Protein AF-A0A4U6UDE3-F1 (afdb_monomer)

Sequence (478 aa):
MHVNLLIDSCTIHLRRLSFWLLPPSLLLLLSSALVEVGSGTRWMVYPPLSGITSHSGGAVHLAIFSLHLSGVSSILGSINFITTIFNMRGPRMTMHRLPLFVWSILVTAFLLLLSLLVLAGAITMLLTDRNFNTTFFYPTGGGDPILYQYLFWFFGHPEVYILIVFGFGIISHIVSTFSRKPVFGYLGMVYAMISIGVLGFLVWAHHMFTMGLDVDMRAYFTAATMIIAVLTGIKIFSWIATMWGGSIQYKTPMLFAVGFIFLFTIGELTGIVLANSRLDIALHDTYYVVAHFHYVLSFGAVFALLAGFYYWVDKIFGQTYPETLGQIHFWITFFGVNLTFFPMHFLGLSGMPRRIPDYPDAYAGWNALSSFGSYISVVGIRCFFVVVAITSSSGKNKRCAESPWAIEHNPTTLEWSVQSPPAFHTFGPLPTIKEMENKGIKLNEHPTVLRKICLHFLLLLLLGAGNHPKRMPSFDDP

Nearest PDB structures (foldseek):
  7jrp-assembly1_a  TM=9.733E-01  e=5.061E-42  Vigna radiata
  3omi-assembly2_C  TM=9.726E-01  e=2.307E-34  Cereibacter sphaeroides 2.4.1
  3oma-assembly1_A  TM=9.728E-01  e=4.844E-34  Cereibacter sphaeroides 2.4.1
  3fye-assembly1_A  TM=9.707E-01  e=1.017E-33  Cereibacter sphaeroides
  3hb3-assembly1_A  TM=9.715E-01  e=2.849E-33  Paracoccus denitrificans

Foldseek 3Di:
DAAALQFDWPCPPLLVLLVVLLVQLVVLLVVLVVWDPHDPCPPLCFPPCVACVNPVTPSSVSNLVSLVSNLSSLLSVLVRLQCNLPRRYFPPCDPLNDQQLSLLSNLLSVLSNPQSVLVNVLSVQRVCVRPVVDCQPPVVNPHNSVVSLVSSLLNVQSVLLSLQSNLLRLLQQLLLLQLVFHFALSVLLSLLSNLCSVLSNVQSCLLPLPVDDDPVVLVRNLVSQLVNLVSVVSSLVRSVVSNPPGNGDPFLLVLLSVQLSVLLVVLSVLSNQSSRSVSCNLQRQALSVVLSSCSNRVSRRVSSVLSNCQQCVCQAQQFHFDRVLSVVLSVLQSQLSCQQRVLSNVRSVVRHGPPDPDDDPVCVVSNVSNVSSVVSNVVSVVSVVVRVCCRRPDPPTDRADLANSDPVPDDSDDSSVFRRHADSRRDDDRDDDDDPPCPDPCPPDPSVVSVCVSVVVVVCSVVVPDDDDDDDDDPDDD

InterPro domains:
  IPR000883 Cytochrome c oxidase subunit I [PF00115] (14-376)
  IPR000883 Cytochrome c oxidase subunit I [PR01165] (39-51)
  IPR000883 Cytochrome c oxidase subunit I [PR01165] (71-89)
  IPR000883 Cytochrome c oxidase subunit I [PR01165] (100-119)
  IPR000883 Cytochrome c oxidase subunit I [PR01165] (151-172)
  IPR000883 Cytochrome c oxidase subunit I [PR01165] (197-212)
  IPR000883 Cytochrome c oxidase subunit I [PR01165] (221-242)
  IPR000883 Cytochrome c oxidase subunit I [PR01165] (256-274)
  IPR000883 Cytochrome c oxidase subunit I [PR01165] (284-303)
  IPR000883 Cytochrome c oxidase subunit I [PR01165] (334-355)
  IPR000883 Cytochrome c oxidase subunit I [PTHR10422] (14-436)
  IPR023615 Cytochrome c oxidase, subunit I, copper-binding site [PS00077] (153-207)
  IPR023616 Cytochrome c oxidase-like, subunit I domain [PS50855] (1-434)
  IPR033944 Cytochrome c oxidase subunit I domain [cd01663] (17-418)
  IPR036927 Cytochrome c oxidase-like, subunit I superfamily [G3DSA:1.20.210.10] (3-442)
  IPR036927 Cytochrome c oxidase-like, subunit I superfamily [SSF81442] (13-434)

Solvent-accessible surface area (backbone atoms only — not comparable to full-atom values): 25091 Å² total; per-residue (Å²): 138,88,70,40,59,64,56,54,65,71,40,59,68,46,45,52,50,18,59,64,30,41,61,60,15,51,51,28,40,55,46,9,58,67,35,88,89,26,54,85,37,60,98,78,51,45,54,65,56,51,28,47,90,66,43,72,58,69,10,54,54,29,39,48,52,12,50,48,34,42,43,51,18,47,35,39,38,16,54,30,51,46,52,19,67,72,70,8,51,51,60,84,58,48,82,93,68,54,54,62,40,58,52,19,47,48,42,29,24,52,40,44,48,61,25,45,56,43,36,50,50,47,52,47,51,50,50,35,40,57,72,68,78,45,37,66,46,38,63,94,66,76,17,39,38,64,57,51,52,53,36,45,28,51,17,51,41,29,49,58,46,39,53,39,42,41,22,53,10,43,38,51,52,45,50,20,62,36,7,72,32,74,60,40,59,54,69,46,46,50,52,28,49,50,47,50,51,59,48,28,75,66,28,32,65,57,85,43,57,81,77,71,64,55,70,65,60,43,52,49,29,22,54,52,41,48,53,49,54,55,41,55,46,54,44,54,51,23,53,52,55,21,44,56,96,36,66,72,48,89,45,51,27,41,49,29,39,53,51,20,54,57,39,28,49,54,14,50,57,50,41,56,53,52,33,33,51,74,53,24,68,70,32,59,68,13,25,28,52,52,22,27,48,40,27,40,46,59,30,26,28,49,28,23,48,50,17,43,43,64,64,43,44,34,44,68,70,16,25,46,62,64,60,70,59,45,43,51,27,48,53,39,32,55,51,10,46,48,41,25,37,57,41,27,39,58,43,6,76,73,58,39,62,55,97,60,98,72,78,66,75,90,51,46,67,47,51,51,45,18,52,52,11,46,54,39,30,52,52,16,54,52,45,46,52,51,50,53,48,56,38,72,68,44,92,80,48,60,71,34,52,49,41,80,83,62,53,90,87,66,64,93,51,75,82,50,78,38,56,35,44,62,57,87,66,58,51,86,72,77,70,70,66,73,80,78,76,74,77,80,75,85,74,74,77,58,73,58,53,53,46,48,49,56,52,49,54,54,48,50,62,76,58,62,85,74,76,86,81,77,78,84,80,77,95,74,85,136

Secondary structure (DSSP, 8-state):
----TTTS-TTHHHHHHHHHHHHHHHHHHHHHHHSTT--TTTTTT-TTTTSTTT--STHHHHHHHHHHHHHHHHHHHHHHHHHHHHH-PPTT--GGGS-HHHHHHHHHHHHHHHHHHHHHHHHHHHHHHHHS---SS-GGGT--HHHHHHHHHHHHHHHHHHHHHHHHHHHHHHHHHHHTSPPTTHHHHHHHHHHHHHHHTT-GGGGGTTS---HHHHHHHHHHHHHHHHHHHHHHHHHHHHHTTS-----HHHHHHHHHHHHHHHHHHHHHHHTSHHHHHHHTTBHHHHHHHHHHIIIIIHHHHHHHHHHHHHHHHSB---HHHHHHHHHHHHHHHHHHHHHHHHHHHTTPBSS-SS--GGGHHHHHHHHHHHHHHHHHHHHHHHHHHHHHH-TTSPBPPSSTT--TT--SSGGGGS-SSPPSS--SSPPP------------SHHHHHHHHHHHHHHHHHSTTS-----PPPS---

Radius of gyration: 24.2 Å; Cα contacts (8 Å, |Δi|>4): 665; chains: 1; bounding box: 74×60×70 Å

Organism: Setaria viridis (NCBI:txid4556)

Mean predicted aligned error: 8.27 Å

pLDDT: mean 86.66, std 18.11, range [25.34, 98.38]

Structure (mmCIF, N/CA/C/O backbone):
data_AF-A0A4U6UDE3-F1
#
_entry.id   AF-A0A4U6UDE3-F1
#
loop_
_atom_site.group_PDB
_atom_site.id
_atom_site.type_symbol
_atom_site.label_atom_id
_atom_site.label_alt_id
_atom_site.label_comp_id
_atom_site.label_asym_id
_atom_site.label_entity_id
_atom_site.label_seq_id
_atom_site.pdbx_PDB_ins_code
_atom_site.Cartn_x
_atom_site.Cartn_y
_atom_site.Cartn_z
_atom_site.occupancy
_atom_site.B_iso_or_equiv
_atom_site.auth_seq_id
_atom_site.auth_comp_id
_atom_site.auth_asym_id
_atom_site.auth_atom_id
_atom_site.pdbx_PDB_model_num
ATOM 1 N N . MET A 1 1 ? -7.991 32.757 16.288 1.00 25.34 1 MET A N 1
ATOM 2 C CA . MET A 1 1 ? -7.929 31.789 15.171 1.00 25.34 1 MET A CA 1
ATOM 3 C C . MET A 1 1 ? -7.544 30.431 15.761 1.00 25.34 1 MET A C 1
ATOM 5 O O . MET A 1 1 ? -6.375 30.086 15.798 1.00 25.34 1 MET A O 1
ATOM 9 N N . HIS A 1 2 ? -8.505 29.722 16.363 1.00 25.36 2 HIS A N 1
ATOM 10 C CA . HIS A 1 2 ? -8.268 28.437 17.033 1.00 25.36 2 HIS A CA 1
ATOM 11 C C . HIS A 1 2 ? -8.800 27.322 16.144 1.00 25.36 2 HIS A C 1
ATOM 13 O O . HIS A 1 2 ? -9.994 27.043 16.135 1.00 25.36 2 HIS A O 1
ATOM 19 N N . VAL A 1 3 ? -7.915 26.729 15.358 1.00 27.36 3 VAL A N 1
ATOM 20 C CA . VAL A 1 3 ? -8.239 25.593 14.501 1.00 27.36 3 VAL A CA 1
ATOM 21 C C . VAL A 1 3 ? -7.600 24.393 15.199 1.00 27.36 3 VAL A C 1
ATOM 23 O O . VAL A 1 3 ? -6.382 24.265 15.228 1.00 27.36 3 VAL A O 1
ATOM 26 N N . ASN A 1 4 ? -8.442 23.583 15.856 1.00 37.16 4 ASN A N 1
ATOM 27 C CA . ASN A 1 4 ? -8.077 22.420 16.673 1.00 37.16 4 ASN A CA 1
ATOM 28 C C . ASN A 1 4 ? -8.564 21.107 16.007 1.00 37.16 4 ASN A C 1
ATOM 30 O O . ASN A 1 4 ? -9.600 21.089 15.351 1.00 37.16 4 ASN A O 1
ATOM 34 N N . LEU A 1 5 ? -7.840 20.000 16.205 1.00 38.88 5 LEU A N 1
ATOM 35 C CA . LEU A 1 5 ? -7.794 18.714 15.476 1.00 38.88 5 LEU A CA 1
ATOM 36 C C . LEU A 1 5 ? -9.077 17.903 15.596 1.00 38.88 5 LEU A C 1
ATOM 38 O O . LEU A 1 5 ? -9.167 16.781 15.115 1.00 38.88 5 LEU A O 1
ATOM 42 N N . LEU A 1 6 ? -10.018 18.455 16.343 1.00 45.34 6 LEU A N 1
ATOM 43 C CA . LEU A 1 6 ? -11.215 17.824 16.854 1.00 45.34 6 LEU A CA 1
ATOM 44 C C . LEU A 1 6 ? -12.470 18.434 16.211 1.00 45.34 6 LEU A C 1
ATOM 46 O O . LEU A 1 6 ? -13.574 18.008 16.523 1.00 45.34 6 LEU A O 1
ATOM 50 N N . ILE A 1 7 ? -12.316 19.420 15.318 1.00 56.44 7 ILE A N 1
ATOM 51 C CA . ILE A 1 7 ? -13.436 20.083 14.634 1.00 56.44 7 ILE A CA 1
ATOM 52 C C . ILE A 1 7 ? -13.361 19.843 13.126 1.00 56.44 7 ILE A C 1
ATOM 54 O O . ILE A 1 7 ? -14.346 19.428 12.528 1.00 56.44 7 ILE A O 1
ATOM 58 N N . ASP A 1 8 ? -12.198 20.084 12.517 1.00 60.19 8 ASP A N 1
ATOM 59 C CA . ASP A 1 8 ? -11.932 19.794 11.106 1.00 60.19 8 ASP A CA 1
ATOM 60 C C . ASP A 1 8 ? -10.406 19.689 10.871 1.00 60.19 8 ASP A C 1
ATOM 62 O O . ASP A 1 8 ? -9.633 19.827 11.818 1.00 60.19 8 ASP A O 1
ATOM 66 N N . SER A 1 9 ? -9.939 19.438 9.645 1.00 74.00 9 SER A N 1
ATOM 67 C CA . SER A 1 9 ? -8.506 19.481 9.301 1.00 74.00 9 SER A CA 1
ATOM 68 C C . SER A 1 9 ? -8.009 20.906 9.015 1.00 74.00 9 SER A C 1
ATOM 70 O O . SER A 1 9 ? -8.794 21.778 8.650 1.00 74.00 9 SER A O 1
ATOM 72 N N . CYS A 1 10 ? -6.694 21.135 9.114 1.00 78.06 10 CYS A N 1
ATOM 73 C CA . CYS A 1 10 ? -6.075 22.469 9.056 1.00 78.06 10 CYS A CA 1
ATOM 74 C C . CYS A 1 10 ? -6.369 23.202 7.751 1.00 78.06 10 CYS A C 1
ATOM 76 O O . CYS A 1 10 ? -6.714 24.383 7.753 1.00 78.06 10 CYS A O 1
ATOM 78 N N . THR A 1 11 ? -6.274 22.491 6.629 1.00 82.75 11 THR A N 1
ATOM 79 C CA . THR A 1 11 ? -6.431 23.065 5.295 1.00 82.75 11 THR A CA 1
ATOM 80 C C . THR A 1 11 ? -7.599 22.401 4.568 1.00 82.75 11 THR A C 1
ATOM 82 O O . THR A 1 11 ? -7.440 21.607 3.645 1.00 82.75 11 THR A O 1
ATOM 85 N N . ILE A 1 12 ? -8.821 22.759 4.978 1.00 81.12 12 ILE A N 1
ATOM 86 C CA . ILE A 1 12 ? -10.085 22.208 4.446 1.00 81.12 12 ILE A CA 1
ATOM 87 C C . ILE A 1 12 ? -10.138 22.263 2.910 1.00 81.12 12 ILE A C 1
ATOM 89 O O . ILE A 1 12 ? -10.522 21.283 2.270 1.00 81.12 12 ILE A O 1
ATOM 93 N N . HIS A 1 13 ? -9.733 23.388 2.313 1.00 82.31 13 HIS A N 1
ATOM 94 C CA . HIS A 1 13 ? -9.719 23.569 0.859 1.00 82.31 13 HIS A CA 1
ATOM 95 C C . HIS A 1 13 ? -8.711 22.641 0.167 1.00 82.31 13 HIS A C 1
ATOM 97 O O . HIS A 1 13 ? -9.067 21.995 -0.817 1.00 82.31 13 HIS A O 1
ATOM 103 N N . LEU A 1 14 ? -7.494 22.502 0.713 1.00 86.56 14 LEU A N 1
ATOM 104 C CA . LEU A 1 14 ? -6.479 21.589 0.172 1.00 86.56 14 LEU A CA 1
ATOM 105 C C . LEU A 1 14 ? -6.922 20.130 0.285 1.00 86.56 14 LEU A C 1
ATOM 107 O O . LEU A 1 14 ? -6.748 19.368 -0.662 1.00 86.56 14 LEU A O 1
ATOM 111 N N . ARG A 1 15 ? -7.564 19.749 1.396 1.00 89.44 15 ARG A N 1
ATOM 112 C CA . ARG A 1 15 ? -8.143 18.409 1.563 1.00 89.44 15 ARG A CA 1
ATOM 113 C C . ARG A 1 15 ? -9.214 18.114 0.513 1.00 89.44 15 ARG A C 1
ATOM 115 O O . ARG A 1 15 ? -9.224 17.027 -0.057 1.00 89.44 15 ARG A O 1
ATOM 122 N N . ARG A 1 16 ? -10.123 19.063 0.255 1.00 88.75 16 ARG A N 1
ATOM 123 C CA . ARG A 1 16 ? -11.161 18.896 -0.776 1.00 88.75 16 ARG A CA 1
ATOM 124 C C . ARG A 1 16 ? -10.535 18.759 -2.162 1.00 88.75 16 ARG A C 1
ATOM 126 O O . ARG A 1 16 ? -10.910 17.851 -2.894 1.00 88.75 16 ARG A O 1
ATOM 133 N N . LEU A 1 17 ? -9.570 19.617 -2.498 1.00 92.44 17 LEU A N 1
ATOM 134 C CA . LEU A 1 17 ? -8.864 19.552 -3.778 1.00 92.44 17 LEU A CA 1
ATOM 135 C C . LEU A 1 17 ? -8.129 18.216 -3.954 1.00 92.44 17 LEU A C 1
ATOM 137 O O . LEU A 1 17 ? -8.271 17.586 -4.994 1.00 92.44 17 LEU A O 1
ATOM 141 N N . SER A 1 18 ? -7.413 17.757 -2.923 1.00 93.44 18 SER A N 1
ATOM 142 C CA . SER A 1 18 ? -6.742 16.452 -2.901 1.00 93.44 18 SER A CA 1
ATOM 143 C C . SER A 1 18 ? -7.702 15.327 -3.299 1.00 93.44 18 SER A C 1
ATOM 145 O O . SER A 1 18 ? -7.436 14.617 -4.267 1.00 93.44 18 SER A O 1
ATOM 147 N N . PHE A 1 19 ? -8.866 15.220 -2.652 1.00 93.94 19 PHE A N 1
ATOM 148 C CA . PHE A 1 19 ? -9.867 14.213 -3.013 1.00 93.94 19 PHE A CA 1
ATOM 149 C C . PHE A 1 19 ? -10.346 14.341 -4.470 1.00 93.94 19 PHE A C 1
ATOM 151 O O . PHE A 1 19 ? -10.374 13.351 -5.197 1.00 93.94 19 PHE A O 1
ATOM 158 N N . TRP A 1 20 ? -10.686 15.552 -4.920 1.00 96.06 20 TRP A N 1
ATOM 159 C CA . TRP A 1 20 ? -11.265 15.773 -6.251 1.00 96.06 20 TRP A CA 1
ATOM 160 C C . TRP A 1 20 ? -10.288 15.590 -7.419 1.00 96.06 20 TRP A C 1
ATOM 162 O O . TRP A 1 20 ? -10.736 15.471 -8.557 1.00 96.06 20 TRP A O 1
ATOM 172 N N . LEU A 1 21 ? -8.981 15.506 -7.163 1.00 97.06 21 LEU A N 1
ATOM 173 C CA . LEU A 1 21 ? -7.988 15.141 -8.179 1.00 97.06 21 LEU A CA 1
ATOM 174 C C . LEU A 1 21 ? -7.944 13.627 -8.466 1.00 97.06 21 LEU A C 1
ATOM 176 O O . LEU A 1 21 ? -7.477 13.228 -9.535 1.00 97.06 21 LEU A O 1
ATOM 180 N N . LEU A 1 22 ? -8.463 12.781 -7.565 1.00 96.94 22 LEU A N 1
ATOM 181 C CA . LEU A 1 22 ? -8.441 11.323 -7.735 1.00 96.94 22 LEU A CA 1
ATOM 182 C C . LEU A 1 22 ? -9.408 10.812 -8.821 1.00 96.94 22 LEU A C 1
ATOM 184 O O . LEU A 1 22 ? -8.975 9.984 -9.622 1.00 96.94 22 LEU A O 1
ATOM 188 N N . PRO A 1 23 ? -10.673 11.278 -8.937 1.00 97.81 23 PRO A N 1
ATOM 189 C CA . PRO A 1 23 ? -11.551 10.815 -10.011 1.00 97.81 23 PRO A CA 1
ATOM 190 C C . PRO A 1 23 ? -11.013 11.122 -11.421 1.00 97.81 23 PRO A C 1
ATOM 192 O O . PRO A 1 23 ? -10.984 10.201 -12.236 1.00 97.81 23 PRO A O 1
ATOM 195 N N . PRO A 1 24 ? -10.511 12.336 -11.736 1.00 98.00 24 PRO A N 1
ATOM 196 C CA . PRO A 1 24 ? -9.875 12.590 -13.027 1.00 98.00 24 PRO A CA 1
ATOM 197 C C . PRO A 1 24 ? -8.605 11.757 -13.245 1.00 98.00 24 PRO A C 1
ATOM 199 O O . PRO A 1 24 ? -8.392 11.268 -14.351 1.00 98.00 24 PRO A O 1
ATOM 202 N N . SER A 1 25 ? -7.792 11.530 -12.203 1.00 98.12 25 SER A N 1
ATOM 203 C CA . SER A 1 25 ? -6.644 10.613 -12.278 1.00 98.12 25 SER A CA 1
ATOM 204 C C . SER A 1 25 ? -7.075 9.197 -12.679 1.00 98.12 25 SER A C 1
ATOM 206 O O . SER A 1 25 ? -6.503 8.618 -13.605 1.00 98.12 25 SER A O 1
ATOM 208 N N . LEU A 1 26 ? -8.122 8.657 -12.048 1.00 97.50 26 LEU A N 1
ATOM 209 C CA . LEU A 1 26 ? -8.666 7.343 -12.385 1.00 97.50 26 LEU A CA 1
ATOM 210 C C . LEU A 1 26 ? -9.196 7.304 -13.823 1.00 97.50 26 LEU A C 1
ATOM 212 O O . LEU A 1 26 ? -8.918 6.353 -14.548 1.00 97.50 26 LEU A O 1
ATOM 216 N N . LEU A 1 27 ? -9.919 8.339 -14.259 1.00 97.88 27 LEU A N 1
ATOM 217 C CA . LEU A 1 27 ? -10.423 8.429 -15.633 1.00 97.88 27 LEU A CA 1
ATOM 218 C C . LEU A 1 27 ? -9.286 8.431 -16.662 1.00 97.88 27 LEU A C 1
ATOM 220 O O . LEU A 1 27 ? -9.401 7.749 -17.678 1.00 97.88 27 LEU A O 1
ATOM 224 N N . LEU A 1 28 ? -8.185 9.139 -16.390 1.00 97.94 28 LEU A N 1
ATOM 225 C CA . LEU A 1 28 ? -6.983 9.121 -17.231 1.00 97.94 28 LEU A CA 1
ATOM 226 C C . LEU A 1 28 ? -6.329 7.733 -17.275 1.00 97.94 28 LEU A C 1
ATOM 228 O O . LEU A 1 28 ? -5.884 7.293 -18.332 1.00 97.94 28 LEU A O 1
ATOM 232 N N . LEU A 1 29 ? -6.290 7.015 -16.149 1.00 96.75 29 LEU A N 1
ATOM 233 C CA . LEU A 1 29 ? -5.747 5.656 -16.126 1.00 96.75 29 LEU A CA 1
ATOM 234 C C . LEU A 1 29 ? -6.622 4.692 -16.930 1.00 96.75 29 LEU A C 1
ATOM 236 O O . LEU A 1 29 ? -6.108 3.903 -17.717 1.00 96.75 29 LEU A O 1
ATOM 240 N N . LEU A 1 30 ? -7.943 4.766 -16.768 1.00 96.81 30 LEU A N 1
ATOM 241 C CA . LEU A 1 30 ? -8.876 3.918 -17.508 1.00 96.81 30 LEU A CA 1
ATOM 242 C C . LEU A 1 30 ? -8.844 4.228 -19.007 1.00 96.81 30 LEU A C 1
ATOM 244 O O . LEU A 1 30 ? -8.802 3.304 -19.816 1.00 96.81 30 LEU A O 1
ATOM 248 N N . SER A 1 31 ? -8.787 5.506 -19.391 1.00 96.81 31 SER A N 1
ATOM 249 C CA . SER A 1 31 ? -8.642 5.881 -20.799 1.00 96.81 31 SER A CA 1
ATOM 250 C C . SER A 1 31 ? -7.301 5.429 -21.377 1.00 96.81 31 SER A C 1
ATOM 252 O O . SER A 1 31 ? -7.264 5.001 -22.528 1.00 96.81 31 SER A O 1
ATOM 254 N N . SER A 1 32 ? -6.225 5.401 -20.579 1.00 96.69 32 SER A N 1
ATOM 255 C CA . SER A 1 32 ? -4.927 4.868 -21.016 1.00 96.69 32 SER A CA 1
ATOM 256 C C . SER A 1 32 ? -4.978 3.404 -21.456 1.00 96.69 32 SER A C 1
ATOM 258 O O . SER A 1 32 ? -4.173 3.007 -22.289 1.00 96.69 32 SER A O 1
ATOM 260 N N . ALA A 1 33 ? -5.914 2.607 -20.931 1.00 94.12 33 ALA A N 1
ATOM 261 C CA . ALA A 1 33 ? -6.105 1.213 -21.331 1.00 94.12 33 ALA A CA 1
ATOM 262 C C . ALA A 1 33 ? -6.972 1.061 -22.594 1.00 94.12 33 ALA A C 1
ATOM 264 O O . ALA A 1 33 ? -6.898 0.035 -23.261 1.00 94.12 33 ALA A O 1
ATOM 265 N N . LEU A 1 34 ? -7.796 2.066 -22.909 1.00 94.06 34 LEU A N 1
ATOM 266 C CA . LEU A 1 34 ? -8.730 2.055 -24.041 1.00 94.06 34 LEU A CA 1
ATOM 267 C C . LEU A 1 34 ? -8.149 2.703 -25.302 1.00 94.06 34 LEU A C 1
ATOM 269 O O . LEU A 1 34 ? -8.627 2.446 -26.404 1.00 94.06 34 LEU A O 1
ATOM 273 N N . VAL A 1 35 ? -7.160 3.583 -25.146 1.00 95.12 35 VAL A N 1
ATOM 274 C CA . VAL A 1 35 ? -6.531 4.291 -26.261 1.00 95.12 35 VAL A CA 1
ATOM 275 C C . VAL A 1 35 ? -5.486 3.402 -26.931 1.00 95.12 35 VAL A C 1
ATOM 277 O O . VAL A 1 35 ? -4.541 2.937 -26.292 1.00 95.12 35 VAL A O 1
ATOM 280 N N . GLU A 1 36 ? -5.635 3.233 -28.245 1.00 91.81 36 GLU A N 1
ATOM 281 C CA . GLU A 1 36 ? -4.738 2.454 -29.104 1.00 91.81 36 GLU A CA 1
ATOM 282 C C . GLU A 1 36 ? -4.534 1.015 -28.593 1.00 91.81 36 GLU A C 1
ATOM 284 O O . GLU A 1 36 ? -5.491 0.251 -28.532 1.00 91.81 36 GLU A O 1
ATOM 289 N N . VAL A 1 37 ? -3.301 0.632 -28.244 1.00 90.19 37 VAL A N 1
ATOM 290 C CA . VAL A 1 37 ? -2.948 -0.714 -27.746 1.00 90.19 37 VAL A CA 1
ATOM 291 C C . VAL A 1 37 ? -2.874 -0.749 -26.208 1.00 90.19 37 VAL A C 1
ATOM 293 O O . VAL A 1 37 ? -2.605 -1.787 -25.607 1.00 90.19 37 VAL A O 1
ATOM 296 N N . GLY A 1 38 ? -3.124 0.382 -25.546 1.00 92.56 38 GLY A N 1
ATOM 297 C CA . GLY A 1 38 ? -2.975 0.525 -24.105 1.00 92.56 38 GLY A CA 1
ATOM 298 C C . GLY A 1 38 ? -1.520 0.655 -23.633 1.00 92.56 38 GLY A C 1
ATOM 299 O O . GLY A 1 38 ? -0.559 0.524 -24.393 1.00 92.56 38 GLY A O 1
ATOM 300 N N . SER A 1 39 ? -1.337 0.954 -22.343 1.00 91.88 39 SER A N 1
ATOM 301 C CA . SER A 1 39 ? -0.004 1.088 -21.742 1.00 91.88 39 SER A CA 1
ATOM 302 C C . SER A 1 39 ? 0.545 -0.275 -21.300 1.00 91.88 39 SER A C 1
ATOM 304 O O . SER A 1 39 ? 0.399 -0.676 -20.145 1.00 91.88 39 SER A O 1
ATOM 306 N N . GLY A 1 40 ? 1.238 -0.978 -22.202 1.00 91.06 40 GLY A N 1
ATOM 307 C CA . GLY A 1 40 ? 1.925 -2.254 -21.936 1.00 91.06 40 GLY A CA 1
ATOM 308 C C . GLY A 1 40 ? 3.240 -2.129 -21.149 1.00 91.06 40 GLY A C 1
ATOM 309 O O . GLY A 1 40 ? 4.011 -3.082 -21.044 1.00 91.06 40 GLY A O 1
ATOM 310 N N . THR A 1 41 ? 3.515 -0.959 -20.572 1.00 92.19 41 THR A N 1
ATOM 311 C CA . THR A 1 41 ? 4.776 -0.616 -19.889 1.00 92.19 41 THR A CA 1
ATOM 312 C C . THR A 1 41 ? 4.845 -1.095 -18.435 1.00 92.19 41 THR A C 1
ATOM 314 O O . THR A 1 41 ? 5.867 -0.916 -17.767 1.00 92.19 41 THR A O 1
ATOM 317 N N . ARG A 1 42 ? 3.786 -1.778 -17.967 1.00 90.56 42 ARG A N 1
ATOM 318 C CA . ARG A 1 42 ? 3.615 -2.292 -16.596 1.00 90.56 42 ARG A CA 1
ATOM 319 C C . ARG A 1 42 ? 3.566 -1.148 -15.569 1.00 90.56 42 ARG A C 1
ATOM 321 O O . ARG A 1 42 ? 3.655 0.022 -15.915 1.00 90.56 42 ARG A O 1
ATOM 328 N N . TRP A 1 43 ? 3.423 -1.479 -14.285 1.00 92.75 43 TRP A N 1
ATOM 329 C CA . TRP A 1 43 ? 3.276 -0.469 -13.224 1.00 92.75 43 TRP A CA 1
ATOM 330 C C . TRP A 1 43 ? 4.522 0.410 -13.007 1.00 92.75 43 TRP A C 1
ATOM 332 O O . TRP A 1 43 ? 4.408 1.481 -12.425 1.00 92.75 43 TRP A O 1
ATOM 342 N N . MET A 1 44 ? 5.695 -0.032 -13.481 1.00 92.88 44 MET A N 1
ATOM 343 C CA . MET A 1 44 ? 6.955 0.701 -13.317 1.00 92.88 44 MET A CA 1
ATOM 344 C C . MET A 1 44 ? 7.291 1.644 -14.468 1.00 92.88 44 MET A C 1
ATOM 346 O O . MET A 1 44 ? 8.155 2.489 -14.305 1.00 92.88 44 MET A O 1
ATOM 350 N N . VAL A 1 45 ? 6.643 1.506 -15.630 1.00 95.38 45 VAL A N 1
ATOM 351 C CA . VAL A 1 45 ? 6.822 2.422 -16.771 1.00 95.38 45 VAL A CA 1
ATOM 352 C C . VAL A 1 45 ? 8.298 2.572 -17.208 1.00 95.38 45 VAL A C 1
ATOM 354 O O . VAL A 1 45 ? 8.755 3.651 -17.582 1.00 95.38 45 VAL A O 1
ATOM 357 N N . TYR A 1 46 ? 9.065 1.475 -17.182 1.00 95.31 46 TYR A N 1
ATOM 358 C CA . TYR A 1 46 ? 10.507 1.497 -17.458 1.00 95.31 46 TYR A CA 1
ATOM 359 C C . TYR A 1 46 ? 10.862 1.827 -18.914 1.00 95.31 46 TYR A C 1
ATOM 361 O O . TYR A 1 46 ? 10.366 1.152 -19.823 1.00 95.31 46 TYR A O 1
ATOM 369 N N . PRO A 1 47 ? 11.781 2.781 -19.161 1.00 95.00 47 PRO A N 1
ATOM 370 C CA . PRO A 1 47 ? 12.471 2.877 -20.439 1.00 95.00 47 PRO A CA 1
ATOM 371 C C . PRO A 1 47 ? 13.441 1.686 -20.603 1.00 95.00 47 PRO A C 1
ATOM 373 O O . PRO A 1 47 ? 13.916 1.133 -19.611 1.00 95.00 47 PRO A O 1
ATOM 376 N N . PRO A 1 48 ? 13.729 1.246 -21.842 1.00 94.31 48 PRO A N 1
ATOM 377 C CA . PRO A 1 48 ? 13.250 1.805 -23.108 1.00 94.31 48 PRO A CA 1
ATOM 378 C C . PRO A 1 48 ? 11.829 1.359 -23.499 1.00 94.31 48 PRO A C 1
ATOM 380 O O . PRO A 1 48 ? 11.273 1.900 -24.452 1.00 94.31 48 PRO A O 1
ATOM 383 N N . LEU A 1 49 ? 11.210 0.418 -22.770 1.00 95.00 49 LEU A N 1
ATOM 384 C CA . LEU A 1 49 ? 9.880 -0.116 -23.104 1.00 95.00 49 LEU A CA 1
ATOM 385 C C . LEU A 1 49 ? 8.792 0.969 -23.091 1.00 95.00 49 LEU A C 1
ATOM 387 O O . LEU A 1 49 ? 7.869 0.924 -23.900 1.00 95.00 49 LEU A O 1
ATOM 391 N N . SER A 1 50 ? 8.899 1.950 -22.198 1.00 95.69 50 SER A N 1
ATOM 392 C CA . SER A 1 50 ? 8.016 3.118 -22.142 1.00 95.69 50 SER A CA 1
ATOM 393 C C . SER A 1 50 ? 8.421 4.268 -23.065 1.00 95.69 50 SER A C 1
ATOM 395 O O . SER A 1 50 ? 7.760 5.306 -23.060 1.00 95.69 50 SER A O 1
ATOM 397 N N . GLY A 1 51 ? 9.471 4.105 -23.871 1.00 93.56 51 GLY A N 1
ATOM 398 C CA . GLY A 1 51 ? 9.890 5.072 -24.883 1.00 93.56 51 GLY A CA 1
ATOM 399 C C . GLY A 1 51 ? 8.982 5.079 -26.114 1.00 93.56 51 GLY A C 1
ATOM 400 O O . GLY A 1 51 ? 8.152 4.186 -26.311 1.00 93.56 51 GLY A O 1
ATOM 401 N N . ILE A 1 52 ? 9.146 6.094 -26.965 1.00 92.69 52 ILE A N 1
ATOM 402 C CA . ILE A 1 52 ? 8.321 6.279 -28.171 1.00 92.69 52 ILE A CA 1
ATOM 403 C C . ILE A 1 52 ? 8.552 5.173 -29.214 1.00 92.69 52 ILE A C 1
ATOM 405 O O . ILE A 1 52 ? 7.653 4.841 -29.978 1.00 92.69 52 ILE A O 1
ATOM 409 N N . THR A 1 53 ? 9.737 4.556 -29.206 1.00 90.75 53 THR A N 1
A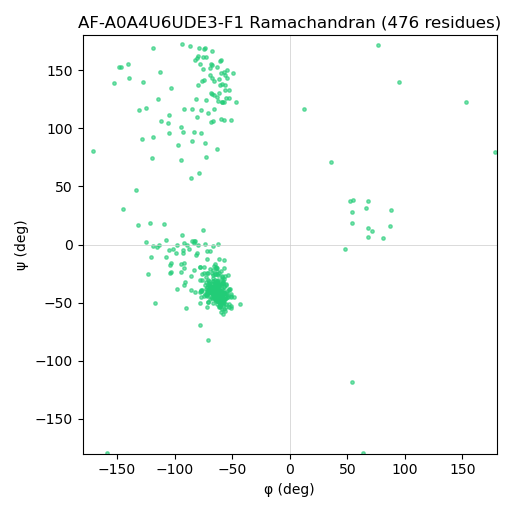TOM 410 C CA . THR A 1 53 ? 10.111 3.463 -30.117 1.00 90.75 53 THR A CA 1
ATOM 411 C C . THR A 1 53 ? 9.366 2.161 -29.830 1.00 90.75 53 THR A C 1
ATOM 413 O O . THR A 1 53 ? 9.081 1.411 -30.756 1.00 90.75 53 THR A O 1
ATOM 416 N N . SER A 1 54 ? 9.053 1.889 -28.559 1.00 92.62 54 SER A N 1
ATOM 417 C CA . SER A 1 54 ? 8.363 0.663 -28.131 1.00 92.62 54 SER A CA 1
ATOM 418 C C . SER A 1 54 ? 6.859 0.873 -27.952 1.00 92.62 54 SER A C 1
ATOM 420 O O . SER A 1 54 ? 6.068 0.004 -28.302 1.00 92.62 54 SER A O 1
ATOM 422 N N . HIS A 1 55 ? 6.458 2.029 -27.420 1.00 94.50 55 HIS A N 1
ATOM 423 C CA . HIS A 1 55 ? 5.061 2.437 -27.288 1.00 94.50 55 HIS A CA 1
ATOM 424 C C . HIS A 1 55 ? 4.899 3.835 -27.888 1.00 94.50 55 HIS A C 1
ATOM 426 O O . HIS A 1 55 ? 5.051 4.839 -27.187 1.00 94.50 55 HIS A O 1
ATOM 432 N N . SER A 1 56 ? 4.578 3.907 -29.179 1.00 91.38 56 SER A N 1
ATOM 433 C CA . SER A 1 56 ? 4.383 5.171 -29.905 1.00 91.38 56 SER A CA 1
ATOM 434 C C . SER A 1 56 ? 3.122 5.930 -29.476 1.00 91.38 56 SER A C 1
ATOM 436 O O . SER A 1 56 ? 3.041 7.145 -29.636 1.00 91.38 56 SER A O 1
ATOM 438 N N . GLY A 1 57 ? 2.162 5.224 -28.883 1.00 91.00 57 GLY A N 1
ATOM 439 C CA . GLY A 1 57 ? 0.824 5.735 -28.633 1.00 91.00 57 GLY A CA 1
ATOM 440 C C . GLY A 1 57 ? 0.622 6.754 -27.519 1.00 91.00 57 GLY A C 1
ATOM 441 O O . GLY A 1 57 ? 1.459 6.968 -26.630 1.00 91.00 57 GLY A O 1
ATOM 442 N N . GLY A 1 58 ? -0.585 7.323 -27.513 1.00 94.88 58 GLY A N 1
ATOM 443 C CA . GLY A 1 58 ? -1.103 8.208 -26.465 1.00 94.88 58 GLY A CA 1
ATOM 444 C C . GLY A 1 58 ? -1.276 7.539 -25.093 1.00 94.88 58 GLY A C 1
ATOM 445 O O . GLY A 1 58 ? -1.277 8.223 -24.071 1.00 94.88 58 GLY A O 1
ATOM 446 N N . ALA A 1 59 ? -1.363 6.207 -25.040 1.00 96.44 59 ALA A N 1
ATOM 447 C CA . ALA A 1 59 ? -1.659 5.456 -23.819 1.00 96.44 59 ALA A CA 1
ATOM 448 C C . ALA A 1 59 ? -0.675 5.729 -22.665 1.00 96.44 59 ALA A C 1
ATOM 450 O O . ALA A 1 59 ? -1.089 6.017 -21.543 1.00 96.44 59 ALA A O 1
ATOM 451 N N . VAL A 1 60 ? 0.635 5.718 -22.936 1.00 97.06 60 VAL A N 1
ATOM 452 C CA . VAL A 1 60 ? 1.660 5.978 -21.905 1.00 97.06 60 VAL A CA 1
ATOM 453 C C . VAL A 1 60 ? 1.559 7.411 -21.370 1.00 97.06 60 VAL A C 1
ATOM 455 O O . VAL A 1 60 ? 1.772 7.642 -20.183 1.00 97.06 60 VAL A O 1
ATOM 458 N N . HIS A 1 61 ? 1.164 8.372 -22.211 1.00 97.00 61 HIS A N 1
ATOM 459 C CA . HIS A 1 61 ? 0.961 9.764 -21.804 1.00 97.00 61 HIS A CA 1
ATOM 460 C C . HIS A 1 61 ? -0.185 9.887 -20.799 1.00 97.00 61 HIS A C 1
ATOM 462 O O . HIS A 1 61 ? -0.024 10.504 -19.749 1.00 97.00 61 HIS A O 1
ATOM 468 N N . LEU A 1 62 ? -1.322 9.249 -21.086 1.00 97.50 62 LEU A N 1
ATOM 469 C CA . LEU A 1 62 ? -2.484 9.239 -20.194 1.00 97.50 62 LEU A CA 1
ATOM 470 C C . LEU A 1 62 ? -2.163 8.576 -18.849 1.00 97.50 62 LEU A C 1
ATOM 472 O O . LEU A 1 62 ? -2.534 9.111 -17.803 1.00 97.50 62 LEU A O 1
ATOM 476 N N . ALA A 1 63 ? -1.407 7.474 -18.862 1.00 97.31 63 ALA A N 1
ATOM 477 C CA . ALA A 1 63 ? -0.924 6.837 -17.639 1.00 97.31 63 ALA A CA 1
ATOM 478 C C . ALA A 1 63 ? -0.000 7.772 -16.830 1.00 97.31 63 ALA A C 1
ATOM 480 O O . ALA A 1 63 ? -0.183 7.923 -15.622 1.00 97.31 63 ALA A O 1
ATOM 481 N N . ILE A 1 64 ? 0.940 8.468 -17.483 1.00 97.88 64 ILE A N 1
ATOM 482 C CA . ILE A 1 64 ? 1.815 9.452 -16.824 1.00 97.88 64 ILE A CA 1
ATOM 483 C C . ILE A 1 64 ? 1.002 10.616 -16.237 1.00 97.88 64 ILE A C 1
ATOM 485 O O . ILE A 1 64 ? 1.243 11.010 -15.095 1.00 97.88 64 ILE A O 1
ATOM 489 N N . PHE A 1 65 ? 0.027 11.169 -16.964 1.00 98.19 65 PHE A N 1
ATOM 490 C CA . PHE A 1 65 ? -0.826 12.247 -16.446 1.00 98.19 65 PHE A CA 1
ATOM 491 C C . PHE A 1 65 ? -1.705 11.788 -15.278 1.00 98.19 65 PHE A C 1
ATOM 493 O O . PHE A 1 65 ? -1.878 12.534 -14.311 1.00 98.19 65 PHE A O 1
ATOM 500 N N . SER A 1 66 ? -2.209 10.553 -15.327 1.00 98.19 66 SER A N 1
ATOM 501 C CA . SER A 1 66 ? -2.920 9.938 -14.206 1.00 98.19 66 SER A CA 1
ATOM 502 C C . SER A 1 66 ? -2.051 9.900 -12.945 1.00 98.19 66 SER A C 1
ATOM 504 O O . SER A 1 66 ? -2.485 10.377 -11.889 1.00 98.19 66 SER A O 1
ATOM 506 N N . LEU A 1 67 ? -0.812 9.408 -13.066 1.00 97.19 67 LEU A N 1
ATOM 507 C CA . LEU A 1 67 ? 0.139 9.327 -11.956 1.00 97.19 67 LEU A CA 1
ATOM 508 C C . LEU A 1 67 ? 0.502 10.712 -11.405 1.00 97.19 67 LEU A C 1
ATOM 510 O O . LEU A 1 67 ? 0.551 10.877 -10.188 1.00 97.19 67 LEU A O 1
ATOM 514 N N . HIS A 1 68 ? 0.672 11.726 -12.261 1.00 98.38 68 HIS A N 1
ATOM 515 C CA . HIS A 1 68 ? 0.882 13.106 -11.808 1.00 98.38 68 HIS A CA 1
ATOM 516 C C . HIS A 1 68 ? -0.292 13.628 -10.976 1.00 98.38 68 HIS A C 1
ATOM 518 O O . HIS A 1 68 ? -0.075 14.147 -9.882 1.00 98.38 68 HIS A O 1
ATOM 524 N N . LEU A 1 69 ? -1.535 13.481 -11.453 1.00 97.94 69 LEU A N 1
ATOM 525 C CA . LEU A 1 69 ? -2.708 13.954 -10.708 1.00 97.94 69 LEU A CA 1
ATOM 526 C C . LEU A 1 69 ? -2.867 13.230 -9.365 1.00 97.94 69 LEU A C 1
ATOM 528 O O . LEU A 1 69 ? -3.146 13.878 -8.354 1.00 97.94 69 LEU A O 1
ATOM 532 N N . SER A 1 70 ? -2.652 11.910 -9.340 1.00 97.62 70 SER A N 1
ATOM 533 C CA . SER A 1 70 ? -2.663 11.137 -8.093 1.00 97.62 70 SER A CA 1
ATOM 534 C C . SER A 1 70 ? -1.535 11.577 -7.153 1.00 97.62 70 SER A C 1
ATOM 536 O O . SER A 1 70 ? -1.753 11.724 -5.953 1.00 97.62 70 SER A O 1
ATOM 538 N N . GLY A 1 71 ? -0.340 11.850 -7.684 1.00 97.12 71 GLY A N 1
ATOM 539 C CA . GLY A 1 71 ? 0.798 12.348 -6.910 1.00 97.12 71 GLY A CA 1
ATOM 540 C C . GLY A 1 71 ? 0.522 13.714 -6.278 1.00 97.12 71 GLY A C 1
ATOM 541 O O . GLY A 1 71 ? 0.727 13.893 -5.077 1.00 97.12 71 GLY A O 1
ATOM 542 N N . VAL A 1 72 ? -0.031 14.660 -7.045 1.00 97.56 72 VAL A N 1
ATOM 543 C CA . VAL A 1 72 ? -0.444 15.977 -6.527 1.00 97.56 72 VAL A CA 1
ATOM 544 C C . VAL A 1 72 ? -1.517 15.821 -5.446 1.00 97.56 72 VAL A C 1
ATOM 546 O O . VAL A 1 72 ? -1.407 16.443 -4.388 1.00 97.56 72 VAL A O 1
ATOM 549 N N . SER A 1 73 ? -2.519 14.961 -5.663 1.00 97.44 73 SER A N 1
ATOM 550 C CA . SER A 1 73 ? -3.537 14.642 -4.654 1.00 97.44 73 SER A CA 1
ATOM 551 C C . SER A 1 73 ? -2.906 14.205 -3.325 1.00 97.44 73 SER A C 1
ATOM 553 O O . SER A 1 73 ? -3.209 14.787 -2.276 1.00 97.44 73 SER A O 1
ATOM 555 N N . SER A 1 74 ? -1.986 13.244 -3.366 1.00 96.50 74 SER A N 1
ATOM 556 C CA . SER A 1 74 ? -1.323 12.696 -2.180 1.00 96.50 74 SER A CA 1
ATOM 557 C C . SER A 1 74 ? -0.386 13.689 -1.483 1.00 96.50 74 SER A C 1
ATOM 559 O O . SER A 1 74 ? -0.346 13.723 -0.249 1.00 96.50 74 SER A O 1
ATOM 561 N N . ILE A 1 75 ? 0.322 14.545 -2.230 1.00 96.50 75 ILE A N 1
ATOM 562 C CA . ILE A 1 75 ? 1.163 15.615 -1.661 1.00 96.50 75 ILE A CA 1
ATOM 563 C C . ILE A 1 75 ? 0.294 16.625 -0.900 1.00 96.50 75 ILE A C 1
ATOM 565 O O . ILE A 1 75 ? 0.588 16.957 0.252 1.00 96.50 75 ILE A O 1
ATOM 569 N N . LEU A 1 76 ? -0.814 17.073 -1.502 1.00 95.62 76 LEU A N 1
ATOM 570 C CA . LEU A 1 76 ? -1.746 18.005 -0.858 1.00 95.62 76 LEU A CA 1
ATOM 571 C C . LEU A 1 76 ? -2.367 17.405 0.412 1.00 95.62 76 LEU A C 1
ATOM 573 O O . LEU A 1 76 ? -2.452 18.080 1.444 1.00 95.62 76 LEU A O 1
ATOM 577 N N . GLY A 1 77 ? -2.756 16.127 0.362 1.00 94.31 77 GLY A N 1
ATOM 578 C CA . GLY A 1 77 ? -3.248 15.393 1.529 1.00 94.31 77 GLY A CA 1
ATOM 579 C C . GLY A 1 77 ? -2.199 15.288 2.640 1.00 94.31 77 GLY A C 1
ATOM 580 O O . GLY A 1 77 ? -2.510 15.530 3.808 1.00 94.31 77 GLY A O 1
ATOM 581 N N . SER A 1 78 ? -0.944 15.016 2.280 1.00 95.44 78 SER A N 1
ATOM 582 C CA . SER A 1 78 ? 0.176 14.911 3.222 1.00 95.44 78 SER A CA 1
ATOM 583 C C . SER A 1 78 ? 0.452 16.224 3.951 1.00 95.44 78 SER A C 1
ATOM 585 O O . SER A 1 78 ? 0.543 16.235 5.179 1.00 95.44 78 SER A O 1
ATOM 587 N N . ILE A 1 79 ? 0.491 17.349 3.228 1.00 95.19 79 ILE A N 1
ATOM 588 C CA . ILE A 1 79 ? 0.650 18.684 3.829 1.00 95.19 79 ILE A CA 1
ATOM 589 C C . ILE A 1 79 ? -0.491 18.965 4.816 1.00 95.19 79 ILE A C 1
ATOM 591 O O . ILE A 1 79 ? -0.248 19.441 5.930 1.00 95.19 79 ILE A O 1
ATOM 595 N N . ASN A 1 80 ? -1.734 18.631 4.451 1.00 93.19 80 ASN A N 1
ATOM 596 C CA . ASN A 1 80 ? -2.881 18.784 5.347 1.00 93.19 80 ASN A CA 1
ATOM 597 C C . ASN A 1 80 ? -2.736 17.928 6.616 1.00 93.19 80 ASN A C 1
ATOM 599 O O . ASN A 1 80 ? -2.927 18.448 7.713 1.00 93.19 80 ASN A O 1
ATOM 603 N N . PHE A 1 81 ? -2.366 16.648 6.510 1.00 93.50 81 PHE A N 1
ATOM 604 C CA . PHE A 1 81 ? -2.191 15.791 7.689 1.00 93.50 81 PHE A CA 1
ATOM 605 C C . PHE A 1 81 ? -1.037 16.241 8.587 1.00 93.50 81 PHE A C 1
ATOM 607 O O . PHE A 1 81 ? -1.228 16.316 9.800 1.00 93.50 81 PHE A O 1
ATOM 614 N N . ILE A 1 82 ? 0.119 16.606 8.022 1.00 94.81 82 ILE A N 1
ATOM 615 C CA . ILE A 1 82 ? 1.274 17.101 8.789 1.00 94.81 82 ILE A CA 1
ATOM 616 C C . ILE A 1 82 ? 0.880 18.356 9.573 1.00 94.81 82 ILE A C 1
ATOM 618 O O . ILE A 1 82 ? 0.992 18.390 10.799 1.00 94.81 82 ILE A O 1
ATOM 622 N N . THR A 1 83 ? 0.360 19.375 8.885 1.00 93.69 83 THR A N 1
ATOM 623 C CA . THR A 1 83 ? -0.035 20.646 9.518 1.00 93.69 83 THR A CA 1
ATOM 624 C C . THR A 1 83 ? -1.126 20.450 10.568 1.00 93.69 83 THR A C 1
ATOM 626 O O . THR A 1 83 ? -1.043 21.022 11.656 1.00 93.69 83 THR A O 1
ATOM 629 N N . THR A 1 84 ? -2.101 19.584 10.288 1.00 90.75 84 THR A N 1
ATOM 630 C CA . THR A 1 84 ? -3.158 19.210 11.233 1.00 90.75 84 THR A CA 1
ATOM 631 C C . THR A 1 84 ? -2.555 18.579 12.487 1.00 90.75 84 THR A C 1
ATOM 633 O O . THR A 1 84 ? -2.724 19.130 13.574 1.00 90.75 84 THR A O 1
ATOM 636 N N . ILE A 1 85 ? -1.788 17.489 12.349 1.00 92.62 85 ILE A N 1
ATOM 637 C CA . ILE A 1 85 ? -1.172 16.742 13.462 1.00 92.62 85 ILE A CA 1
ATOM 638 C C . ILE A 1 85 ? -0.250 17.620 14.303 1.00 92.62 85 ILE A C 1
ATOM 640 O O . ILE A 1 85 ? -0.257 17.478 15.527 1.00 92.62 85 ILE A O 1
ATOM 644 N N . PHE A 1 86 ? 0.507 18.540 13.702 1.00 91.75 86 PHE A N 1
ATOM 645 C CA . PHE A 1 86 ? 1.414 19.407 14.453 1.00 91.75 86 PHE A CA 1
ATOM 646 C C . PHE A 1 86 ? 0.725 20.568 15.171 1.00 91.75 86 PHE A C 1
ATOM 648 O O . PHE A 1 86 ? 1.079 20.840 16.323 1.00 91.75 86 PHE A O 1
ATOM 655 N N . ASN A 1 87 ? -0.253 21.216 14.540 1.00 89.06 87 ASN A N 1
ATOM 656 C CA . ASN A 1 87 ? -0.748 22.507 15.022 1.00 89.06 87 ASN A CA 1
ATOM 657 C C . ASN A 1 87 ? -2.085 22.427 15.742 1.00 89.06 87 ASN A C 1
ATOM 659 O O . ASN A 1 87 ? -2.383 23.287 16.563 1.00 89.06 87 ASN A O 1
ATOM 663 N N . MET A 1 88 ? -2.893 21.409 15.457 1.00 88.00 88 MET A N 1
ATOM 664 C CA . MET A 1 88 ? -4.284 21.442 15.879 1.00 88.00 88 MET A CA 1
ATOM 665 C C . MET A 1 88 ? -4.567 20.592 17.124 1.00 88.00 88 MET A C 1
ATOM 667 O O . MET A 1 88 ? -5.692 20.580 17.589 1.00 88.00 88 MET A O 1
ATOM 671 N N . ARG A 1 89 ? -3.612 19.844 17.690 1.00 86.81 89 ARG A N 1
ATOM 672 C CA . ARG A 1 89 ? -3.890 18.829 18.736 1.00 86.81 89 ARG A CA 1
ATOM 673 C C . ARG A 1 89 ? -4.758 19.352 19.889 1.00 86.81 89 ARG A C 1
ATOM 675 O O . ARG A 1 89 ? -4.658 20.508 20.285 1.00 86.81 89 ARG A O 1
ATOM 682 N N . GLY A 1 90 ? -5.574 18.463 20.464 1.00 81.31 90 GLY A N 1
ATOM 683 C CA . GLY A 1 90 ? -6.374 18.776 21.647 1.00 81.31 90 GLY A CA 1
ATOM 684 C C . GLY A 1 90 ? -5.518 19.320 22.805 1.00 81.31 90 GLY A C 1
ATOM 685 O O . GLY A 1 90 ? -4.343 18.948 22.926 1.00 81.31 90 GLY A O 1
ATOM 686 N N . PRO A 1 91 ? -6.077 20.183 23.673 1.00 81.00 91 PRO A N 1
ATOM 687 C CA . PRO A 1 91 ? -5.340 20.750 24.796 1.00 81.00 91 PRO A CA 1
ATOM 688 C C . PRO A 1 91 ? -4.678 19.655 25.642 1.00 81.00 91 PRO A C 1
ATOM 690 O O . PRO A 1 91 ? -5.315 18.664 25.998 1.00 81.00 91 PRO A O 1
ATOM 693 N N . ARG A 1 92 ? -3.393 19.843 25.972 1.00 82.81 92 ARG A N 1
ATOM 694 C CA . ARG A 1 92 ? -2.546 18.897 26.735 1.00 82.81 92 ARG A CA 1
ATOM 695 C C . ARG A 1 92 ? -2.199 17.575 26.022 1.00 82.81 92 ARG A C 1
ATOM 697 O O . ARG A 1 92 ? -1.543 16.722 26.624 1.00 82.81 92 ARG A O 1
ATOM 704 N N . MET A 1 93 ? -2.545 17.404 24.742 1.00 84.62 93 MET A N 1
ATOM 705 C CA . MET A 1 93 ? -2.104 16.254 23.944 1.00 84.62 93 MET A CA 1
ATOM 706 C C . MET A 1 93 ? -0.697 16.486 23.368 1.00 84.62 93 MET A C 1
ATOM 708 O O . MET A 1 93 ? -0.510 17.135 22.333 1.00 84.62 93 MET A O 1
ATOM 712 N N . THR A 1 94 ? 0.315 15.955 24.055 1.00 89.38 94 THR A N 1
ATOM 713 C CA . THR A 1 94 ? 1.710 15.968 23.587 1.00 89.38 94 THR A CA 1
ATOM 714 C C . THR A 1 94 ? 1.939 14.934 22.479 1.00 89.38 94 THR A C 1
ATOM 716 O O . THR A 1 94 ? 1.171 13.983 22.341 1.00 89.38 94 THR A O 1
ATOM 719 N N . MET A 1 95 ? 3.022 15.077 21.702 1.00 89.56 95 MET A N 1
ATOM 720 C CA . MET A 1 95 ? 3.364 14.132 20.623 1.00 89.56 95 MET A CA 1
ATOM 721 C C . MET A 1 95 ? 3.501 12.692 21.133 1.00 89.56 95 MET A C 1
ATOM 723 O O . MET A 1 95 ? 2.968 11.759 20.540 1.00 89.56 95 MET A O 1
ATOM 727 N N . HIS A 1 96 ? 4.136 12.500 22.290 1.00 89.06 96 HIS A N 1
ATOM 728 C CA . HIS A 1 96 ? 4.284 11.176 22.898 1.00 89.06 96 HIS A CA 1
ATOM 729 C C . HIS A 1 96 ? 2.975 10.580 23.426 1.00 89.06 96 HIS A C 1
ATOM 731 O O . HIS A 1 96 ? 2.979 9.423 23.822 1.00 89.06 96 HIS A O 1
ATOM 737 N N . ARG A 1 97 ? 1.855 11.307 23.409 1.00 85.06 97 AR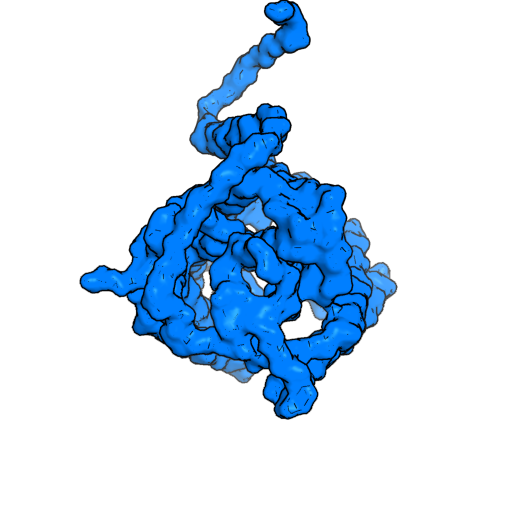G A N 1
ATOM 738 C CA . ARG A 1 97 ? 0.535 10.799 23.817 1.00 85.06 97 ARG A CA 1
ATOM 739 C C . ARG A 1 97 ? -0.417 10.577 22.634 1.00 85.06 97 ARG A C 1
ATOM 741 O O . ARG A 1 97 ? -1.573 10.235 22.853 1.00 85.06 97 ARG A O 1
ATOM 748 N N . LEU A 1 98 ? 0.041 10.778 21.396 1.00 90.62 98 LEU A N 1
ATOM 749 C CA . LEU A 1 98 ? -0.770 10.514 20.208 1.00 90.62 98 LEU A CA 1
ATOM 750 C C . LEU A 1 98 ? -1.077 9.013 20.058 1.00 90.62 98 LEU A C 1
ATOM 752 O O . LEU A 1 98 ? -0.188 8.189 20.252 1.00 90.62 98 LEU A O 1
ATOM 756 N N . PRO A 1 99 ? -2.290 8.621 19.640 1.00 91.81 99 PRO A N 1
ATOM 757 C CA . PRO A 1 99 ? -2.561 7.228 19.303 1.00 91.81 99 PRO A CA 1
ATOM 758 C C . PRO A 1 99 ? -1.612 6.714 18.208 1.00 91.81 99 PRO A C 1
ATOM 760 O O . PRO A 1 99 ? -1.206 7.471 17.320 1.00 91.81 99 PRO A O 1
ATOM 763 N N . LEU A 1 100 ? -1.276 5.419 18.236 1.00 92.31 100 LEU A N 1
ATOM 764 C CA . LEU A 1 100 ? -0.354 4.820 17.257 1.00 92.31 100 LEU A CA 1
ATOM 765 C C . LEU A 1 100 ? -0.857 4.965 15.814 1.00 92.31 100 LEU A C 1
ATOM 767 O O . LEU A 1 100 ? -0.043 5.114 14.907 1.00 92.31 100 LEU A O 1
ATOM 771 N N . PHE A 1 101 ? -2.175 5.002 15.604 1.00 94.19 101 PHE A N 1
ATOM 772 C CA . PHE A 1 101 ? -2.760 5.315 14.302 1.00 94.19 101 PHE A CA 1
ATOM 773 C C . PHE A 1 101 ? -2.399 6.724 13.815 1.00 94.19 101 PHE A C 1
ATOM 775 O O . PHE A 1 101 ? -1.966 6.888 12.677 1.00 94.19 101 PHE A O 1
ATOM 782 N N . VAL A 1 102 ? -2.470 7.738 14.681 1.00 95.00 102 VAL A N 1
ATOM 783 C CA . VAL A 1 102 ? -2.107 9.118 14.313 1.00 95.00 102 VAL A CA 1
ATOM 784 C C . VAL A 1 102 ? -0.610 9.230 14.018 1.00 95.00 102 VAL A C 1
ATOM 786 O O . VAL A 1 102 ? -0.227 9.876 13.045 1.00 95.00 102 VAL A O 1
ATOM 789 N N . TRP A 1 103 ? 0.241 8.548 14.795 1.00 96.25 103 TRP A N 1
ATOM 790 C CA . TRP A 1 103 ? 1.669 8.434 14.476 1.00 96.25 103 TRP A CA 1
ATOM 791 C C . TRP A 1 103 ? 1.913 7.775 13.119 1.00 96.25 103 TRP A C 1
ATOM 793 O O . TRP A 1 103 ? 2.749 8.255 12.355 1.00 96.25 103 TRP A O 1
ATOM 803 N N . SER A 1 104 ? 1.179 6.707 12.800 1.00 96.19 104 SER A N 1
ATOM 804 C CA . SER A 1 104 ? 1.317 6.027 11.512 1.00 96.19 104 SER A CA 1
ATOM 805 C C . SER A 1 104 ? 0.944 6.926 10.332 1.00 96.19 104 SER A C 1
ATOM 807 O O . SER A 1 104 ? 1.684 6.970 9.351 1.00 96.19 104 SER A O 1
ATOM 809 N N . ILE A 1 105 ? -0.130 7.718 10.455 1.00 96.81 105 ILE A N 1
ATOM 810 C CA . ILE A 1 105 ? -0.523 8.712 9.447 1.00 96.81 105 ILE A CA 1
ATOM 811 C C . ILE A 1 105 ? 0.561 9.779 9.307 1.00 96.81 105 ILE A C 1
ATOM 813 O O . ILE A 1 105 ? 0.901 10.151 8.188 1.00 96.81 105 ILE A O 1
ATOM 817 N N . LEU A 1 106 ? 1.135 10.251 10.419 1.00 97.06 106 LEU A N 1
ATOM 818 C CA . LEU A 1 106 ? 2.189 11.263 10.380 1.00 97.06 106 LEU A CA 1
ATOM 819 C C . LEU A 1 106 ? 3.429 10.774 9.621 1.00 97.06 106 LEU A C 1
ATOM 821 O O . LEU A 1 106 ? 3.922 11.484 8.749 1.00 97.06 106 LEU A O 1
ATOM 825 N N . VAL A 1 107 ? 3.913 9.564 9.926 1.00 97.69 107 VAL A N 1
ATOM 826 C CA . VAL A 1 107 ? 5.055 8.960 9.218 1.00 97.69 107 VAL A CA 1
ATOM 827 C C . VAL A 1 107 ? 4.727 8.777 7.735 1.00 97.69 107 VAL A C 1
ATOM 829 O O . VAL A 1 107 ? 5.512 9.180 6.882 1.00 97.69 107 VAL A O 1
ATOM 832 N N . THR A 1 108 ? 3.541 8.250 7.430 1.00 97.06 108 THR A N 1
ATOM 833 C CA . THR A 1 108 ? 3.061 8.046 6.054 1.00 97.06 108 THR A CA 1
ATOM 834 C C . THR A 1 108 ? 3.010 9.360 5.268 1.00 97.06 108 THR A C 1
ATOM 836 O O . THR A 1 108 ? 3.450 9.411 4.124 1.00 97.06 108 THR A O 1
ATOM 839 N N . ALA A 1 109 ? 2.542 10.449 5.884 1.00 97.25 109 ALA A N 1
ATOM 840 C CA . ALA A 1 109 ? 2.470 11.759 5.243 1.00 97.25 109 ALA A CA 1
ATOM 841 C C . ALA A 1 109 ? 3.861 12.333 4.915 1.00 97.25 109 ALA A C 1
ATOM 843 O O . ALA A 1 109 ? 4.046 12.917 3.849 1.00 97.25 109 ALA A O 1
ATOM 844 N N . PHE A 1 110 ? 4.859 12.149 5.787 1.00 97.81 110 PHE A N 1
ATOM 845 C CA . PHE A 1 110 ? 6.237 12.548 5.470 1.00 97.81 110 PHE A CA 1
ATOM 846 C C . PHE A 1 110 ? 6.842 11.708 4.344 1.00 97.81 110 PHE A C 1
ATOM 848 O O . PHE A 1 110 ? 7.477 12.269 3.451 1.00 97.81 110 PHE A O 1
ATOM 855 N N . LEU A 1 111 ? 6.619 10.390 4.358 1.00 97.12 111 LEU A N 1
ATOM 856 C CA . LEU A 1 111 ? 7.060 9.509 3.277 1.00 97.12 111 LEU A CA 1
ATOM 857 C C . LEU A 1 111 ? 6.463 9.951 1.934 1.00 97.12 111 LEU A C 1
ATOM 859 O O . LEU A 1 111 ? 7.208 10.118 0.970 1.00 97.12 111 LEU A O 1
ATOM 863 N N . LEU A 1 112 ? 5.148 10.193 1.876 1.00 96.44 112 LEU A N 1
ATOM 864 C CA . LEU A 1 112 ? 4.446 10.621 0.658 1.00 96.44 112 LEU A CA 1
ATOM 865 C C . LEU A 1 112 ? 4.972 11.962 0.145 1.00 96.44 112 LEU A C 1
ATOM 867 O O . LEU A 1 112 ? 5.260 12.099 -1.041 1.00 96.44 112 LEU A O 1
ATOM 871 N N . LEU A 1 113 ? 5.128 12.941 1.041 1.00 96.25 113 LEU A N 1
ATOM 872 C CA . LEU A 1 113 ? 5.597 14.278 0.684 1.00 96.25 113 LEU A CA 1
ATOM 873 C C . LEU A 1 113 ? 6.987 14.253 0.033 1.00 96.25 113 LEU A C 1
ATOM 875 O O . LEU A 1 113 ? 7.221 14.989 -0.920 1.00 96.25 113 LEU A O 1
ATOM 879 N N . LEU A 1 114 ? 7.903 13.431 0.549 1.00 96.12 114 LEU A N 1
ATOM 880 C CA . LEU A 1 114 ? 9.292 13.394 0.084 1.00 96.12 114 LEU A CA 1
ATOM 881 C C . LEU A 1 114 ? 9.490 12.466 -1.125 1.00 96.12 114 LEU A C 1
ATOM 883 O O . LEU A 1 114 ? 10.236 12.806 -2.040 1.00 96.12 114 LEU A O 1
ATOM 887 N N . SER A 1 115 ? 8.822 11.311 -1.153 1.00 96.12 115 SER A N 1
ATOM 888 C CA . SER A 1 115 ? 9.022 10.297 -2.199 1.00 96.12 115 SER A CA 1
ATOM 889 C C . SER A 1 115 ? 8.339 10.651 -3.524 1.00 96.12 115 SER A C 1
ATOM 891 O O . SER A 1 115 ? 8.934 10.474 -4.589 1.00 96.12 115 SER A O 1
ATOM 893 N N . LEU A 1 116 ? 7.122 11.206 -3.490 1.00 95.88 116 LEU A N 1
ATOM 894 C CA . LEU A 1 116 ? 6.345 11.480 -4.706 1.00 95.88 116 LEU A CA 1
ATOM 895 C C . LEU A 1 116 ? 6.951 12.575 -5.586 1.00 95.88 116 LEU A C 1
ATOM 897 O O . LEU A 1 116 ? 6.731 12.575 -6.796 1.00 95.88 116 LEU A O 1
ATOM 901 N N . LEU A 1 117 ? 7.741 13.483 -5.005 1.00 95.81 117 LEU A N 1
ATOM 902 C CA . LEU A 1 117 ? 8.470 14.500 -5.766 1.00 95.81 117 LEU A CA 1
ATOM 903 C C . LEU A 1 117 ? 9.492 13.861 -6.716 1.00 95.81 117 LEU A C 1
ATOM 905 O O . LEU A 1 117 ? 9.648 14.314 -7.850 1.00 95.81 117 LEU A O 1
ATOM 909 N N . VAL A 1 118 ? 10.143 12.780 -6.280 1.00 97.88 118 VAL A N 1
ATOM 910 C CA . VAL A 1 118 ? 11.126 12.057 -7.095 1.00 97.88 118 VAL A CA 1
ATOM 911 C C . VAL A 1 118 ? 10.439 11.284 -8.215 1.00 97.88 118 VAL A C 1
ATOM 913 O O . VAL A 1 118 ? 10.892 11.356 -9.359 1.00 97.88 118 VAL A O 1
ATOM 916 N N . LEU A 1 119 ? 9.304 10.628 -7.927 1.00 97.25 119 LEU A N 1
ATOM 917 C CA . LEU A 1 119 ? 8.504 9.989 -8.974 1.00 97.25 119 LEU A CA 1
ATOM 918 C C . LEU A 1 119 ? 8.081 11.008 -10.027 1.00 97.25 119 LEU A C 1
ATOM 920 O O . LEU A 1 119 ? 8.329 10.772 -11.205 1.00 97.25 119 LEU A O 1
ATOM 924 N N . ALA A 1 120 ? 7.485 12.131 -9.608 1.00 97.69 120 ALA A N 1
ATOM 925 C CA . ALA A 1 120 ? 7.024 13.186 -10.508 1.00 97.69 120 ALA A CA 1
ATOM 926 C C . ALA A 1 120 ? 8.152 13.675 -11.429 1.00 97.69 120 ALA A C 1
ATOM 928 O O . ALA A 1 120 ? 7.947 13.792 -12.637 1.00 97.69 120 ALA A O 1
ATOM 929 N N . GLY A 1 121 ? 9.360 13.871 -10.890 1.00 98.00 121 GLY A N 1
ATOM 930 C CA . GLY A 1 121 ? 10.548 14.184 -11.686 1.00 98.00 121 GLY A CA 1
ATOM 931 C C . GLY A 1 121 ? 10.873 13.103 -12.722 1.00 98.00 121 GLY A C 1
ATOM 932 O O . GLY A 1 121 ? 11.032 13.417 -13.901 1.00 98.00 121 GLY A O 1
ATOM 933 N N . ALA A 1 122 ? 10.910 11.829 -12.317 1.00 98.06 122 ALA A N 1
ATOM 934 C CA . ALA A 1 122 ? 11.214 10.703 -13.207 1.00 98.06 122 ALA A CA 1
ATOM 935 C C . ALA A 1 122 ? 10.217 10.573 -14.367 1.00 98.06 122 ALA A C 1
ATOM 937 O O . ALA A 1 122 ? 10.616 10.452 -15.528 1.00 98.06 122 ALA A O 1
ATOM 938 N N . ILE A 1 123 ? 8.915 10.633 -14.073 1.00 98.00 123 ILE A N 1
ATOM 939 C CA . ILE A 1 123 ? 7.875 10.514 -15.102 1.00 98.00 123 ILE A CA 1
ATOM 940 C C . ILE A 1 123 ? 7.748 11.785 -15.955 1.00 98.00 123 ILE A C 1
ATOM 942 O O . ILE A 1 123 ? 7.346 11.678 -17.110 1.00 98.00 123 ILE A O 1
ATOM 946 N N . THR A 1 124 ? 8.142 12.960 -15.446 1.00 98.19 124 THR A N 1
ATOM 947 C CA . THR A 1 124 ? 8.262 14.188 -16.255 1.00 98.19 124 THR A CA 1
ATOM 948 C C . THR A 1 124 ? 9.428 14.083 -17.233 1.00 98.19 124 THR A C 1
ATOM 950 O O . THR A 1 124 ? 9.230 14.333 -18.417 1.00 98.19 124 THR A O 1
ATOM 953 N N . MET A 1 125 ? 10.611 13.647 -16.783 1.00 98.25 125 MET A N 1
ATOM 954 C CA . MET A 1 125 ? 11.758 13.399 -17.672 1.00 98.25 125 MET A CA 1
ATOM 955 C C . MET A 1 125 ? 11.419 12.366 -18.751 1.00 98.25 125 MET A C 1
ATOM 957 O O . MET A 1 125 ? 11.769 12.536 -19.914 1.00 98.25 125 MET A O 1
ATOM 961 N N . LEU A 1 126 ? 10.667 11.320 -18.398 1.00 97.75 126 LEU A N 1
ATOM 962 C CA . LEU A 1 126 ? 10.217 10.328 -19.373 1.00 97.75 126 LEU A CA 1
ATOM 963 C C . LEU A 1 126 ? 9.224 10.939 -20.372 1.00 97.75 126 LEU A C 1
ATOM 965 O O . LEU A 1 126 ? 9.276 10.648 -21.565 1.00 97.75 126 LEU A O 1
ATOM 969 N N . LEU A 1 127 ? 8.319 11.798 -19.899 1.00 97.56 127 LEU A N 1
ATOM 970 C CA . LEU A 1 127 ? 7.375 12.506 -20.758 1.00 97.56 127 LEU A CA 1
ATOM 971 C C . LEU A 1 127 ? 8.099 13.438 -21.738 1.00 97.56 127 LEU A C 1
ATOM 973 O O . LEU A 1 127 ? 7.698 13.509 -22.902 1.00 97.56 127 LEU A O 1
ATOM 977 N N . THR A 1 128 ? 9.168 14.114 -21.306 1.00 97.38 128 THR A N 1
ATOM 978 C CA . THR A 1 128 ? 9.972 14.962 -22.194 1.00 97.38 128 THR A CA 1
ATOM 979 C C . THR A 1 128 ? 10.798 14.148 -23.178 1.00 97.38 128 THR A C 1
ATOM 981 O O . THR A 1 128 ? 10.860 14.519 -24.350 1.00 97.38 128 THR A O 1
ATOM 984 N N . ASP A 1 129 ? 11.313 12.992 -22.761 1.00 96.81 129 ASP A N 1
ATOM 985 C CA . ASP A 1 129 ? 12.001 12.047 -23.646 1.00 96.81 129 ASP A CA 1
ATOM 986 C C . ASP A 1 129 ? 11.056 11.531 -24.745 1.00 96.81 129 ASP A C 1
ATOM 988 O O . ASP A 1 129 ? 11.467 11.279 -25.876 1.00 96.81 129 ASP A O 1
ATOM 992 N N . ARG A 1 130 ? 9.758 11.411 -24.447 1.00 96.19 130 ARG A N 1
ATOM 993 C CA . ARG A 1 130 ? 8.743 11.007 -25.430 1.00 96.19 130 ARG A CA 1
ATOM 994 C C . ARG A 1 130 ? 8.309 12.121 -26.389 1.00 96.19 130 ARG A C 1
ATOM 996 O O . ARG A 1 130 ? 7.922 11.794 -27.505 1.00 96.19 130 ARG A O 1
ATOM 1003 N N . ASN A 1 131 ? 8.320 13.393 -25.971 1.00 96.50 131 ASN A N 1
ATOM 1004 C CA . ASN A 1 131 ? 7.622 14.476 -26.696 1.00 96.50 131 ASN A CA 1
ATOM 1005 C C . ASN A 1 131 ? 8.500 15.654 -27.133 1.00 96.50 131 ASN A C 1
ATOM 1007 O O . ASN A 1 131 ? 8.148 16.356 -28.076 1.00 96.50 131 ASN A O 1
ATOM 1011 N N . PHE A 1 132 ? 9.614 15.901 -26.449 1.00 96.12 132 PHE A N 1
ATOM 1012 C CA . PHE A 1 132 ? 10.433 17.105 -26.630 1.00 96.12 132 PHE A CA 1
ATOM 1013 C C . PHE A 1 132 ? 11.879 16.784 -27.027 1.00 96.12 132 PHE A C 1
ATOM 1015 O O . PHE A 1 132 ? 12.750 17.640 -26.899 1.00 96.12 132 PHE A O 1
ATOM 1022 N N . ASN A 1 133 ? 12.136 15.567 -27.524 1.00 93.88 133 ASN A N 1
ATOM 1023 C CA . ASN A 1 133 ? 13.455 15.100 -27.965 1.00 93.88 133 ASN A CA 1
ATOM 1024 C C . ASN A 1 133 ? 14.560 15.254 -26.904 1.00 93.88 133 ASN A C 1
ATOM 1026 O O . ASN A 1 133 ? 15.733 15.400 -27.250 1.00 93.88 133 ASN A O 1
ATOM 1030 N N . THR A 1 134 ? 14.207 15.226 -25.614 1.00 96.81 134 THR A N 1
ATOM 1031 C CA . THR A 1 134 ? 15.214 15.068 -24.560 1.00 96.81 134 THR A CA 1
ATOM 1032 C C . THR A 1 134 ? 15.730 13.629 -24.555 1.00 96.81 134 THR A C 1
ATOM 1034 O O . THR A 1 134 ? 15.119 12.728 -25.137 1.00 96.81 134 THR A O 1
ATOM 1037 N N . THR A 1 135 ? 16.889 13.415 -23.936 1.00 96.31 135 THR A N 1
ATOM 1038 C CA . THR A 1 135 ? 17.572 12.116 -23.933 1.00 96.31 135 THR A CA 1
ATOM 1039 C C . THR A 1 135 ? 18.055 11.736 -22.537 1.00 96.31 135 THR A C 1
ATOM 1041 O O . THR A 1 135 ? 19.197 11.317 -22.373 1.00 96.31 135 THR A O 1
ATOM 1044 N N . PHE A 1 136 ? 17.201 11.874 -21.518 1.00 97.56 136 PHE A N 1
ATOM 1045 C CA . PHE A 1 136 ? 17.530 11.494 -20.137 1.00 97.56 136 PHE A CA 1
ATOM 1046 C C . PHE A 1 136 ? 17.796 9.991 -19.998 1.00 97.56 136 PHE A C 1
ATOM 1048 O O . PHE A 1 136 ? 18.741 9.587 -19.318 1.00 97.56 136 PHE A O 1
ATOM 1055 N N . PHE A 1 137 ? 16.981 9.164 -20.656 1.00 97.31 137 PHE A N 1
ATOM 1056 C CA . PHE A 1 137 ? 17.021 7.705 -20.526 1.00 97.31 137 PHE A CA 1
ATOM 1057 C C . PHE A 1 137 ? 17.410 6.985 -21.823 1.00 97.31 137 PHE A C 1
ATOM 1059 O O . PHE A 1 137 ? 17.495 5.760 -21.827 1.00 97.31 137 PHE A O 1
ATOM 1066 N N . TYR A 1 138 ? 17.632 7.709 -22.927 1.00 93.12 138 TYR A N 1
ATOM 1067 C CA . TYR A 1 138 ? 18.018 7.122 -24.214 1.00 93.12 138 TYR A CA 1
ATOM 1068 C C . TYR A 1 138 ? 19.545 7.053 -24.387 1.00 93.12 138 TYR A C 1
ATOM 1070 O O . TYR A 1 138 ? 20.174 8.104 -24.555 1.00 93.12 138 TYR A O 1
ATOM 1078 N N . PRO A 1 139 ? 20.144 5.846 -24.491 1.00 93.31 139 PRO A N 1
ATOM 1079 C CA . PRO A 1 139 ? 21.588 5.692 -24.693 1.00 93.31 139 PRO A CA 1
ATOM 1080 C C . PRO A 1 139 ? 22.125 6.374 -25.954 1.00 93.31 139 PRO A C 1
ATOM 1082 O O . PRO A 1 139 ? 23.244 6.875 -25.960 1.00 93.31 139 PRO A O 1
ATOM 1085 N N . THR A 1 140 ? 21.320 6.452 -27.018 1.00 90.38 140 THR A N 1
ATOM 1086 C CA . THR A 1 140 ? 21.708 7.097 -28.285 1.00 90.38 140 THR A CA 1
ATOM 1087 C C . THR A 1 140 ? 21.977 8.595 -28.145 1.00 90.38 140 THR A C 1
ATOM 1089 O O . THR A 1 140 ? 22.686 9.155 -28.974 1.00 90.38 140 THR A O 1
ATOM 1092 N N . GLY A 1 141 ? 21.424 9.241 -27.115 1.00 91.88 141 GLY A N 1
ATOM 1093 C CA . GLY A 1 141 ? 21.685 10.641 -26.773 1.00 91.88 141 GLY A CA 1
ATOM 1094 C C . GLY A 1 141 ? 22.504 10.819 -25.494 1.00 91.88 141 GLY A C 1
ATOM 1095 O O . GLY A 1 141 ? 22.464 11.898 -24.910 1.00 91.88 141 GLY A O 1
ATOM 1096 N N . GLY A 1 142 ? 23.193 9.770 -25.030 1.00 94.56 142 GLY A N 1
ATOM 1097 C CA . GLY A 1 142 ? 24.002 9.788 -23.806 1.00 94.56 142 GLY A CA 1
ATOM 1098 C C . GLY A 1 142 ? 23.227 9.600 -22.494 1.00 94.56 142 GLY A C 1
ATOM 1099 O O . GLY A 1 142 ? 23.827 9.712 -21.430 1.00 94.56 142 GLY A O 1
ATOM 1100 N N . GLY A 1 143 ? 21.922 9.321 -22.555 1.00 96.19 143 GLY A N 1
ATOM 1101 C CA . GLY A 1 143 ? 21.093 9.008 -21.390 1.00 96.19 143 GLY A CA 1
ATOM 1102 C C . GLY A 1 143 ? 21.256 7.573 -20.893 1.00 96.19 143 GLY A C 1
ATOM 1103 O O . GLY A 1 143 ? 21.816 6.721 -21.582 1.00 96.19 143 GLY A O 1
ATOM 1104 N N . ASP A 1 144 ? 20.710 7.283 -19.714 1.00 96.19 144 ASP A N 1
ATOM 1105 C CA . ASP A 1 144 ? 20.835 5.969 -19.073 1.00 96.19 144 ASP A CA 1
ATOM 1106 C C . ASP A 1 144 ? 19.469 5.428 -18.602 1.00 96.19 144 ASP A C 1
ATOM 1108 O O . ASP A 1 144 ? 18.859 6.004 -17.699 1.00 96.19 144 ASP A O 1
ATOM 1112 N N . PRO A 1 145 ? 18.963 4.306 -19.150 1.00 95.25 145 PRO A N 1
ATOM 1113 C CA . PRO A 1 145 ? 17.744 3.662 -18.662 1.00 95.25 145 PRO A CA 1
ATOM 1114 C C . PRO A 1 145 ? 17.819 3.240 -17.188 1.00 95.25 145 PRO A C 1
ATOM 1116 O O . PRO A 1 145 ? 16.787 3.169 -16.514 1.00 95.25 145 PRO A O 1
ATOM 1119 N N . ILE A 1 146 ? 19.020 2.956 -16.671 1.00 96.25 146 ILE A N 1
ATOM 1120 C CA . ILE A 1 146 ? 19.220 2.576 -15.271 1.00 96.25 146 ILE A CA 1
ATOM 1121 C C . ILE A 1 146 ? 18.914 3.766 -14.352 1.00 96.25 146 ILE A C 1
ATOM 1123 O O . ILE A 1 146 ? 18.301 3.568 -13.301 1.00 96.25 146 ILE A O 1
ATOM 1127 N N . LEU A 1 147 ? 19.200 5.006 -14.769 1.00 96.69 147 LEU A N 1
ATOM 1128 C CA . LEU A 1 147 ? 18.833 6.212 -14.016 1.00 96.69 147 LEU A CA 1
ATOM 1129 C C . LEU A 1 147 ? 17.332 6.252 -13.692 1.00 96.69 147 LEU A C 1
ATOM 1131 O O . LEU A 1 147 ? 16.957 6.593 -12.568 1.00 96.69 147 LEU A O 1
ATOM 1135 N N . TYR A 1 148 ? 16.466 5.853 -14.632 1.00 97.56 148 TYR A N 1
ATOM 1136 C CA . TYR A 1 148 ? 15.028 5.771 -14.363 1.00 97.56 148 TYR A CA 1
ATOM 1137 C C . TYR A 1 148 ? 14.735 4.799 -13.221 1.00 97.56 148 TYR A C 1
ATOM 1139 O O . TYR A 1 148 ? 13.945 5.113 -12.334 1.00 97.56 148 TYR A O 1
ATOM 1147 N N . GLN A 1 149 ? 15.377 3.628 -13.217 1.00 95.94 149 GLN A N 1
ATOM 1148 C CA . GLN A 1 149 ? 15.184 2.641 -12.157 1.00 95.94 149 GLN A CA 1
ATOM 1149 C C . GLN A 1 149 ? 15.615 3.195 -10.793 1.00 95.94 149 GLN A C 1
ATOM 1151 O O . GLN A 1 149 ? 14.913 2.965 -9.810 1.00 95.94 149 GLN A O 1
ATOM 1156 N N . TYR A 1 150 ? 16.717 3.957 -10.727 1.00 96.12 150 TYR A N 1
ATOM 1157 C CA . TYR A 1 150 ? 17.178 4.573 -9.477 1.00 96.12 150 TYR A CA 1
ATOM 1158 C C . TYR A 1 150 ? 16.120 5.528 -8.925 1.00 96.12 150 TYR A C 1
ATOM 1160 O O . TYR A 1 150 ? 15.748 5.431 -7.756 1.00 96.12 150 TYR A O 1
ATOM 1168 N N . LEU A 1 151 ? 15.604 6.419 -9.774 1.00 97.75 151 LEU A N 1
ATOM 1169 C CA . LEU A 1 151 ? 14.585 7.395 -9.389 1.00 97.75 151 LEU A CA 1
ATOM 1170 C C . LEU A 1 151 ? 13.260 6.719 -9.027 1.00 97.75 151 LEU A C 1
ATOM 1172 O O . LEU A 1 151 ? 12.636 7.061 -8.022 1.00 97.75 151 LEU A O 1
ATOM 1176 N N . PHE A 1 152 ? 12.849 5.734 -9.826 1.00 98.06 152 PHE A N 1
ATOM 1177 C CA . PHE A 1 152 ? 11.620 4.994 -9.599 1.00 98.06 152 PHE A CA 1
ATOM 1178 C C . PHE A 1 152 ? 11.668 4.249 -8.273 1.00 98.06 152 PHE A C 1
ATOM 1180 O O . PHE A 1 152 ? 10.717 4.349 -7.509 1.00 98.06 152 PHE A O 1
ATOM 1187 N N . TRP A 1 153 ? 12.753 3.538 -7.959 1.00 97.88 153 TRP A N 1
ATOM 1188 C CA . TRP A 1 153 ? 12.838 2.784 -6.709 1.00 97.88 153 TRP A CA 1
ATOM 1189 C C . TRP A 1 153 ? 13.093 3.656 -5.491 1.00 97.88 153 TRP A C 1
ATOM 1191 O O . TRP A 1 153 ? 12.571 3.333 -4.422 1.00 97.88 153 TRP A O 1
ATOM 1201 N N . PHE A 1 154 ? 13.794 4.784 -5.646 1.00 97.06 154 PHE A N 1
ATOM 1202 C CA . PHE A 1 154 ? 13.888 5.787 -4.586 1.00 97.06 154 PHE A CA 1
ATOM 1203 C C . PHE A 1 154 ? 12.499 6.252 -4.129 1.00 97.06 154 PHE A C 1
ATOM 1205 O O . PHE A 1 154 ? 12.290 6.484 -2.945 1.00 97.06 154 PHE A O 1
ATOM 1212 N N . PHE A 1 155 ? 11.532 6.336 -5.045 1.00 96.81 155 PHE A N 1
ATOM 1213 C CA . PHE A 1 155 ? 10.118 6.492 -4.702 1.00 96.81 155 PHE A CA 1
ATOM 1214 C C . PHE A 1 155 ? 9.472 5.171 -4.242 1.00 96.81 155 PHE A C 1
ATOM 1216 O O . PHE A 1 155 ? 8.809 5.114 -3.207 1.00 96.81 155 PHE A O 1
ATOM 1223 N N . GLY A 1 156 ? 9.646 4.112 -5.028 1.00 95.62 156 GLY A N 1
ATOM 1224 C CA . GLY A 1 156 ? 8.835 2.903 -4.972 1.00 95.62 156 GLY A CA 1
ATOM 1225 C C . GLY A 1 156 ? 9.019 2.119 -3.683 1.00 95.62 156 GLY A C 1
ATOM 1226 O O . GLY A 1 156 ? 8.070 1.500 -3.210 1.00 95.62 156 GLY A O 1
ATOM 1227 N N . HIS A 1 157 ? 10.207 2.162 -3.075 1.00 95.31 157 HIS A N 1
ATOM 1228 C CA . HIS A 1 157 ? 10.404 1.487 -1.802 1.00 95.31 157 HIS A CA 1
ATOM 1229 C C . HIS A 1 157 ? 9.799 2.244 -0.599 1.00 95.31 157 HIS A C 1
ATOM 1231 O O . HIS A 1 157 ? 9.076 1.627 0.185 1.00 95.31 157 HIS A O 1
ATOM 1237 N N . PRO A 1 158 ? 9.967 3.571 -0.451 1.00 96.50 158 PRO A N 1
ATOM 1238 C CA . PRO A 1 158 ? 9.137 4.353 0.467 1.00 96.50 158 PRO A CA 1
ATOM 1239 C C . PRO A 1 158 ? 7.626 4.155 0.273 1.00 96.50 158 PRO A C 1
ATOM 1241 O O . PRO A 1 158 ? 6.903 4.066 1.266 1.00 96.50 158 PRO A O 1
ATOM 1244 N N . GLU A 1 159 ? 7.148 4.025 -0.970 1.00 94.12 159 GLU A N 1
ATOM 1245 C CA . GLU A 1 159 ? 5.728 3.781 -1.276 1.00 94.12 159 GLU A CA 1
ATOM 1246 C C . GLU A 1 159 ? 5.206 2.473 -0.670 1.00 94.12 159 GLU A C 1
ATOM 1248 O O . GLU A 1 159 ? 4.114 2.437 -0.100 1.00 94.12 159 GLU A O 1
ATOM 1253 N N . VAL A 1 160 ? 5.991 1.392 -0.684 1.00 93.62 160 VAL A N 1
ATOM 1254 C CA . VAL A 1 160 ? 5.539 0.156 -0.022 1.00 93.62 160 VAL A CA 1
ATOM 1255 C C . VAL A 1 160 ? 5.440 0.325 1.499 1.00 93.62 160 VAL A C 1
ATOM 1257 O O . VAL A 1 160 ? 4.568 -0.282 2.127 1.00 93.62 160 VAL A O 1
ATOM 1260 N N . TYR A 1 161 ? 6.252 1.205 2.101 1.00 94.25 161 TYR A N 1
ATOM 1261 C CA . TYR A 1 161 ? 6.109 1.551 3.517 1.00 94.25 161 TYR A CA 1
ATOM 1262 C C . TYR A 1 161 ? 4.914 2.451 3.804 1.00 94.25 161 TYR A C 1
ATOM 1264 O O . TYR A 1 161 ? 4.271 2.277 4.840 1.00 94.25 161 TYR A O 1
ATOM 1272 N N . ILE A 1 162 ? 4.576 3.365 2.897 1.00 92.50 162 ILE A N 1
ATOM 1273 C CA . ILE A 1 162 ? 3.361 4.186 2.979 1.00 92.50 162 ILE A CA 1
ATOM 1274 C C . ILE A 1 162 ? 2.129 3.288 3.135 1.00 92.50 162 ILE A C 1
ATOM 1276 O O . ILE A 1 162 ? 1.299 3.514 4.019 1.00 92.50 162 ILE A O 1
ATOM 1280 N N . LEU A 1 163 ? 2.053 2.221 2.338 1.00 88.81 163 LEU A N 1
ATOM 1281 C CA . LEU A 1 163 ? 0.921 1.295 2.352 1.00 88.81 163 LEU A CA 1
ATOM 1282 C C . LEU A 1 163 ? 0.835 0.470 3.645 1.00 88.81 163 LEU A C 1
ATOM 1284 O O . LEU A 1 163 ? -0.266 0.223 4.142 1.00 88.81 163 LEU A O 1
ATOM 1288 N N . ILE A 1 164 ? 1.970 0.060 4.222 1.00 93.88 164 ILE A N 1
ATOM 1289 C CA . ILE A 1 164 ? 1.966 -0.822 5.398 1.00 93.88 164 ILE A CA 1
ATOM 1290 C C . ILE A 1 164 ? 1.977 -0.084 6.741 1.00 93.88 164 ILE A C 1
ATOM 1292 O O . ILE A 1 164 ? 1.340 -0.542 7.694 1.00 93.88 164 ILE A O 1
ATOM 1296 N N . VAL A 1 165 ? 2.660 1.062 6.850 1.00 95.19 165 VAL A N 1
ATOM 1297 C CA . VAL A 1 165 ? 2.801 1.787 8.124 1.00 95.19 165 VAL A CA 1
ATOM 1298 C C . VAL A 1 165 ? 1.440 2.245 8.629 1.00 95.19 165 VAL A C 1
ATOM 1300 O O . VAL A 1 165 ? 1.139 2.051 9.807 1.00 95.19 165 VAL A O 1
ATOM 1303 N N . PHE A 1 166 ? 0.586 2.759 7.742 1.00 91.31 166 PHE A N 1
ATOM 1304 C CA . PHE A 1 166 ? -0.812 3.052 8.055 1.00 91.31 166 PHE A CA 1
ATOM 1305 C C . PHE A 1 166 ? -1.557 1.820 8.596 1.00 91.31 166 PHE A C 1
ATOM 1307 O O . PHE A 1 166 ? -2.216 1.894 9.638 1.00 91.31 166 PHE A O 1
ATOM 1314 N N . GLY A 1 167 ? -1.386 0.665 7.944 1.00 94.81 167 GLY A N 1
ATOM 1315 C CA . GLY A 1 167 ? -1.947 -0.605 8.398 1.00 94.81 167 GLY A CA 1
ATOM 1316 C C . GLY A 1 167 ? -1.511 -0.957 9.821 1.00 94.81 167 GLY A C 1
ATOM 1317 O O . GLY A 1 167 ? -2.348 -1.288 10.660 1.00 94.81 167 GLY A O 1
ATOM 1318 N N . PHE A 1 168 ? -0.231 -0.770 10.156 1.00 96.19 168 PHE A N 1
ATOM 1319 C CA . PHE A 1 168 ? 0.270 -0.988 11.515 1.00 96.19 168 PHE A CA 1
ATOM 1320 C C . PHE A 1 168 ? -0.455 -0.148 12.573 1.00 96.19 168 PHE A C 1
ATOM 1322 O O . PHE A 1 168 ? -0.663 -0.618 13.694 1.00 96.19 168 PHE A O 1
ATOM 1329 N N . GLY A 1 169 ? -0.835 1.084 12.234 1.00 95.31 169 GLY A N 1
ATOM 1330 C CA . GLY A 1 169 ? -1.620 1.949 13.108 1.00 95.31 169 GLY A CA 1
ATOM 1331 C C . GLY A 1 169 ? -3.014 1.390 13.396 1.00 95.31 169 GLY A C 1
ATOM 1332 O O . GLY A 1 169 ? -3.426 1.349 14.559 1.00 95.31 169 GLY A O 1
ATOM 1333 N N . ILE A 1 170 ? -3.708 0.915 12.356 1.00 96.12 170 ILE A N 1
ATOM 1334 C CA . ILE A 1 170 ? -5.031 0.280 12.474 1.00 96.12 170 ILE A CA 1
ATOM 1335 C C . ILE A 1 170 ? -4.944 -0.961 13.364 1.00 96.12 170 ILE A C 1
ATOM 1337 O O . ILE A 1 170 ? -5.688 -1.084 14.339 1.00 96.12 170 ILE A O 1
ATOM 1341 N N . ILE A 1 171 ? -4.004 -1.859 13.062 1.00 97.56 171 ILE A N 1
ATOM 1342 C CA . ILE A 1 171 ? -3.835 -3.118 13.794 1.00 97.56 171 ILE A CA 1
ATOM 1343 C C . ILE A 1 171 ? -3.524 -2.855 15.267 1.00 97.56 171 ILE A C 1
ATOM 1345 O O . ILE A 1 171 ? -4.113 -3.489 16.139 1.00 97.56 171 ILE A O 1
ATOM 1349 N N . SER A 1 172 ? -2.685 -1.861 15.574 1.00 95.75 172 SER A N 1
ATOM 1350 C CA . SER A 1 172 ? -2.429 -1.442 16.956 1.00 95.75 172 SER A CA 1
ATOM 1351 C C . SER A 1 172 ? -3.693 -1.024 17.715 1.00 95.75 172 SER A C 1
ATOM 1353 O O . SER A 1 172 ? -3.827 -1.393 18.881 1.00 95.75 172 SER A O 1
ATOM 1355 N N . HIS A 1 173 ? -4.613 -0.283 17.087 1.00 91.81 173 HIS A N 1
ATOM 1356 C CA . HIS A 1 173 ? -5.879 0.100 17.727 1.00 91.81 173 HIS A CA 1
ATOM 1357 C C . HIS A 1 173 ? -6.769 -1.117 17.974 1.00 91.81 173 HIS A C 1
ATOM 1359 O O . HIS A 1 173 ? -7.225 -1.326 19.096 1.00 91.81 173 HIS A O 1
ATOM 1365 N N . ILE A 1 174 ? -6.973 -1.943 16.949 1.00 95.25 174 ILE A N 1
ATOM 1366 C CA . ILE A 1 174 ? -7.856 -3.112 17.019 1.00 95.25 174 ILE A CA 1
ATOM 1367 C C . ILE A 1 174 ? -7.350 -4.116 18.059 1.00 95.25 174 ILE A C 1
ATOM 1369 O O . ILE A 1 174 ? -8.113 -4.531 18.932 1.00 95.25 174 ILE A O 1
ATOM 1373 N N . VAL A 1 175 ? -6.057 -4.454 18.021 1.00 96.12 175 VAL A N 1
ATOM 1374 C CA . VAL A 1 175 ? -5.443 -5.390 18.973 1.00 96.12 175 VAL A CA 1
ATOM 1375 C C . VAL A 1 175 ? -5.588 -4.881 20.407 1.00 96.12 175 VAL A C 1
ATOM 1377 O O . VAL A 1 175 ? -5.929 -5.662 21.292 1.00 96.12 175 VAL A O 1
ATOM 1380 N N . SER A 1 176 ? -5.376 -3.584 20.651 1.00 93.06 176 SER A N 1
ATOM 1381 C CA . SER A 1 176 ? -5.532 -2.993 21.986 1.00 93.06 176 SER A CA 1
ATOM 1382 C C . SER A 1 176 ? -6.978 -3.065 22.483 1.00 93.06 176 SER A C 1
ATOM 1384 O O . SER A 1 176 ? -7.223 -3.550 23.592 1.00 93.06 176 SER A O 1
ATOM 1386 N N . THR A 1 177 ? -7.934 -2.651 21.645 1.00 91.44 177 THR A N 1
ATOM 1387 C CA . THR A 1 177 ? -9.363 -2.621 21.978 1.00 91.44 177 THR A CA 1
ATOM 1388 C C . THR A 1 177 ? -9.894 -4.015 22.292 1.00 91.44 177 THR A C 1
ATOM 1390 O O . THR A 1 177 ? -10.426 -4.242 23.379 1.00 91.44 177 THR A O 1
ATOM 1393 N N . PHE A 1 178 ? -9.697 -4.979 21.389 1.00 93.12 178 PHE A N 1
ATOM 1394 C CA . PHE A 1 178 ? -10.258 -6.323 21.554 1.00 93.12 178 PHE A CA 1
ATOM 1395 C C . PHE A 1 178 ? -9.447 -7.230 22.482 1.00 93.12 178 PHE A C 1
ATOM 1397 O O . PHE A 1 178 ? -9.949 -8.288 22.845 1.00 93.12 178 PHE A O 1
ATOM 1404 N N . SER A 1 179 ? -8.247 -6.824 22.916 1.00 92.75 179 SER A N 1
ATOM 1405 C CA . SER A 1 179 ? -7.519 -7.485 24.017 1.00 92.75 179 SER A CA 1
ATOM 1406 C C . SER A 1 179 ? -7.806 -6.859 25.385 1.00 92.75 179 SER A C 1
ATOM 1408 O O . SER A 1 179 ? -7.344 -7.385 26.401 1.00 92.75 179 SER A O 1
ATOM 1410 N N . ARG A 1 180 ? -8.536 -5.729 25.421 1.00 89.44 180 ARG A N 1
ATOM 1411 C CA . ARG A 1 180 ? -8.816 -4.919 26.622 1.00 89.44 180 ARG A CA 1
ATOM 1412 C C . ARG A 1 180 ? -7.551 -4.538 27.397 1.00 89.44 180 ARG A C 1
ATOM 1414 O O . ARG A 1 180 ? -7.538 -4.522 28.627 1.00 89.44 180 ARG A O 1
ATOM 1421 N N . LYS A 1 181 ? -6.472 -4.247 26.668 1.00 88.06 181 LYS A N 1
ATOM 1422 C CA . LYS A 1 181 ? -5.158 -3.905 27.224 1.00 88.06 181 LYS A CA 1
ATOM 1423 C C . LYS A 1 181 ? -4.512 -2.779 26.422 1.00 88.06 181 LYS A C 1
ATOM 1425 O O . LYS A 1 181 ? -4.640 -2.768 25.197 1.00 88.06 181 LYS A O 1
ATOM 1430 N N . PRO A 1 182 ? -3.782 -1.854 27.072 1.00 89.62 182 PRO A N 1
ATOM 1431 C CA . PRO A 1 182 ? -2.978 -0.880 26.348 1.00 89.62 182 PRO A CA 1
ATOM 1432 C C . PRO A 1 182 ? -1.878 -1.589 25.552 1.00 89.62 182 PRO A C 1
ATOM 1434 O O . PRO A 1 182 ? -1.408 -2.664 25.930 1.00 89.62 182 PRO A O 1
ATOM 1437 N N . VAL A 1 183 ? -1.450 -0.961 24.461 1.00 90.19 183 VAL A N 1
ATOM 1438 C CA . VAL A 1 183 ? -0.406 -1.512 23.596 1.00 90.19 183 VAL A CA 1
ATOM 1439 C C . VAL A 1 183 ? 0.922 -1.639 24.346 1.00 90.19 183 VAL A C 1
ATOM 1441 O O . VAL A 1 183 ? 1.440 -0.668 24.906 1.00 90.19 183 VAL A O 1
ATOM 1444 N N . PHE A 1 184 ? 1.497 -2.839 24.320 1.00 92.81 184 PHE A N 1
ATOM 1445 C CA . PHE A 1 184 ? 2.791 -3.123 24.924 1.00 92.81 184 PHE A CA 1
ATOM 1446 C C . PHE A 1 184 ? 3.925 -2.407 24.177 1.00 92.81 184 PHE A C 1
ATOM 1448 O O . PHE A 1 184 ? 4.061 -2.509 22.957 1.00 92.81 184 PHE A O 1
ATOM 1455 N N . GLY A 1 185 ? 4.779 -1.702 24.922 1.00 92.81 185 GLY A N 1
ATOM 1456 C CA . GLY A 1 185 ? 5.950 -1.039 24.349 1.00 92.81 185 GLY A CA 1
ATOM 1457 C C . GLY A 1 185 ? 5.606 0.135 23.428 1.00 92.81 185 GLY A C 1
ATOM 1458 O O . GLY A 1 185 ? 6.292 0.337 22.431 1.00 92.81 185 GLY A O 1
ATOM 1459 N N . TYR A 1 186 ? 4.574 0.924 23.755 1.00 92.50 186 TYR A N 1
ATOM 1460 C CA . TYR A 1 186 ? 4.102 2.056 22.942 1.00 92.50 186 TYR A CA 1
ATOM 1461 C C . TYR A 1 186 ? 5.233 2.942 22.369 1.00 92.50 186 TYR A C 1
ATOM 1463 O O . TYR A 1 186 ? 5.284 3.150 21.158 1.00 92.50 186 TYR A O 1
ATOM 1471 N N . LEU A 1 187 ? 6.184 3.411 23.193 1.00 92.38 187 LEU A N 1
ATOM 1472 C CA . LEU A 1 187 ? 7.304 4.235 22.701 1.00 92.38 187 LEU A CA 1
ATOM 1473 C C . LEU A 1 187 ? 8.211 3.468 21.731 1.00 92.38 187 LEU A C 1
ATOM 1475 O O . LEU A 1 187 ? 8.660 4.034 20.739 1.00 92.38 187 LEU A O 1
ATOM 1479 N N . GLY A 1 188 ? 8.448 2.180 21.991 1.00 93.25 188 GLY A N 1
ATOM 1480 C CA . GLY A 1 188 ? 9.185 1.301 21.085 1.00 93.25 188 GLY A CA 1
ATOM 1481 C C . GLY A 1 188 ? 8.505 1.193 19.721 1.00 93.25 188 GLY A C 1
ATOM 1482 O O . GLY A 1 188 ? 9.166 1.325 18.696 1.00 93.25 188 GLY A O 1
ATOM 1483 N N . MET A 1 189 ? 7.175 1.072 19.696 1.00 94.38 189 MET A N 1
ATOM 1484 C CA . MET A 1 189 ? 6.405 1.045 18.450 1.00 94.38 189 MET A CA 1
ATOM 1485 C C . MET A 1 189 ? 6.416 2.380 17.701 1.00 94.38 189 MET A C 1
ATOM 1487 O O . MET A 1 189 ? 6.448 2.369 16.470 1.00 94.38 189 MET A O 1
ATOM 1491 N N . VAL A 1 190 ? 6.396 3.515 18.410 1.00 95.31 190 VAL A N 1
ATOM 1492 C CA . VAL A 1 190 ? 6.542 4.849 17.798 1.00 95.31 190 VAL A CA 1
ATOM 1493 C C . VAL A 1 190 ? 7.914 4.983 17.143 1.00 95.31 190 VAL A C 1
ATOM 1495 O O . VAL A 1 190 ? 7.995 5.310 15.960 1.00 95.31 190 VAL A O 1
ATOM 1498 N N . TYR A 1 191 ? 8.989 4.675 17.872 1.00 95.50 191 TYR A N 1
ATOM 1499 C CA . TYR A 1 191 ? 10.344 4.762 17.328 1.00 95.50 191 TYR A CA 1
ATOM 1500 C C . TYR A 1 191 ? 10.587 3.767 16.195 1.00 95.50 191 TYR A C 1
ATOM 1502 O O . TYR A 1 191 ? 11.277 4.119 15.241 1.00 95.50 191 TYR A O 1
ATOM 1510 N N . ALA A 1 192 ? 9.983 2.578 16.242 1.00 95.31 192 ALA A N 1
ATOM 1511 C CA . ALA A 1 192 ? 10.021 1.636 15.129 1.00 95.31 192 ALA A CA 1
ATOM 1512 C C . ALA A 1 192 ? 9.374 2.231 13.866 1.00 95.31 192 ALA A C 1
ATOM 1514 O O . ALA A 1 192 ? 9.978 2.172 12.804 1.00 95.31 192 ALA A O 1
ATOM 1515 N N . MET A 1 193 ? 8.202 2.876 13.967 1.00 95.69 193 MET A N 1
ATOM 1516 C CA . MET A 1 193 ? 7.561 3.521 12.805 1.00 95.69 193 MET A CA 1
ATOM 1517 C C . MET A 1 193 ? 8.398 4.667 12.236 1.00 95.69 193 MET A C 1
ATOM 1519 O O . MET A 1 193 ? 8.556 4.752 11.023 1.00 95.69 193 MET A O 1
ATOM 1523 N N . ILE A 1 194 ? 8.960 5.522 13.095 1.00 96.69 194 ILE A N 1
ATOM 1524 C CA . ILE A 1 194 ? 9.843 6.612 12.653 1.00 96.69 194 ILE A CA 1
ATOM 1525 C C . ILE A 1 194 ? 11.081 6.040 11.953 1.00 96.69 194 ILE A C 1
ATOM 1527 O O . ILE A 1 194 ? 11.450 6.509 10.881 1.00 96.69 194 ILE A O 1
ATOM 1531 N N . SER A 1 195 ? 11.692 5.004 12.532 1.00 96.19 195 SER A N 1
ATOM 1532 C CA . SER A 1 195 ? 12.894 4.373 11.979 1.00 96.19 195 SER A CA 1
ATOM 1533 C C . SER A 1 195 ? 12.608 3.696 10.637 1.00 96.19 195 SER A C 1
ATOM 1535 O O . SER A 1 195 ? 13.388 3.874 9.711 1.00 96.19 195 SER A O 1
ATOM 1537 N N . ILE A 1 196 ? 11.468 3.008 10.487 1.00 95.69 196 ILE A N 1
ATOM 1538 C CA . ILE A 1 196 ? 11.011 2.467 9.194 1.00 95.69 196 ILE A CA 1
ATOM 1539 C C . ILE A 1 196 ? 10.839 3.600 8.173 1.00 95.69 196 ILE A C 1
ATOM 1541 O O . ILE A 1 196 ? 11.292 3.473 7.042 1.00 95.69 196 ILE A O 1
ATOM 1545 N N . GLY A 1 197 ? 10.244 4.727 8.576 1.00 95.31 197 GLY A N 1
ATOM 1546 C CA . GLY A 1 197 ? 10.078 5.888 7.701 1.00 95.31 197 GLY A CA 1
ATOM 1547 C C . GLY A 1 197 ? 11.404 6.475 7.204 1.00 95.31 197 GLY A C 1
ATOM 1548 O O . GLY A 1 197 ? 11.541 6.780 6.026 1.00 95.31 197 GLY A O 1
ATOM 1549 N N . VAL A 1 198 ? 12.406 6.598 8.079 1.00 95.31 198 VAL A N 1
ATOM 1550 C CA . VAL A 1 198 ? 13.736 7.104 7.696 1.00 95.31 198 VAL A CA 1
ATOM 1551 C C . VAL A 1 198 ? 14.492 6.085 6.843 1.00 95.31 198 VAL A C 1
ATOM 1553 O O . VAL A 1 198 ? 14.989 6.429 5.773 1.00 95.31 198 VAL A O 1
ATOM 1556 N N . LEU A 1 199 ? 14.553 4.825 7.285 1.00 93.62 199 LEU A N 1
ATOM 1557 C CA . LEU A 1 199 ? 15.261 3.762 6.567 1.00 93.62 199 LEU A CA 1
ATOM 1558 C C . LEU A 1 199 ? 14.613 3.419 5.226 1.00 93.62 199 LEU A C 1
ATOM 1560 O O . LEU A 1 199 ? 15.304 2.928 4.338 1.00 93.62 199 LEU A O 1
ATOM 1564 N N . GLY A 1 200 ? 13.330 3.729 5.033 1.00 92.62 200 GLY A N 1
ATOM 1565 C CA . GLY A 1 200 ? 12.661 3.564 3.746 1.00 92.62 200 GLY A CA 1
ATOM 1566 C C . GLY A 1 200 ? 13.355 4.295 2.600 1.00 92.62 200 GLY A C 1
ATOM 1567 O O . GLY A 1 200 ? 13.429 3.760 1.495 1.00 92.62 200 GLY A O 1
ATOM 1568 N N . PHE A 1 201 ? 13.960 5.450 2.882 1.00 95.44 201 PHE A N 1
ATOM 1569 C CA . PHE A 1 201 ? 14.764 6.207 1.923 1.00 95.44 201 PHE A CA 1
ATOM 1570 C C . PHE A 1 201 ? 16.211 5.732 1.808 1.00 95.44 201 PHE A C 1
ATOM 1572 O O . PHE A 1 201 ? 16.965 6.371 1.093 1.00 95.44 201 PHE A O 1
ATOM 1579 N N . LEU A 1 202 ? 16.620 4.666 2.507 1.00 95.62 202 LEU A N 1
ATOM 1580 C CA . LEU A 1 202 ? 18.006 4.179 2.564 1.00 95.62 202 LEU A CA 1
ATOM 1581 C C . LEU A 1 202 ? 18.194 2.755 2.033 1.00 95.62 202 LEU A C 1
ATOM 1583 O O . LEU A 1 202 ? 19.318 2.264 2.004 1.00 95.62 202 LEU A O 1
ATOM 1587 N N . VAL A 1 203 ? 17.123 2.081 1.607 1.00 96.44 203 VAL A N 1
ATOM 1588 C CA . VAL A 1 203 ? 17.201 0.661 1.218 1.00 96.44 203 VAL A CA 1
ATOM 1589 C C . VAL A 1 203 ? 16.697 0.357 -0.196 1.00 96.44 203 VAL A C 1
ATOM 1591 O O . VAL A 1 203 ? 16.704 -0.792 -0.615 1.00 96.44 203 VAL A O 1
ATOM 1594 N N . TRP A 1 204 ? 16.288 1.367 -0.962 1.00 95.88 204 TRP A N 1
ATOM 1595 C CA . TRP A 1 204 ? 15.593 1.188 -2.241 1.00 95.88 204 TRP A CA 1
ATOM 1596 C C . TRP A 1 204 ? 16.343 0.354 -3.294 1.00 95.88 204 TRP A C 1
ATOM 1598 O O . TRP A 1 204 ? 15.707 -0.309 -4.111 1.00 95.88 204 TRP A O 1
ATOM 1608 N N . ALA A 1 205 ? 17.679 0.353 -3.289 1.00 95.25 205 ALA A N 1
ATOM 1609 C CA . ALA A 1 205 ? 18.456 -0.331 -4.320 1.00 95.25 205 ALA A CA 1
ATOM 1610 C C . ALA A 1 205 ? 18.419 -1.867 -4.210 1.00 95.25 205 ALA A C 1
ATOM 1612 O O . ALA A 1 205 ? 18.904 -2.543 -5.118 1.00 95.25 205 ALA A O 1
ATOM 1613 N N . HIS A 1 206 ? 17.804 -2.449 -3.168 1.00 96.75 206 HIS A N 1
ATOM 1614 C CA . HIS A 1 206 ? 17.584 -3.901 -3.138 1.00 96.75 206 HIS A CA 1
ATOM 1615 C C . HIS A 1 206 ? 16.662 -4.400 -4.254 1.00 96.75 206 HIS A C 1
ATOM 1617 O O . HIS A 1 206 ? 16.731 -5.563 -4.625 1.00 96.75 206 HIS A O 1
ATOM 1623 N N . HIS A 1 207 ? 15.845 -3.528 -4.855 1.00 96.62 207 HIS A N 1
ATOM 1624 C CA . HIS A 1 207 ? 15.058 -3.883 -6.043 1.00 96.62 207 HIS A CA 1
ATOM 1625 C C . HIS A 1 207 ? 15.900 -3.987 -7.316 1.00 96.62 207 HIS A C 1
ATOM 1627 O O . HIS A 1 207 ? 15.364 -4.220 -8.396 1.00 96.62 207 HIS A O 1
ATOM 1633 N N . MET A 1 208 ? 17.206 -3.755 -7.211 1.00 95.56 208 MET A N 1
ATOM 1634 C CA . MET A 1 208 ? 18.102 -3.567 -8.342 1.00 95.56 208 MET A CA 1
ATOM 1635 C C . MET A 1 208 ? 19.371 -4.421 -8.213 1.00 95.56 208 MET A C 1
ATOM 1637 O O . MET A 1 208 ? 20.358 -4.171 -8.897 1.00 95.56 208 MET A O 1
ATOM 1641 N N . PHE A 1 209 ? 19.393 -5.444 -7.352 1.00 95.75 209 PHE A N 1
ATOM 1642 C CA . PHE A 1 209 ? 20.602 -6.249 -7.124 1.00 95.75 209 PHE A CA 1
ATOM 1643 C C . PHE A 1 209 ? 21.141 -6.959 -8.372 1.00 95.75 209 PHE A C 1
ATOM 1645 O O . PHE A 1 209 ? 22.336 -7.254 -8.442 1.00 95.75 209 PHE A O 1
ATOM 1652 N N . THR A 1 210 ? 20.289 -7.185 -9.369 1.00 93.69 210 THR A N 1
ATOM 1653 C CA . THR A 1 210 ? 20.627 -7.832 -10.642 1.00 93.69 210 THR A CA 1
ATOM 1654 C C . THR A 1 210 ? 21.134 -6.872 -11.720 1.00 93.69 210 THR A C 1
ATOM 1656 O O . THR A 1 210 ? 21.569 -7.337 -12.770 1.00 93.69 210 THR A O 1
ATOM 1659 N N . MET A 1 211 ? 21.162 -5.553 -11.477 1.00 91.25 211 MET A N 1
ATOM 1660 C CA . MET A 1 211 ? 21.596 -4.568 -12.483 1.00 91.25 211 MET A CA 1
ATOM 1661 C C . MET A 1 211 ? 23.120 -4.387 -12.591 1.00 91.25 211 MET A C 1
ATOM 1663 O O . MET A 1 211 ? 23.584 -3.524 -13.330 1.00 91.25 211 MET A O 1
ATOM 1667 N N . GLY A 1 212 ? 23.904 -5.163 -11.838 1.00 89.69 212 GLY A N 1
ATOM 1668 C CA . GLY A 1 212 ? 25.366 -5.047 -11.829 1.00 89.69 212 GLY A CA 1
ATOM 1669 C C . GLY A 1 212 ? 25.923 -4.031 -10.827 1.00 89.69 212 GLY A C 1
ATOM 1670 O O . GLY A 1 212 ? 26.993 -3.481 -11.061 1.00 89.69 212 GLY A O 1
ATOM 1671 N N . LEU A 1 213 ? 25.225 -3.802 -9.707 1.00 92.19 213 LEU A N 1
ATOM 1672 C CA . LEU A 1 213 ? 25.763 -3.047 -8.570 1.00 92.19 213 LEU A CA 1
ATOM 1673 C C . LEU A 1 213 ? 27.098 -3.626 -8.080 1.00 92.19 213 LEU A C 1
ATOM 1675 O O . LEU A 1 213 ? 27.274 -4.852 -8.015 1.00 92.19 213 LEU A O 1
ATOM 1679 N N . ASP A 1 214 ? 28.009 -2.747 -7.663 1.00 93.75 214 ASP A N 1
ATOM 1680 C CA . ASP A 1 214 ? 29.267 -3.149 -7.047 1.00 93.75 214 ASP A CA 1
ATOM 1681 C C . ASP A 1 214 ? 29.027 -3.969 -5.765 1.00 93.75 214 ASP A C 1
ATOM 1683 O O . ASP A 1 214 ? 27.940 -3.999 -5.176 1.00 93.75 214 ASP A O 1
ATOM 1687 N N . VAL A 1 215 ? 30.042 -4.737 -5.368 1.00 93.75 215 VAL A N 1
ATOM 1688 C CA . VAL A 1 215 ? 29.928 -5.676 -4.242 1.00 93.75 215 VAL A CA 1
ATOM 1689 C C . VAL A 1 215 ? 29.645 -4.938 -2.932 1.00 93.75 215 VAL A C 1
ATOM 1691 O O . VAL A 1 215 ? 28.836 -5.423 -2.136 1.00 93.75 215 VAL A O 1
ATOM 1694 N N . ASP A 1 216 ? 30.252 -3.769 -2.735 1.00 95.00 216 ASP A N 1
ATOM 1695 C CA . ASP A 1 216 ? 30.147 -3.008 -1.491 1.00 95.00 216 ASP A CA 1
ATOM 1696 C C . ASP A 1 216 ? 28.755 -2.386 -1.352 1.00 95.00 216 ASP A C 1
ATOM 1698 O O . ASP A 1 216 ? 28.122 -2.510 -0.298 1.00 95.00 216 ASP A O 1
ATOM 1702 N N . MET A 1 217 ? 28.207 -1.828 -2.434 1.00 93.44 217 MET A N 1
ATOM 1703 C CA . MET A 1 217 ? 26.836 -1.322 -2.461 1.00 93.44 217 MET A CA 1
ATOM 1704 C C . MET A 1 217 ? 25.823 -2.445 -2.215 1.00 93.44 217 MET A C 1
ATOM 1706 O O . MET A 1 217 ? 24.918 -2.293 -1.391 1.00 93.44 217 MET A O 1
ATOM 1710 N N . ARG A 1 218 ? 25.991 -3.621 -2.835 1.00 94.81 218 ARG A N 1
ATOM 1711 C CA . ARG A 1 218 ? 25.113 -4.775 -2.556 1.00 94.81 218 ARG A CA 1
ATOM 1712 C C . ARG A 1 218 ? 25.178 -5.221 -1.097 1.00 94.81 218 ARG A C 1
ATOM 1714 O O . ARG A 1 218 ? 24.132 -5.528 -0.517 1.00 94.81 218 ARG A O 1
ATOM 1721 N N . ALA A 1 219 ? 26.368 -5.243 -0.498 1.00 94.69 219 ALA A N 1
ATOM 1722 C CA . ALA A 1 219 ? 26.543 -5.583 0.912 1.00 94.69 219 ALA A CA 1
ATOM 1723 C C . ALA A 1 219 ? 25.860 -4.557 1.832 1.00 94.69 219 ALA A C 1
ATOM 1725 O O . ALA A 1 219 ? 25.123 -4.956 2.739 1.00 94.69 219 ALA A O 1
ATOM 1726 N N . TYR A 1 220 ? 26.027 -3.259 1.554 1.00 95.94 220 TYR A N 1
ATOM 1727 C CA . TYR A 1 220 ? 25.351 -2.179 2.276 1.00 95.94 220 TYR A CA 1
ATOM 1728 C C . TYR A 1 220 ? 23.828 -2.334 2.227 1.00 95.94 220 TYR A C 1
ATOM 1730 O O . TYR A 1 220 ? 23.183 -2.428 3.271 1.00 95.94 220 TYR A O 1
ATOM 1738 N N . PHE A 1 221 ? 23.249 -2.432 1.026 1.00 96.00 221 PHE A N 1
ATOM 1739 C CA . PHE A 1 221 ? 21.796 -2.521 0.860 1.00 96.00 221 PHE A CA 1
ATOM 1740 C C . PHE A 1 221 ? 21.222 -3.825 1.426 1.00 96.00 221 PHE A C 1
ATOM 1742 O O . PHE A 1 221 ? 20.114 -3.811 1.961 1.00 96.00 221 PHE A O 1
ATOM 1749 N N . THR A 1 222 ? 21.978 -4.929 1.392 1.00 96.38 222 THR A N 1
ATOM 1750 C CA . THR A 1 222 ? 21.600 -6.180 2.074 1.00 96.38 222 THR A CA 1
ATOM 1751 C C . THR A 1 222 ? 21.476 -5.952 3.583 1.00 96.38 222 THR A C 1
ATOM 1753 O O . THR A 1 222 ? 20.426 -6.217 4.170 1.00 96.38 222 THR A O 1
ATOM 1756 N N . ALA A 1 223 ? 22.522 -5.410 4.216 1.00 95.06 223 ALA A N 1
ATOM 1757 C CA . ALA A 1 223 ? 22.541 -5.176 5.659 1.00 95.06 223 ALA A CA 1
ATOM 1758 C C . ALA A 1 223 ? 21.473 -4.159 6.094 1.00 95.06 223 ALA A C 1
ATOM 1760 O O . ALA A 1 223 ? 20.726 -4.410 7.041 1.00 95.06 223 ALA A O 1
ATOM 1761 N N . ALA A 1 224 ? 21.355 -3.041 5.374 1.00 94.31 224 ALA A N 1
ATOM 1762 C CA . ALA A 1 224 ? 20.379 -1.997 5.664 1.00 94.31 224 ALA A CA 1
ATOM 1763 C C . ALA A 1 224 ? 18.934 -2.513 5.543 1.00 94.31 224 ALA A C 1
ATOM 1765 O O . ALA A 1 224 ? 18.108 -2.233 6.413 1.00 94.31 224 ALA A O 1
ATOM 1766 N N . THR A 1 225 ? 18.636 -3.334 4.528 1.00 95.38 225 THR A N 1
ATOM 1767 C CA . THR A 1 225 ? 17.305 -3.945 4.361 1.00 95.38 225 THR A CA 1
ATOM 1768 C C . THR A 1 225 ? 16.998 -4.939 5.484 1.00 95.38 225 THR A C 1
ATOM 1770 O O . THR A 1 225 ? 15.900 -4.919 6.038 1.00 95.38 225 THR A O 1
ATOM 1773 N N . MET A 1 226 ? 17.970 -5.765 5.890 1.00 94.19 226 MET A N 1
ATOM 1774 C CA . MET A 1 226 ? 17.790 -6.718 6.996 1.00 94.19 226 MET A CA 1
ATOM 1775 C C . MET A 1 226 ? 17.526 -6.033 8.345 1.00 94.19 226 MET A C 1
ATOM 1777 O O . MET A 1 226 ? 16.786 -6.571 9.167 1.00 94.19 226 MET A O 1
ATOM 1781 N N . ILE A 1 227 ? 18.067 -4.834 8.581 1.00 93.62 227 ILE A N 1
ATOM 1782 C CA . ILE A 1 227 ? 17.793 -4.070 9.811 1.00 93.62 227 ILE A CA 1
ATOM 1783 C C . ILE A 1 227 ? 16.310 -3.699 9.925 1.00 93.62 227 ILE A C 1
ATOM 1785 O O . ILE A 1 227 ? 15.765 -3.677 11.031 1.00 93.62 227 ILE A O 1
ATOM 1789 N N . ILE A 1 228 ? 15.628 -3.450 8.805 1.00 93.44 228 ILE A N 1
ATOM 1790 C CA . ILE A 1 228 ? 14.203 -3.106 8.834 1.00 93.44 228 ILE A CA 1
ATOM 1791 C C . ILE A 1 228 ? 13.370 -4.260 9.401 1.00 93.44 228 ILE A C 1
ATOM 1793 O O . ILE A 1 228 ? 12.454 -3.992 10.179 1.00 93.44 228 ILE A O 1
ATOM 1797 N N . ALA A 1 229 ? 13.747 -5.514 9.127 1.00 92.00 229 ALA A N 1
ATOM 1798 C CA . ALA A 1 229 ? 13.087 -6.695 9.689 1.00 92.00 229 ALA A CA 1
ATOM 1799 C C . ALA A 1 229 ? 13.094 -6.698 11.231 1.00 92.00 229 ALA A C 1
ATOM 1801 O O . ALA A 1 229 ? 12.147 -7.127 11.883 1.00 92.00 229 ALA A O 1
ATOM 1802 N N . VAL A 1 230 ? 14.138 -6.148 11.860 1.00 93.38 230 VAL A N 1
ATOM 1803 C CA . VAL A 1 230 ? 14.178 -6.012 13.326 1.00 93.38 230 VAL A CA 1
ATOM 1804 C C . VAL A 1 230 ? 13.108 -5.026 13.813 1.00 93.38 230 VAL A C 1
ATOM 1806 O O . VAL A 1 230 ? 12.445 -5.265 14.824 1.00 93.38 230 VAL A O 1
ATOM 1809 N N . LEU A 1 231 ? 12.907 -3.919 13.094 1.00 94.62 231 LEU A N 1
ATOM 1810 C CA . LEU A 1 231 ? 11.940 -2.877 13.459 1.00 94.62 231 LEU A CA 1
ATOM 1811 C C . LEU A 1 231 ? 10.492 -3.341 13.278 1.00 94.62 231 LEU A C 1
ATOM 1813 O O . LEU A 1 231 ? 9.635 -3.036 14.113 1.00 94.62 231 LEU A O 1
ATOM 1817 N N . THR A 1 232 ? 10.206 -4.080 12.209 1.00 93.81 232 THR A N 1
ATOM 1818 C CA . THR A 1 232 ? 8.902 -4.719 11.990 1.00 93.81 232 THR A CA 1
ATOM 1819 C C . THR A 1 232 ? 8.666 -5.845 12.994 1.00 93.81 232 THR A C 1
ATOM 1821 O O . THR A 1 232 ? 7.597 -5.875 13.613 1.00 93.81 232 THR A O 1
ATOM 1824 N N . GLY A 1 233 ? 9.688 -6.654 13.287 1.00 93.44 233 GLY A N 1
ATOM 1825 C CA . GLY A 1 233 ? 9.666 -7.663 14.346 1.00 93.44 233 GLY A CA 1
ATOM 1826 C C . GLY A 1 233 ? 9.294 -7.085 15.716 1.00 93.44 233 GLY A C 1
ATOM 1827 O O . GLY A 1 233 ? 8.398 -7.612 16.379 1.00 93.44 233 GLY A O 1
ATOM 1828 N N . ILE A 1 234 ? 9.877 -5.944 16.115 1.00 94.31 234 ILE A N 1
ATOM 1829 C CA . ILE A 1 234 ? 9.499 -5.227 17.352 1.00 94.31 234 ILE A CA 1
ATOM 1830 C C . ILE A 1 234 ? 7.982 -4.995 17.417 1.00 94.31 234 ILE A C 1
ATOM 1832 O O . ILE A 1 234 ? 7.368 -5.193 18.466 1.00 94.31 234 ILE A O 1
ATOM 1836 N N . LYS A 1 235 ? 7.356 -4.597 16.305 1.00 95.25 235 LYS A N 1
ATOM 1837 C CA . LYS A 1 235 ? 5.915 -4.322 16.265 1.00 95.25 235 LYS A CA 1
ATOM 1838 C C . LYS A 1 235 ? 5.087 -5.602 16.367 1.00 95.25 235 LYS A C 1
ATOM 1840 O O . LYS A 1 235 ? 4.117 -5.613 17.125 1.00 95.25 235 LYS A O 1
ATOM 1845 N N . ILE A 1 236 ? 5.495 -6.668 15.677 1.00 95.69 236 ILE A N 1
ATOM 1846 C CA . ILE A 1 236 ? 4.842 -7.984 15.741 1.00 95.69 236 ILE A CA 1
ATOM 1847 C C . ILE A 1 236 ? 4.853 -8.522 17.171 1.00 95.69 236 ILE A C 1
ATOM 1849 O O . ILE A 1 236 ? 3.794 -8.837 17.722 1.00 95.69 236 ILE A O 1
ATOM 1853 N N . PHE A 1 237 ? 6.019 -8.533 17.817 1.00 96.06 237 PHE A N 1
ATOM 1854 C CA . PHE A 1 237 ? 6.135 -8.973 19.206 1.00 96.06 237 PHE A CA 1
ATOM 1855 C C . PHE A 1 237 ? 5.360 -8.068 20.168 1.00 96.06 237 PHE A C 1
ATOM 1857 O O . PHE A 1 237 ? 4.723 -8.574 21.092 1.00 96.06 237 PHE A O 1
ATOM 1864 N N . SER A 1 238 ? 5.325 -6.753 19.934 1.00 96.06 238 SER A N 1
ATOM 1865 C CA . SER A 1 238 ? 4.483 -5.835 20.709 1.00 96.06 238 SER A CA 1
ATOM 1866 C C . SER A 1 238 ? 2.988 -6.152 20.596 1.00 96.06 238 SER A C 1
ATOM 1868 O O . SER A 1 238 ? 2.286 -6.106 21.611 1.00 96.06 238 SER A O 1
ATOM 1870 N N . TRP A 1 239 ? 2.468 -6.499 19.412 1.00 97.50 239 TRP A N 1
ATOM 1871 C CA . TRP A 1 239 ? 1.064 -6.912 19.277 1.00 97.50 239 TRP A CA 1
ATOM 1872 C C . TRP A 1 239 ? 0.791 -8.230 20.003 1.00 97.50 239 TRP A C 1
ATOM 1874 O O . TRP A 1 239 ? -0.181 -8.310 20.755 1.00 97.50 239 TRP A O 1
ATOM 1884 N N . ILE A 1 240 ? 1.670 -9.225 19.859 1.00 96.75 240 ILE A N 1
ATOM 1885 C CA . ILE A 1 240 ? 1.544 -10.511 20.565 1.00 96.75 240 ILE A CA 1
ATOM 1886 C C . ILE A 1 240 ? 1.560 -10.298 22.086 1.00 96.75 240 ILE A C 1
ATOM 1888 O O . ILE A 1 240 ? 0.677 -10.790 22.786 1.00 96.75 240 ILE A O 1
ATOM 1892 N N . ALA A 1 241 ? 2.489 -9.490 22.601 1.00 95.88 241 ALA A N 1
ATOM 1893 C CA . ALA A 1 241 ? 2.565 -9.145 24.022 1.00 95.88 241 ALA A CA 1
ATOM 1894 C C . ALA A 1 241 ? 1.343 -8.343 24.514 1.00 95.88 241 ALA A C 1
ATOM 1896 O O . ALA A 1 241 ? 0.925 -8.465 25.670 1.00 95.88 241 ALA A O 1
ATOM 1897 N N . THR A 1 242 ? 0.732 -7.535 23.641 1.00 94.25 242 THR A N 1
ATOM 1898 C CA . THR A 1 242 ? -0.523 -6.834 23.950 1.00 94.25 242 THR A CA 1
ATOM 1899 C C . THR A 1 242 ? -1.658 -7.838 24.156 1.00 94.25 242 THR A C 1
ATOM 1901 O O . THR A 1 242 ? -2.344 -7.759 25.179 1.00 94.25 242 THR A O 1
ATOM 1904 N N . MET A 1 243 ? -1.795 -8.819 23.255 1.00 95.81 243 MET A N 1
ATOM 1905 C CA . MET A 1 243 ? -2.798 -9.891 23.344 1.00 95.81 243 MET A CA 1
ATOM 1906 C C . MET A 1 243 ? -2.565 -10.832 24.536 1.00 95.81 243 MET A C 1
ATOM 1908 O O . MET A 1 243 ? -3.521 -11.264 25.179 1.00 95.81 243 MET A O 1
ATOM 1912 N N . TRP A 1 244 ? -1.304 -11.129 24.864 1.00 95.81 244 TRP A N 1
ATOM 1913 C CA . TRP A 1 244 ? -0.935 -12.076 25.920 1.00 95.81 244 TRP A CA 1
ATOM 1914 C C . TRP A 1 244 ? -1.500 -11.682 27.292 1.00 95.81 244 TRP A C 1
ATOM 1916 O O . TRP A 1 244 ? -1.226 -10.594 27.798 1.00 95.81 244 TRP A O 1
ATOM 1926 N N . GLY A 1 245 ? -2.279 -12.561 27.925 1.00 91.06 245 GLY A N 1
ATOM 1927 C CA . GLY A 1 245 ? -2.928 -12.273 29.213 1.00 91.06 245 GLY A CA 1
ATOM 1928 C C . GLY A 1 245 ? -4.022 -11.196 29.147 1.00 91.06 245 GLY A C 1
ATOM 1929 O O . GLY A 1 245 ? -4.409 -10.661 30.183 1.00 91.06 245 GLY A O 1
ATOM 1930 N N . GLY A 1 246 ? -4.486 -10.830 27.946 1.00 90.19 246 GLY A N 1
ATOM 1931 C CA . GLY A 1 246 ? -5.672 -9.999 27.734 1.00 90.19 246 GLY A CA 1
ATOM 1932 C C . GLY A 1 246 ? -6.964 -10.814 27.677 1.00 90.19 246 GLY A C 1
ATOM 1933 O O . GLY A 1 246 ? -6.951 -12.041 27.611 1.00 90.19 246 GLY A O 1
ATOM 1934 N N . SER A 1 247 ? -8.100 -10.117 27.668 1.00 89.81 247 SER A N 1
ATOM 1935 C CA . SER A 1 247 ? -9.421 -10.722 27.460 1.00 89.81 247 SER A CA 1
ATOM 1936 C C . SER A 1 247 ? -9.791 -10.566 25.987 1.00 89.81 247 SER A C 1
ATOM 1938 O O . SER A 1 247 ? -10.407 -9.574 25.599 1.00 89.81 247 SER A O 1
ATOM 1940 N N . ILE A 1 248 ? -9.334 -11.517 25.167 1.00 93.94 248 ILE A N 1
ATOM 1941 C CA . ILE A 1 248 ? -9.446 -11.443 23.706 1.00 93.94 248 ILE A CA 1
ATOM 1942 C C . ILE A 1 248 ? -10.891 -11.682 23.264 1.00 93.94 248 ILE A C 1
ATOM 1944 O O . ILE A 1 248 ? -11.486 -12.721 23.550 1.00 93.94 248 ILE A O 1
ATOM 1948 N N . GLN A 1 249 ? -11.435 -10.733 22.509 1.00 92.50 249 GLN A N 1
ATOM 1949 C CA . GLN A 1 249 ? -12.730 -10.850 21.852 1.00 92.50 249 GLN A CA 1
ATOM 1950 C C . GLN A 1 249 ? -12.551 -11.083 20.348 1.00 92.50 249 GLN A C 1
ATOM 1952 O O . GLN A 1 249 ? -12.155 -10.183 19.610 1.00 92.50 249 GLN A O 1
ATOM 1957 N N . TYR A 1 250 ? -12.898 -12.281 19.874 1.00 93.38 250 TYR A N 1
ATOM 1958 C CA . TYR A 1 250 ? -12.808 -12.666 18.458 1.00 93.38 250 TYR A CA 1
ATOM 1959 C C . TYR A 1 250 ? -13.973 -12.120 17.621 1.00 93.38 250 TYR A C 1
ATOM 1961 O O . TYR A 1 250 ? -14.769 -12.866 17.053 1.00 93.38 250 TYR A O 1
ATOM 1969 N N . LYS A 1 251 ? -14.087 -10.792 17.569 1.00 95.19 251 LYS A N 1
ATOM 1970 C CA . LYS A 1 251 ? -14.934 -10.093 16.597 1.00 95.19 251 LYS A CA 1
ATOM 1971 C C . LYS A 1 251 ? -14.230 -10.003 15.246 1.00 95.19 251 LYS A C 1
ATOM 1973 O O . LYS A 1 251 ? -13.007 -10.129 15.169 1.00 95.19 251 LYS A O 1
ATOM 1978 N N . THR A 1 252 ? -14.989 -9.731 14.193 1.00 97.25 252 THR A N 1
ATOM 1979 C CA . THR A 1 252 ? -14.495 -9.648 12.811 1.00 97.25 252 THR A CA 1
ATOM 1980 C C . THR A 1 252 ? -13.235 -8.775 12.663 1.00 97.25 252 THR A C 1
ATOM 1982 O O . THR A 1 252 ? -12.277 -9.256 12.054 1.00 97.25 252 THR A O 1
ATOM 1985 N N . PRO A 1 253 ? -13.121 -7.568 13.263 1.00 97.00 253 PRO A N 1
ATOM 1986 C CA . PRO A 1 253 ? -11.904 -6.765 13.145 1.00 97.00 253 PRO A CA 1
ATOM 1987 C C . PRO A 1 253 ? -10.687 -7.460 13.765 1.00 97.00 253 PRO A C 1
ATOM 1989 O O . PRO A 1 253 ? -9.596 -7.414 13.201 1.00 97.00 253 PRO A O 1
ATOM 1992 N N . MET A 1 254 ? -10.878 -8.146 14.899 1.00 97.19 254 MET A N 1
ATOM 1993 C CA . MET A 1 254 ? -9.819 -8.896 15.575 1.00 97.19 254 MET A CA 1
ATOM 1994 C C . MET A 1 254 ? -9.381 -10.121 14.763 1.00 97.19 254 MET A C 1
ATOM 1996 O O . MET A 1 254 ? -8.190 -10.414 14.720 1.00 97.19 254 MET A O 1
ATOM 2000 N N . LEU A 1 255 ? -10.300 -10.802 14.066 1.00 98.12 255 LEU A N 1
ATOM 2001 C CA . LEU A 1 255 ? -9.944 -11.891 13.146 1.00 98.12 255 LEU A CA 1
ATOM 2002 C C . LEU A 1 255 ? -9.048 -11.389 12.010 1.00 98.12 255 LEU A C 1
ATOM 2004 O O . LEU A 1 255 ? -7.978 -11.952 11.787 1.00 98.12 255 LEU A O 1
ATOM 2008 N N . PHE A 1 256 ? -9.427 -10.290 11.349 1.00 98.12 256 PHE A N 1
ATOM 2009 C CA . PHE A 1 256 ? -8.580 -9.680 10.321 1.00 98.12 256 PHE A CA 1
ATOM 2010 C C . PHE A 1 256 ? -7.245 -9.181 10.887 1.00 98.12 256 PHE A C 1
ATOM 2012 O O . PHE A 1 256 ? -6.234 -9.302 10.203 1.00 98.12 256 PHE A O 1
ATOM 2019 N N . ALA A 1 257 ? -7.203 -8.686 12.128 1.00 97.81 257 ALA A N 1
ATOM 2020 C CA . ALA A 1 257 ? -5.954 -8.272 12.765 1.00 97.81 257 ALA A CA 1
ATOM 2021 C C . ALA A 1 257 ? -5.018 -9.446 13.091 1.00 97.81 257 ALA A C 1
ATOM 2023 O O . ALA A 1 257 ? -3.814 -9.351 12.864 1.00 97.81 257 ALA A O 1
ATOM 2024 N N . VAL A 1 258 ? -5.547 -10.572 13.570 1.00 97.62 258 VAL A N 1
ATOM 2025 C CA . VAL A 1 258 ? -4.752 -11.792 13.784 1.00 97.62 258 VAL A CA 1
ATOM 2026 C C . VAL A 1 258 ? -4.307 -12.388 12.447 1.00 97.62 258 VAL A C 1
ATOM 2028 O O . VAL A 1 258 ? -3.143 -12.762 12.305 1.00 97.62 258 VAL A O 1
ATOM 2031 N N . GLY A 1 259 ? -5.195 -12.414 11.448 1.00 97.00 259 GLY A N 1
ATOM 2032 C CA . GLY A 1 259 ? -4.865 -12.824 10.083 1.00 97.00 259 GLY A CA 1
ATOM 2033 C C . GLY A 1 259 ? -3.762 -11.959 9.474 1.00 97.00 259 GLY A C 1
ATOM 2034 O O . GLY A 1 259 ? -2.813 -12.500 8.915 1.00 97.00 259 GLY A O 1
ATOM 2035 N N . PHE A 1 260 ? -3.832 -10.638 9.666 1.00 97.44 260 PHE A N 1
ATOM 2036 C CA . PHE A 1 260 ? -2.765 -9.707 9.308 1.00 97.44 260 PHE A CA 1
ATOM 2037 C C . PHE A 1 260 ? -1.445 -10.099 9.970 1.00 97.44 260 PHE A C 1
ATOM 2039 O O . PHE A 1 260 ? -0.464 -10.270 9.261 1.00 97.44 260 PHE A O 1
ATOM 2046 N N . ILE A 1 261 ? -1.409 -10.275 11.300 1.00 97.12 261 ILE A N 1
ATOM 2047 C CA . ILE A 1 261 ? -0.162 -10.592 12.017 1.00 97.12 261 ILE A CA 1
ATOM 2048 C C . ILE A 1 261 ? 0.455 -11.875 11.450 1.00 97.12 261 ILE A C 1
ATOM 2050 O O . ILE A 1 261 ? 1.630 -11.880 11.105 1.00 97.12 261 ILE A O 1
ATOM 2054 N N . PHE A 1 262 ? -0.344 -12.931 11.287 1.00 95.81 262 PHE A N 1
ATOM 2055 C CA . PHE A 1 262 ? 0.126 -14.213 10.763 1.00 95.81 262 PHE A CA 1
ATOM 2056 C C . PHE A 1 262 ? 0.675 -14.109 9.332 1.00 95.81 262 PHE A C 1
ATOM 2058 O O . PHE A 1 262 ? 1.801 -14.528 9.059 1.00 95.81 262 PHE A O 1
ATOM 2065 N N . LEU A 1 263 ? -0.108 -13.541 8.412 1.00 95.56 263 LEU A N 1
ATOM 2066 C CA . LEU A 1 263 ? 0.259 -13.474 6.997 1.00 95.56 263 LEU A CA 1
ATOM 2067 C C . LEU A 1 263 ? 1.408 -12.498 6.754 1.00 95.56 263 LEU A C 1
ATOM 2069 O O . LEU A 1 263 ? 2.312 -12.790 5.971 1.00 95.56 263 LEU A O 1
ATOM 2073 N N . PHE A 1 264 ? 1.414 -11.373 7.466 1.00 95.88 264 PHE A N 1
ATOM 2074 C CA . PHE A 1 264 ? 2.495 -10.404 7.400 1.00 95.88 264 PHE A CA 1
ATOM 2075 C C . PHE A 1 264 ? 3.819 -11.005 7.884 1.00 95.88 264 PHE A C 1
ATOM 2077 O O . PHE A 1 264 ? 4.836 -10.786 7.234 1.00 95.88 264 PHE A O 1
ATOM 2084 N N . THR A 1 265 ? 3.819 -11.825 8.945 1.00 95.56 265 THR A N 1
ATOM 2085 C CA . THR A 1 265 ? 5.030 -12.538 9.391 1.00 95.56 265 THR A CA 1
ATOM 2086 C C . THR A 1 265 ? 5.566 -13.489 8.319 1.00 95.56 265 THR A C 1
ATOM 2088 O O . THR A 1 265 ? 6.771 -13.514 8.086 1.00 95.56 265 THR A O 1
ATOM 2091 N N . ILE A 1 266 ? 4.708 -14.240 7.617 1.00 95.75 266 ILE A N 1
ATOM 2092 C CA . ILE A 1 266 ? 5.161 -15.092 6.500 1.00 95.75 266 ILE A CA 1
ATOM 2093 C C . ILE A 1 266 ? 5.803 -14.237 5.400 1.00 95.75 266 ILE A C 1
ATOM 2095 O O . ILE A 1 266 ? 6.892 -14.563 4.929 1.00 95.75 266 ILE A O 1
ATOM 2099 N N . GLY A 1 267 ? 5.153 -13.134 5.018 1.00 95.31 267 GLY A N 1
ATOM 2100 C CA . GLY A 1 267 ? 5.690 -12.200 4.028 1.00 95.31 267 GLY A CA 1
ATOM 2101 C C . GLY A 1 267 ? 7.028 -11.595 4.451 1.00 95.31 267 GLY A C 1
ATOM 2102 O O . GLY A 1 267 ? 7.953 -11.521 3.650 1.00 95.31 267 GLY A O 1
ATOM 2103 N N . GLU A 1 268 ? 7.171 -11.209 5.715 1.00 94.06 268 GLU A N 1
ATOM 2104 C CA . GLU A 1 268 ? 8.420 -10.677 6.259 1.00 94.06 268 GLU A CA 1
ATOM 2105 C C . GLU A 1 268 ? 9.556 -11.704 6.189 1.00 94.06 268 GLU A C 1
ATOM 2107 O O . GLU A 1 268 ? 10.646 -11.379 5.718 1.00 94.06 268 GLU A O 1
ATOM 2112 N N . LEU A 1 269 ? 9.299 -12.959 6.571 1.00 95.00 269 LEU A N 1
ATOM 2113 C CA . LEU A 1 269 ? 10.298 -14.028 6.498 1.00 95.00 269 LEU A CA 1
ATOM 2114 C C . LEU A 1 269 ? 10.785 -14.255 5.062 1.00 95.00 269 LEU A C 1
ATOM 2116 O O . LEU A 1 269 ? 11.990 -14.381 4.837 1.00 95.00 269 LEU A O 1
ATOM 2120 N N . THR A 1 270 ? 9.885 -14.252 4.074 1.00 97.06 270 THR A N 1
ATOM 2121 C CA . THR A 1 270 ? 10.291 -14.372 2.664 1.00 97.06 270 THR A CA 1
ATOM 2122 C C . THR A 1 270 ? 10.970 -13.105 2.138 1.00 97.06 270 THR A C 1
ATOM 2124 O O . THR A 1 270 ? 11.824 -13.194 1.256 1.00 97.06 270 THR A O 1
ATOM 2127 N N . GLY A 1 271 ? 10.693 -11.944 2.736 1.00 95.44 271 GLY A N 1
ATOM 2128 C CA . GLY A 1 271 ? 11.390 -10.683 2.471 1.00 95.44 271 GLY A CA 1
ATOM 2129 C C . GLY A 1 271 ? 12.828 -10.670 2.968 1.00 95.44 271 GLY A C 1
ATOM 2130 O O . GLY A 1 271 ? 13.705 -10.181 2.266 1.00 95.44 271 GLY A O 1
ATOM 2131 N N . ILE A 1 272 ? 13.103 -11.268 4.131 1.00 95.38 272 ILE A N 1
ATOM 2132 C CA . ILE A 1 272 ? 14.476 -11.433 4.642 1.00 95.38 272 ILE A CA 1
ATOM 2133 C C . ILE A 1 272 ? 15.313 -12.286 3.676 1.00 95.38 272 ILE A C 1
ATOM 2135 O O . ILE A 1 272 ? 16.493 -12.002 3.470 1.00 95.38 272 ILE A O 1
ATOM 2139 N N . VAL A 1 273 ? 14.702 -13.295 3.045 1.00 97.00 273 VAL A N 1
ATOM 2140 C CA . VAL A 1 273 ? 15.358 -14.096 1.998 1.00 97.00 273 VAL A CA 1
ATOM 2141 C C . VAL A 1 273 ? 15.717 -13.220 0.792 1.00 97.00 273 VAL A C 1
ATOM 2143 O O . VAL A 1 273 ? 16.859 -13.257 0.340 1.00 97.00 273 VAL A O 1
ATOM 2146 N N . LEU A 1 274 ? 14.781 -12.394 0.310 1.00 97.12 274 LEU A N 1
ATOM 2147 C CA . LEU A 1 274 ? 14.997 -11.490 -0.833 1.00 97.12 274 LEU A CA 1
ATOM 2148 C C . LEU A 1 274 ? 15.922 -10.306 -0.523 1.00 97.12 274 LEU A C 1
ATOM 2150 O O . LEU A 1 274 ? 16.579 -9.785 -1.417 1.00 97.12 274 LEU A O 1
ATOM 2154 N N . ALA A 1 275 ? 16.042 -9.907 0.744 1.00 96.19 275 ALA A N 1
ATOM 2155 C CA . ALA A 1 275 ? 16.996 -8.887 1.168 1.00 96.19 275 ALA A CA 1
ATOM 2156 C C . ALA A 1 275 ? 18.454 -9.326 0.942 1.00 96.19 275 ALA A C 1
ATOM 2158 O O . ALA A 1 275 ? 19.352 -8.486 0.910 1.00 96.19 275 ALA A O 1
ATOM 2159 N N . ASN A 1 276 ? 18.709 -10.630 0.789 1.00 96.69 276 ASN A N 1
ATOM 2160 C CA . ASN A 1 276 ? 20.032 -11.151 0.490 1.00 96.69 276 ASN A CA 1
ATOM 2161 C C . ASN A 1 276 ? 20.353 -11.020 -1.006 1.00 96.69 276 ASN A C 1
ATOM 2163 O O . ASN A 1 276 ? 19.861 -11.791 -1.828 1.00 96.69 276 ASN A O 1
ATOM 2167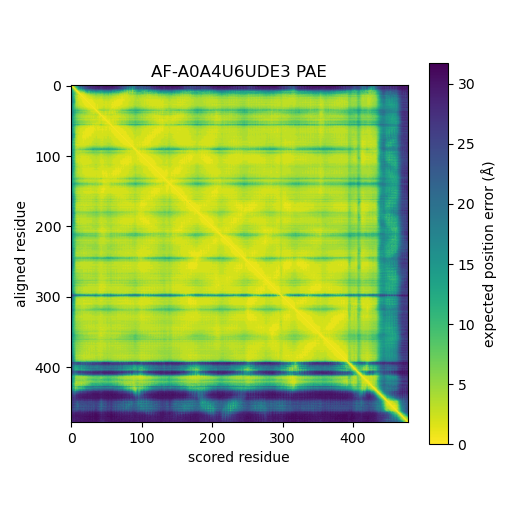 N N . SER A 1 277 ? 21.278 -10.120 -1.340 1.00 95.06 277 SER A N 1
ATOM 2168 C CA . SER A 1 277 ? 21.698 -9.866 -2.727 1.00 95.06 277 SER A CA 1
ATOM 2169 C C . SER A 1 277 ? 22.239 -11.074 -3.502 1.00 95.06 277 SER A C 1
ATOM 2171 O O . SER A 1 277 ? 22.245 -11.035 -4.729 1.00 95.06 277 SER A O 1
ATOM 2173 N N . ARG A 1 278 ? 22.697 -12.150 -2.844 1.00 94.06 278 ARG A N 1
ATOM 2174 C CA . ARG A 1 278 ? 23.125 -13.382 -3.536 1.00 94.06 278 ARG A CA 1
ATOM 2175 C C . ARG A 1 278 ? 21.946 -14.282 -3.873 1.00 94.06 278 ARG A C 1
ATOM 2177 O O . ARG A 1 278 ? 21.928 -14.861 -4.953 1.00 94.06 278 ARG A O 1
ATOM 2184 N N . LEU A 1 279 ? 20.992 -14.410 -2.952 1.00 96.06 279 LEU A N 1
ATOM 2185 C CA . LEU A 1 279 ? 19.773 -15.185 -3.190 1.00 96.06 279 LEU A CA 1
ATOM 2186 C C . LEU A 1 279 ? 18.870 -14.480 -4.197 1.00 96.06 279 LEU A C 1
ATOM 2188 O O . LEU A 1 279 ? 18.280 -15.148 -5.043 1.00 96.06 279 LEU A O 1
ATOM 2192 N N . ASP A 1 280 ? 18.825 -13.146 -4.158 1.00 96.38 280 ASP A N 1
ATOM 2193 C CA . ASP A 1 280 ? 18.039 -12.372 -5.112 1.00 96.38 280 ASP A CA 1
ATOM 2194 C C . ASP A 1 280 ? 18.482 -12.647 -6.55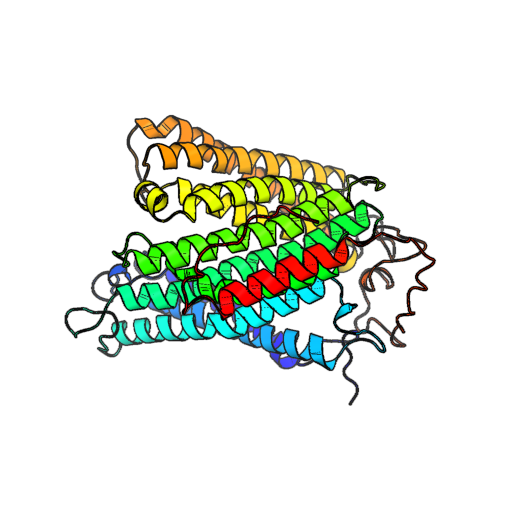2 1.00 96.38 280 ASP A C 1
ATOM 2196 O O . ASP A 1 280 ? 17.630 -12.772 -7.406 1.00 96.38 280 ASP A O 1
ATOM 2200 N N . ILE A 1 281 ? 19.759 -12.925 -6.844 1.00 94.75 281 ILE A N 1
ATOM 2201 C CA . ILE A 1 281 ? 20.185 -13.305 -8.211 1.00 94.75 281 ILE A CA 1
ATOM 2202 C C . ILE A 1 281 ? 19.357 -14.472 -8.782 1.00 94.75 281 ILE A C 1
ATOM 2204 O O . ILE A 1 281 ? 19.036 -14.466 -9.967 1.00 94.75 281 ILE A O 1
ATOM 2208 N N . ALA A 1 282 ? 19.003 -15.460 -7.955 1.00 96.25 282 ALA A N 1
ATOM 2209 C CA . ALA A 1 282 ? 18.212 -16.615 -8.382 1.00 96.25 282 ALA A CA 1
ATOM 2210 C C . ALA A 1 282 ? 16.694 -16.370 -8.328 1.00 96.25 282 ALA A C 1
ATOM 2212 O O . ALA A 1 282 ? 15.943 -17.019 -9.052 1.00 96.25 282 ALA A O 1
ATOM 2213 N N . LEU A 1 283 ? 16.236 -15.471 -7.453 1.00 97.75 283 LEU A N 1
ATOM 2214 C CA . LEU A 1 283 ? 14.813 -15.259 -7.167 1.00 97.75 283 LEU A CA 1
ATOM 2215 C C . LEU A 1 283 ? 14.240 -14.002 -7.833 1.00 97.75 283 LEU A C 1
ATOM 2217 O O . LEU A 1 283 ? 13.016 -13.873 -7.938 1.00 97.75 283 LEU A O 1
ATOM 2221 N N . HIS A 1 284 ? 15.094 -13.096 -8.298 1.00 97.44 284 HIS A N 1
ATOM 2222 C CA . HIS A 1 284 ? 14.719 -11.833 -8.910 1.00 97.44 284 HIS A CA 1
ATOM 2223 C C . HIS A 1 284 ? 13.848 -12.068 -10.139 1.00 97.44 284 HIS A C 1
ATOM 2225 O O . HIS A 1 284 ? 14.099 -12.960 -10.945 1.00 97.44 284 HIS A O 1
ATOM 2231 N N . ASP A 1 285 ? 12.799 -11.260 -10.285 1.00 95.81 285 ASP A N 1
ATOM 2232 C CA . ASP A 1 285 ? 11.818 -11.393 -11.365 1.00 95.81 285 ASP A CA 1
ATOM 2233 C C . ASP A 1 285 ? 11.165 -12.786 -11.501 1.00 95.81 285 ASP A C 1
ATOM 2235 O O . ASP A 1 285 ? 10.508 -13.065 -12.503 1.00 95.81 285 ASP A O 1
ATOM 2239 N N . THR A 1 286 ? 11.221 -13.627 -10.464 1.00 98.06 286 THR A N 1
ATOM 2240 C CA . THR A 1 286 ? 10.439 -14.870 -10.391 1.00 98.06 286 THR A CA 1
ATOM 2241 C C . THR A 1 286 ? 9.116 -14.670 -9.650 1.00 98.06 286 THR A C 1
ATOM 2243 O O . THR A 1 286 ? 8.856 -13.632 -9.023 1.00 98.06 286 THR A O 1
ATOM 2246 N N . TYR A 1 287 ? 8.273 -15.702 -9.664 1.00 97.81 287 TYR A N 1
ATOM 2247 C CA . TYR A 1 287 ? 7.070 -15.758 -8.832 1.00 97.81 287 TYR A CA 1
ATOM 2248 C C . TYR A 1 287 ? 7.356 -15.722 -7.317 1.00 97.81 287 TYR A C 1
ATOM 2250 O O . TYR A 1 287 ? 6.436 -15.438 -6.554 1.00 97.81 287 TYR A O 1
ATOM 2258 N N . TYR A 1 288 ? 8.605 -15.898 -6.861 1.00 98.31 288 TYR A N 1
ATOM 2259 C CA . TYR A 1 288 ? 8.946 -15.801 -5.435 1.00 98.31 288 TYR A CA 1
ATOM 2260 C C . TYR A 1 288 ? 8.796 -14.362 -4.933 1.00 98.31 288 TYR A C 1
ATOM 2262 O O . TYR A 1 288 ? 8.171 -14.118 -3.903 1.00 98.31 288 TYR A O 1
ATOM 2270 N N . VAL A 1 289 ? 9.296 -13.392 -5.709 1.00 97.38 289 VAL A N 1
ATOM 2271 C CA . VAL A 1 289 ? 9.127 -11.957 -5.427 1.00 97.38 289 VAL A CA 1
ATOM 2272 C C . VAL A 1 289 ? 7.651 -11.570 -5.482 1.00 97.38 289 VAL A C 1
ATOM 2274 O O . VAL A 1 289 ? 7.185 -10.782 -4.662 1.00 97.38 289 VAL A O 1
ATOM 2277 N N . VAL A 1 290 ? 6.895 -12.149 -6.423 1.00 96.88 290 VAL A N 1
ATOM 2278 C CA . VAL A 1 290 ? 5.442 -11.939 -6.520 1.00 96.88 290 VAL A CA 1
ATOM 2279 C C . VAL A 1 290 ? 4.750 -12.447 -5.255 1.00 96.88 290 VAL A C 1
ATOM 2281 O O . VAL A 1 290 ? 3.969 -11.704 -4.666 1.00 96.88 290 VAL A O 1
ATOM 2284 N N . ALA A 1 291 ? 5.064 -13.662 -4.809 1.00 97.38 291 ALA A N 1
ATOM 2285 C CA . ALA A 1 291 ? 4.496 -14.264 -3.610 1.00 97.38 291 ALA A CA 1
ATOM 2286 C C . ALA A 1 291 ? 4.809 -13.430 -2.361 1.00 97.38 291 ALA A C 1
ATOM 2288 O O . ALA A 1 291 ? 3.887 -13.003 -1.666 1.00 97.38 291 ALA A O 1
ATOM 2289 N N . HIS A 1 292 ? 6.088 -13.112 -2.140 1.00 96.56 292 HIS A N 1
ATOM 2290 C CA . HIS A 1 292 ? 6.540 -12.252 -1.049 1.00 96.56 292 HIS A CA 1
ATOM 2291 C C . HIS A 1 292 ? 5.762 -10.929 -1.009 1.00 96.56 292 HIS A C 1
ATOM 2293 O O . HIS A 1 292 ? 5.144 -10.585 0.002 1.00 96.56 292 HIS A O 1
ATOM 2299 N N . PHE A 1 293 ? 5.746 -10.209 -2.134 1.00 93.94 293 PHE A N 1
ATOM 2300 C CA . PHE A 1 293 ? 5.116 -8.900 -2.211 1.00 93.94 293 PHE A CA 1
ATOM 2301 C C . PHE A 1 293 ? 3.604 -8.970 -1.981 1.00 93.94 293 PHE A C 1
ATOM 2303 O O . PHE A 1 293 ? 3.062 -8.105 -1.303 1.00 93.94 293 PHE A O 1
ATOM 2310 N N . HIS A 1 294 ? 2.911 -10.001 -2.469 1.00 95.25 294 HIS A N 1
ATOM 2311 C CA . HIS A 1 294 ? 1.476 -10.154 -2.207 1.00 95.25 294 HIS A CA 1
ATOM 2312 C C . HIS A 1 294 ? 1.191 -10.569 -0.758 1.00 95.25 294 HIS A C 1
ATOM 2314 O O . HIS A 1 294 ? 0.203 -10.108 -0.189 1.00 95.25 294 HIS A O 1
ATOM 2320 N N . TYR A 1 295 ? 2.069 -11.336 -0.105 1.00 94.94 295 TYR A N 1
ATOM 2321 C CA . TYR A 1 295 ? 1.931 -11.583 1.332 1.00 94.94 295 TYR A CA 1
ATOM 2322 C C . TYR A 1 295 ? 2.046 -10.291 2.153 1.00 94.94 295 TYR A C 1
ATOM 2324 O O . TYR A 1 295 ? 1.225 -10.036 3.034 1.00 94.94 295 TYR A O 1
ATOM 2332 N N . VAL A 1 296 ? 3.006 -9.428 1.824 1.00 91.19 296 VAL A N 1
ATOM 2333 C CA . VAL A 1 296 ? 3.207 -8.149 2.524 1.00 91.19 296 VAL A CA 1
ATOM 2334 C C . VAL A 1 296 ? 2.140 -7.109 2.149 1.00 91.19 296 VAL A C 1
ATOM 2336 O O . VAL A 1 296 ? 1.596 -6.443 3.025 1.00 91.19 296 VAL A O 1
ATOM 2339 N N . LEU A 1 297 ? 1.797 -6.963 0.869 1.00 79.81 297 LEU A N 1
ATOM 2340 C CA . LEU A 1 297 ? 0.899 -5.918 0.368 1.00 79.81 297 LEU A CA 1
ATOM 2341 C C . LEU A 1 297 ? -0.569 -6.361 0.360 1.00 79.81 297 LEU A C 1
ATOM 2343 O O . LEU A 1 297 ? -1.419 -5.696 0.951 1.00 79.81 297 LEU A O 1
ATOM 2347 N N . SER A 1 298 ? -0.886 -7.491 -0.277 1.00 66.12 298 SER A N 1
ATOM 2348 C CA . SER A 1 298 ? -2.263 -7.991 -0.341 1.00 66.12 298 SER A CA 1
ATOM 2349 C C . SER A 1 298 ? -2.752 -8.498 1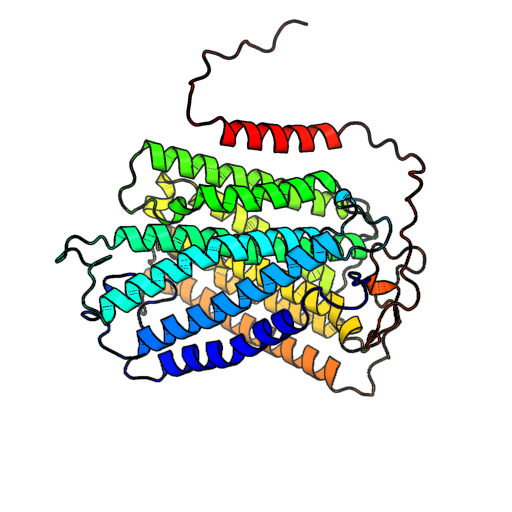.013 1.00 66.12 298 SER A C 1
ATOM 2351 O O . SER A 1 298 ? -3.933 -8.337 1.292 1.00 66.12 298 SER A O 1
ATOM 2353 N N . PHE A 1 299 ? -1.903 -9.052 1.888 1.00 70.50 299 PHE A N 1
ATOM 2354 C CA . PHE A 1 299 ? -2.355 -9.495 3.225 1.00 70.50 299 PHE A CA 1
ATOM 2355 C C . PHE A 1 299 ? -1.947 -8.576 4.356 1.00 70.50 299 PHE A C 1
ATOM 2357 O O . PHE A 1 299 ? -2.567 -8.623 5.410 1.00 70.50 299 PHE A O 1
ATOM 2364 N N . GLY A 1 300 ? -0.965 -7.705 4.147 1.00 77.94 300 GLY A N 1
ATOM 2365 C CA . GLY A 1 300 ? -0.709 -6.623 5.081 1.00 77.94 300 GLY A CA 1
ATOM 2366 C C . GLY A 1 300 ? -1.710 -5.486 4.886 1.00 77.94 300 GLY A C 1
ATOM 2367 O O . GLY A 1 300 ? -2.591 -5.259 5.715 1.00 77.94 300 GLY A O 1
ATOM 2368 N N . ALA A 1 301 ? -1.618 -4.772 3.765 1.00 87.25 301 ALA A N 1
ATOM 2369 C CA . ALA A 1 301 ? -2.410 -3.561 3.568 1.00 87.25 301 ALA A CA 1
ATOM 2370 C C . ALA A 1 301 ? -3.918 -3.851 3.451 1.00 87.25 301 ALA A C 1
ATOM 2372 O O . ALA A 1 301 ? -4.712 -3.203 4.132 1.00 87.25 301 ALA A O 1
ATOM 2373 N N . VAL A 1 302 ? -4.340 -4.847 2.658 1.00 93.00 302 VAL A N 1
ATOM 2374 C CA . VAL A 1 302 ? -5.784 -5.104 2.458 1.00 93.00 302 VAL A CA 1
ATOM 2375 C C . VAL A 1 302 ? -6.445 -5.674 3.712 1.00 93.00 302 VAL A C 1
ATOM 2377 O O . VAL A 1 302 ? -7.539 -5.232 4.052 1.00 93.00 302 VAL A O 1
ATOM 2380 N N . PHE A 1 303 ? -5.810 -6.593 4.454 1.00 96.00 303 PHE A N 1
ATOM 2381 C CA . PHE A 1 303 ? -6.404 -7.072 5.713 1.00 96.00 303 PHE A CA 1
ATOM 2382 C C . PHE A 1 303 ? -6.453 -5.965 6.756 1.00 96.00 303 PHE A C 1
ATOM 2384 O O . PHE A 1 303 ? -7.449 -5.878 7.464 1.00 96.00 303 PHE A O 1
ATOM 2391 N N . ALA A 1 304 ? -5.440 -5.097 6.840 1.00 96.12 304 ALA A N 1
ATOM 2392 C CA . ALA A 1 304 ? -5.508 -3.943 7.729 1.00 96.12 304 ALA A CA 1
ATOM 2393 C C . ALA A 1 304 ? -6.641 -2.982 7.324 1.00 96.12 304 ALA A C 1
ATOM 2395 O O . ALA A 1 304 ? -7.367 -2.504 8.193 1.00 96.12 304 ALA A O 1
ATOM 2396 N N . LEU A 1 305 ? -6.856 -2.749 6.023 1.00 95.62 305 LEU A N 1
ATOM 2397 C CA . LEU A 1 305 ? -7.983 -1.953 5.521 1.00 95.62 305 LEU A CA 1
ATOM 2398 C C . LEU A 1 305 ? -9.338 -2.596 5.834 1.00 95.62 305 LEU A C 1
ATOM 2400 O O . LEU A 1 305 ? -10.240 -1.900 6.292 1.00 95.62 305 LEU A O 1
ATOM 2404 N N . LEU A 1 306 ? -9.486 -3.908 5.637 1.00 97.19 306 LEU A N 1
ATOM 2405 C CA . LEU A 1 306 ? -10.708 -4.642 5.979 1.00 97.19 306 LEU A CA 1
ATOM 2406 C C . LEU A 1 306 ? -10.944 -4.664 7.493 1.00 97.19 306 LEU A C 1
ATOM 2408 O O . LEU A 1 306 ? -12.068 -4.432 7.936 1.00 97.19 306 LEU A O 1
ATOM 2412 N N . ALA A 1 307 ? -9.894 -4.862 8.294 1.00 97.44 307 ALA A N 1
ATOM 2413 C CA . ALA A 1 307 ? -9.957 -4.761 9.748 1.00 97.44 307 ALA A CA 1
ATOM 2414 C C . ALA A 1 307 ? -10.432 -3.364 10.168 1.00 97.44 307 ALA A C 1
ATOM 2416 O O . ALA A 1 307 ? -11.355 -3.244 10.970 1.00 97.44 307 ALA A O 1
ATOM 2417 N N . GLY A 1 308 ? -9.850 -2.314 9.580 1.00 96.12 308 GLY A N 1
ATOM 2418 C CA . GLY A 1 308 ? -10.245 -0.926 9.804 1.00 96.12 308 GLY A CA 1
ATOM 2419 C C . GLY A 1 308 ? -11.688 -0.654 9.384 1.00 96.12 308 GLY A C 1
ATOM 2420 O O . GLY A 1 308 ? -12.437 -0.046 10.145 1.00 96.12 308 GLY A O 1
ATOM 2421 N N . PHE A 1 309 ? -12.112 -1.161 8.225 1.00 96.12 309 PHE A N 1
ATOM 2422 C CA . PHE A 1 309 ? -13.500 -1.067 7.780 1.00 96.12 309 PHE A CA 1
ATOM 2423 C C . PHE A 1 309 ? -14.436 -1.680 8.821 1.00 96.12 309 PHE A C 1
ATOM 2425 O O . PHE A 1 309 ? -15.282 -0.974 9.355 1.00 96.12 309 PHE A O 1
ATOM 2432 N N . TYR A 1 310 ? -14.249 -2.949 9.188 1.00 96.12 310 TYR A N 1
ATOM 2433 C CA . TYR A 1 310 ? -15.103 -3.607 10.180 1.00 96.12 310 TYR A CA 1
ATOM 2434 C C . TYR A 1 310 ? -15.026 -2.967 11.566 1.00 96.12 310 TYR A C 1
ATOM 2436 O O . TYR A 1 310 ? -15.969 -3.079 12.343 1.00 96.12 310 TYR A O 1
ATOM 2444 N N . TYR A 1 311 ? -13.918 -2.305 11.897 1.00 94.12 311 TYR A N 1
ATOM 2445 C CA . TYR A 1 311 ? -13.760 -1.611 13.166 1.00 94.12 311 TYR A CA 1
ATOM 2446 C C . TYR A 1 311 ? -14.516 -0.277 13.206 1.00 94.12 311 TYR A C 1
ATOM 2448 O O . TYR A 1 311 ? -15.115 0.043 14.230 1.00 94.12 311 TYR A O 1
ATOM 2456 N N . TRP A 1 312 ? -14.524 0.493 12.113 1.00 92.94 312 TRP A N 1
ATOM 2457 C CA . TRP A 1 312 ? -15.100 1.845 12.077 1.00 92.94 312 TRP A CA 1
ATOM 2458 C C . TRP A 1 312 ? -16.419 1.976 11.302 1.00 92.94 312 TRP A C 1
ATOM 2460 O O . TRP A 1 312 ? -17.064 3.018 11.415 1.00 92.94 312 TRP A O 1
ATOM 2470 N N . VAL A 1 313 ? -16.864 0.968 10.546 1.00 91.62 313 VAL A N 1
ATOM 2471 C CA . VAL A 1 313 ? -18.089 1.044 9.722 1.00 91.62 313 VAL A CA 1
ATOM 2472 C C . VAL A 1 313 ? -19.321 1.407 10.557 1.00 91.62 313 VAL A C 1
ATOM 2474 O O . VAL A 1 313 ? -20.070 2.307 10.179 1.00 91.62 313 VAL A O 1
ATOM 2477 N N . ASP A 1 314 ? -19.455 0.819 11.747 1.00 88.62 314 ASP A N 1
ATOM 2478 C CA . ASP A 1 314 ? -20.543 1.094 12.690 1.00 88.62 314 ASP A CA 1
ATOM 2479 C C . ASP A 1 314 ? -20.577 2.564 13.117 1.00 88.62 314 ASP A C 1
ATOM 2481 O O . ASP A 1 314 ? -21.642 3.164 13.280 1.00 88.62 314 ASP A O 1
ATOM 2485 N N . LYS A 1 315 ? -19.394 3.175 13.242 1.00 87.19 315 LYS A N 1
ATOM 2486 C CA . LYS A 1 315 ? -19.245 4.588 13.582 1.00 87.19 315 LYS A CA 1
ATOM 2487 C C . LYS A 1 315 ? -19.619 5.494 12.418 1.00 87.19 315 LYS A C 1
ATOM 2489 O O . LYS A 1 315 ? -20.274 6.508 12.632 1.00 87.19 315 LYS A O 1
ATOM 2494 N N . ILE A 1 316 ? -19.199 5.138 11.207 1.00 88.31 316 ILE A N 1
ATOM 2495 C CA . ILE A 1 316 ? -19.386 5.952 10.000 1.00 88.31 316 ILE A CA 1
ATOM 2496 C C . ILE A 1 316 ? -20.856 5.947 9.562 1.00 88.31 316 ILE A C 1
ATOM 2498 O O . ILE A 1 316 ? -21.404 7.006 9.263 1.00 88.31 316 ILE A O 1
ATOM 2502 N N . PHE A 1 317 ? -21.506 4.780 9.557 1.00 86.12 317 PHE A N 1
ATOM 2503 C CA . PHE A 1 317 ? -22.895 4.629 9.105 1.00 86.12 317 PHE A CA 1
ATOM 2504 C C . PHE A 1 317 ? -23.927 4.696 10.239 1.00 86.12 317 PHE A C 1
ATOM 2506 O O . PHE A 1 317 ? -25.112 4.891 9.975 1.00 86.12 317 PHE A O 1
ATOM 2513 N N . GLY A 1 318 ? -23.513 4.538 11.502 1.00 85.88 318 GLY A N 1
ATOM 2514 C CA . GLY A 1 318 ? -24.430 4.472 12.647 1.00 85.88 318 GLY A CA 1
ATOM 2515 C C . GLY A 1 318 ? -25.245 3.175 12.722 1.00 85.88 318 GLY A C 1
ATOM 2516 O O . GLY A 1 318 ? -26.197 3.087 13.503 1.00 85.88 318 GLY A O 1
ATOM 2517 N N . GLN A 1 319 ? -24.888 2.173 11.919 1.00 86.50 319 GLN A N 1
ATOM 2518 C CA . GLN A 1 319 ? -25.568 0.884 11.816 1.00 86.50 319 GLN A CA 1
ATOM 2519 C C . GLN A 1 319 ? -24.566 -0.250 11.992 1.00 86.50 319 GLN A C 1
ATOM 2521 O O . GLN A 1 319 ? -23.472 -0.184 11.443 1.00 86.50 319 GLN A O 1
ATOM 2526 N N . THR A 1 320 ? -24.963 -1.293 12.718 1.00 87.81 320 THR A N 1
ATOM 2527 C CA . THR A 1 320 ? -24.122 -2.478 12.925 1.00 87.81 320 THR A CA 1
ATOM 2528 C C . THR A 1 320 ? -24.166 -3.414 11.721 1.00 87.81 320 THR A C 1
ATOM 2530 O O . THR A 1 320 ? -25.260 -3.716 11.231 1.00 87.81 320 THR A O 1
ATOM 2533 N N . TYR A 1 321 ? -23.021 -3.953 11.304 1.00 91.00 321 TYR A N 1
ATOM 2534 C CA . TYR A 1 321 ? -22.984 -5.039 10.316 1.00 91.00 321 TYR A CA 1
ATOM 2535 C C . TYR A 1 321 ? -23.331 -6.409 10.937 1.00 91.00 321 TYR A C 1
ATOM 2537 O O . TYR A 1 321 ? -23.150 -6.635 12.137 1.00 91.00 321 TYR A O 1
ATOM 2545 N N . PRO A 1 322 ? -23.816 -7.372 10.131 1.00 92.25 322 PRO A N 1
ATOM 2546 C CA . PRO A 1 322 ? -24.012 -8.749 10.578 1.00 92.25 322 PRO A CA 1
ATOM 2547 C C . PRO A 1 322 ? -22.670 -9.452 10.839 1.00 92.25 322 PRO A C 1
ATOM 2549 O O . PRO A 1 322 ? -21.981 -9.871 9.907 1.00 92.25 322 PRO A O 1
ATOM 2552 N N . GLU A 1 323 ? -22.330 -9.632 12.119 1.00 93.88 323 GLU A N 1
ATOM 2553 C CA . GLU A 1 323 ? -21.068 -10.239 12.580 1.00 93.88 323 GLU A CA 1
ATOM 2554 C C . GLU A 1 323 ? -20.775 -11.593 11.916 1.00 93.88 323 GLU A C 1
ATOM 2556 O O . GLU A 1 323 ? -19.673 -11.812 11.427 1.00 93.88 323 GLU A O 1
ATOM 2561 N N . THR A 1 324 ? -21.764 -12.489 11.822 1.00 95.94 324 THR A N 1
ATOM 2562 C CA . THR A 1 324 ? -21.581 -13.814 11.204 1.00 95.94 324 THR A CA 1
ATOM 2563 C C . THR A 1 324 ? -21.132 -13.717 9.746 1.00 95.94 324 THR A C 1
ATOM 2565 O O . THR A 1 324 ? -20.251 -14.465 9.329 1.00 95.94 324 THR A O 1
ATOM 2568 N N . LEU A 1 325 ? -21.681 -12.774 8.970 1.00 96.00 325 LEU A N 1
ATOM 2569 C CA . LEU A 1 325 ? -21.250 -12.567 7.584 1.00 96.00 325 LEU A CA 1
ATOM 2570 C C . LEU A 1 325 ? -19.849 -11.950 7.515 1.00 96.00 325 LEU A C 1
ATOM 2572 O O . LEU A 1 325 ? -19.081 -12.309 6.628 1.00 96.00 325 LEU A O 1
ATOM 2576 N N . GLY A 1 326 ? -19.490 -11.077 8.462 1.00 97.31 326 GLY A N 1
ATOM 2577 C CA . GLY A 1 326 ? -18.125 -10.558 8.595 1.00 97.31 326 GLY A CA 1
ATOM 2578 C C . GLY A 1 326 ? -17.093 -11.667 8.833 1.00 97.31 326 GLY A C 1
ATOM 2579 O O . GLY A 1 326 ? -16.054 -11.703 8.172 1.00 97.31 326 GLY A O 1
ATOM 2580 N N . GLN A 1 327 ? -17.409 -12.627 9.703 1.00 98.25 327 GLN A N 1
ATOM 2581 C CA . GLN A 1 327 ? -16.546 -13.781 9.976 1.00 98.25 327 GLN A CA 1
ATOM 2582 C C . GLN A 1 327 ? -16.469 -14.753 8.791 1.00 98.25 327 GLN A C 1
ATOM 2584 O O . GLN A 1 327 ? -15.390 -15.257 8.481 1.00 98.25 327 GLN A O 1
ATOM 2589 N N . ILE A 1 328 ? -17.585 -14.993 8.093 1.00 98.38 328 ILE A N 1
ATOM 2590 C CA . ILE A 1 328 ? -17.595 -15.790 6.855 1.00 98.38 328 ILE A CA 1
ATOM 2591 C C . ILE A 1 328 ? -16.711 -15.127 5.793 1.00 98.38 328 ILE A C 1
ATOM 2593 O O . ILE A 1 328 ? -15.874 -15.800 5.191 1.00 98.38 328 ILE A O 1
ATOM 2597 N N . HIS A 1 329 ? -16.846 -13.811 5.602 1.00 98.38 329 HIS A N 1
ATOM 2598 C CA . HIS A 1 329 ? -15.989 -13.057 4.693 1.00 98.38 329 HIS A CA 1
ATOM 2599 C C . HIS A 1 329 ? -14.508 -13.220 5.065 1.00 98.38 329 HIS A C 1
ATOM 2601 O O . HIS A 1 329 ? -13.704 -13.535 4.188 1.00 98.38 329 HIS A O 1
ATOM 2607 N N . PHE A 1 330 ? -14.152 -13.083 6.348 1.00 98.06 330 PHE A N 1
ATOM 2608 C CA . PHE A 1 330 ? -12.783 -13.317 6.812 1.00 98.06 330 PHE A CA 1
ATOM 2609 C C . PHE A 1 330 ? -12.254 -14.692 6.387 1.00 98.06 330 PHE A C 1
ATOM 2611 O O . PHE A 1 330 ? -11.201 -14.756 5.757 1.00 98.06 330 PHE A O 1
ATOM 2618 N N . TRP A 1 331 ? -12.972 -15.779 6.686 1.00 98.19 331 TRP A N 1
ATOM 2619 C CA . TRP A 1 331 ? -12.480 -17.131 6.407 1.00 98.19 331 TRP A CA 1
ATOM 2620 C C . TRP A 1 331 ? -12.348 -17.420 4.912 1.00 98.19 331 TRP A C 1
ATOM 2622 O O . TRP A 1 331 ? -11.330 -17.971 4.492 1.00 98.19 331 TRP A O 1
ATOM 2632 N N . ILE A 1 332 ? -13.326 -17.009 4.098 1.00 98.06 332 ILE A N 1
ATOM 2633 C CA . ILE A 1 332 ? -13.255 -17.172 2.637 1.00 98.06 332 ILE A CA 1
ATOM 2634 C C . ILE A 1 332 ? -12.036 -16.425 2.091 1.00 98.06 332 ILE A C 1
ATOM 2636 O O . ILE A 1 332 ? -11.244 -16.996 1.339 1.00 98.06 332 ILE A O 1
ATOM 2640 N N . THR A 1 333 ? -11.853 -15.168 2.501 1.00 96.75 333 THR A N 1
ATOM 2641 C CA . THR A 1 333 ? -10.719 -14.354 2.062 1.00 96.75 333 THR A CA 1
ATOM 2642 C C . THR A 1 333 ? -9.397 -14.955 2.539 1.00 96.75 333 THR A C 1
ATOM 2644 O O . THR A 1 333 ? -8.502 -15.139 1.721 1.00 96.75 333 THR A O 1
ATOM 2647 N N . PHE A 1 334 ? -9.277 -15.341 3.813 1.00 96.88 334 PHE A N 1
ATOM 2648 C CA . PHE A 1 334 ? -8.064 -15.930 4.390 1.00 96.88 334 PHE A CA 1
ATOM 2649 C C . PHE A 1 334 ? -7.621 -17.207 3.665 1.00 96.88 334 PHE A C 1
ATOM 2651 O O . PHE A 1 334 ? -6.451 -17.326 3.292 1.00 96.88 334 PHE A O 1
ATOM 2658 N N . PHE A 1 335 ? -8.533 -18.147 3.414 1.00 97.19 335 PHE A N 1
ATOM 2659 C CA . PHE A 1 335 ? -8.183 -19.375 2.698 1.00 97.19 335 PHE A CA 1
ATOM 2660 C C . PHE A 1 335 ? -7.935 -19.132 1.209 1.00 97.19 335 PHE A C 1
ATOM 2662 O O . PHE A 1 335 ? -6.943 -19.633 0.678 1.00 97.19 335 PHE A O 1
ATOM 2669 N N . GLY A 1 336 ? -8.778 -18.335 0.543 1.00 96.62 336 GLY A N 1
ATOM 2670 C CA . GLY A 1 336 ? -8.624 -18.050 -0.884 1.00 96.62 336 GLY A CA 1
ATOM 2671 C C . GLY A 1 336 ? -7.279 -17.407 -1.197 1.00 96.62 336 GLY A C 1
ATOM 2672 O O . GLY A 1 336 ? -6.580 -17.824 -2.123 1.00 96.62 336 GLY A O 1
ATOM 2673 N N . VAL A 1 337 ? -6.847 -16.461 -0.363 1.00 95.06 337 VAL A N 1
ATOM 2674 C CA . VAL A 1 337 ? -5.574 -15.798 -0.606 1.00 95.06 337 VAL A CA 1
ATOM 2675 C C . VAL A 1 337 ? -4.354 -16.678 -0.319 1.00 95.06 337 VAL A C 1
ATOM 2677 O O . VAL A 1 337 ? -3.408 -16.663 -1.104 1.00 95.06 337 VAL A O 1
ATOM 2680 N N . ASN A 1 338 ? -4.367 -17.510 0.728 1.00 96.50 338 ASN A N 1
ATOM 2681 C CA . ASN A 1 338 ? -3.262 -18.452 0.952 1.00 96.50 338 ASN A CA 1
ATOM 2682 C C . ASN A 1 338 ? -3.165 -19.474 -0.184 1.00 96.50 338 ASN A C 1
ATOM 2684 O O . ASN A 1 338 ? -2.072 -19.720 -0.687 1.00 96.50 338 ASN A O 1
ATOM 2688 N N . LEU A 1 339 ? -4.298 -20.006 -0.651 1.00 97.00 339 LEU A N 1
ATOM 2689 C CA . LEU A 1 339 ? -4.326 -20.909 -1.805 1.00 97.00 339 LEU A CA 1
ATOM 2690 C C . LEU A 1 339 ? -3.843 -20.232 -3.091 1.00 97.00 339 LEU A C 1
ATOM 2692 O O . LEU A 1 339 ? -3.236 -20.890 -3.927 1.00 97.00 339 LEU A O 1
ATOM 2696 N N . THR A 1 340 ? -4.066 -18.925 -3.237 1.00 97.00 340 THR A N 1
ATOM 2697 C CA . THR A 1 340 ? -3.587 -18.167 -4.398 1.00 97.00 340 THR A CA 1
ATOM 2698 C C . THR A 1 340 ? -2.074 -17.982 -4.360 1.00 97.00 340 THR A C 1
ATOM 2700 O O . THR A 1 340 ? -1.380 -18.297 -5.324 1.00 97.00 340 THR A O 1
ATOM 2703 N N . PHE A 1 341 ? -1.547 -17.454 -3.257 1.00 97.38 341 PHE A N 1
ATOM 2704 C CA . PHE A 1 341 ? -0.201 -16.883 -3.238 1.00 97.38 341 PHE A CA 1
ATOM 2705 C C . PHE A 1 341 ? 0.847 -17.788 -2.589 1.00 97.38 341 PHE A C 1
ATOM 2707 O O . PHE A 1 341 ? 2.024 -17.676 -2.923 1.00 97.38 341 PHE A O 1
ATOM 2714 N N . PHE A 1 342 ? 0.467 -18.715 -1.703 1.00 97.19 342 PHE A N 1
ATOM 2715 C CA . PHE A 1 342 ? 1.435 -19.650 -1.126 1.00 97.19 342 PHE A CA 1
ATOM 2716 C C . PHE A 1 342 ? 2.107 -20.527 -2.196 1.00 97.19 342 PHE A C 1
ATOM 2718 O O . PHE A 1 342 ? 3.339 -20.599 -2.182 1.00 97.19 342 PHE A O 1
ATOM 2725 N N . PRO A 1 343 ? 1.372 -21.103 -3.179 1.00 98.06 343 PRO A N 1
ATOM 2726 C CA . PRO A 1 343 ? 1.987 -21.909 -4.235 1.00 98.06 343 PRO A CA 1
ATOM 2727 C C . PRO A 1 343 ? 2.979 -21.138 -5.113 1.00 98.06 343 PRO A C 1
ATOM 2729 O O . PRO A 1 343 ? 3.899 -21.731 -5.675 1.00 98.06 343 PRO A O 1
ATOM 2732 N N . MET A 1 344 ? 2.841 -19.811 -5.195 1.00 98.19 344 MET A N 1
ATOM 2733 C CA . MET A 1 344 ? 3.748 -18.966 -5.973 1.00 98.19 344 MET A CA 1
ATOM 2734 C C . MET A 1 344 ? 5.180 -18.963 -5.420 1.00 98.19 344 MET A C 1
ATOM 2736 O O . MET A 1 344 ? 6.116 -18.776 -6.194 1.00 98.19 344 MET A O 1
ATOM 2740 N N . HIS A 1 345 ? 5.386 -19.239 -4.126 1.00 98.00 345 HIS A N 1
ATOM 2741 C CA . HIS A 1 345 ? 6.738 -19.438 -3.593 1.00 98.00 345 HIS A CA 1
ATOM 2742 C C . HIS A 1 345 ? 7.409 -20.654 -4.238 1.00 98.00 345 HIS A C 1
ATOM 2744 O O . HIS A 1 345 ? 8.568 -20.565 -4.631 1.00 98.00 345 HIS A O 1
ATOM 2750 N N . PHE A 1 346 ? 6.683 -21.765 -4.409 1.00 98.19 346 PHE A N 1
ATOM 2751 C CA . PHE A 1 346 ? 7.219 -22.961 -5.064 1.00 98.19 346 PHE A CA 1
ATOM 2752 C C . PHE A 1 346 ? 7.479 -22.719 -6.551 1.00 98.19 346 PHE A C 1
ATOM 2754 O O . PHE A 1 346 ? 8.545 -23.086 -7.038 1.00 98.19 346 PHE A O 1
ATOM 2761 N N . LEU A 1 347 ? 6.566 -22.027 -7.243 1.00 98.00 347 LEU A N 1
ATOM 2762 C CA . LEU A 1 347 ? 6.776 -21.593 -8.630 1.00 98.00 347 LEU A CA 1
ATOM 2763 C C . LEU A 1 347 ? 8.050 -20.750 -8.770 1.00 98.00 347 LEU A C 1
ATOM 2765 O O . LEU A 1 347 ? 8.884 -21.006 -9.640 1.00 98.00 347 LEU A O 1
ATOM 2769 N N . GLY A 1 348 ? 8.233 -19.781 -7.876 1.00 97.69 348 GLY A N 1
ATOM 2770 C CA . GLY A 1 348 ? 9.415 -18.932 -7.846 1.00 97.69 348 GLY A CA 1
ATOM 2771 C C . GLY A 1 348 ? 10.711 -19.686 -7.564 1.00 97.69 348 GLY A C 1
ATOM 2772 O O . GLY A 1 348 ? 11.685 -19.505 -8.284 1.00 97.69 348 GLY A O 1
ATOM 2773 N N . LEU A 1 349 ? 10.703 -20.582 -6.572 1.00 97.12 349 LEU A N 1
ATOM 2774 C CA . LEU A 1 349 ? 11.849 -21.443 -6.249 1.00 97.12 349 LEU A CA 1
ATOM 2775 C C . LEU A 1 349 ? 12.218 -22.383 -7.404 1.00 97.12 349 LEU A C 1
ATOM 2777 O O . LEU A 1 349 ? 13.389 -22.713 -7.566 1.00 97.12 349 LEU A O 1
ATOM 2781 N N . SER A 1 350 ? 11.241 -22.790 -8.218 1.00 96.94 350 SER A N 1
ATOM 2782 C CA . SER A 1 350 ? 11.481 -23.563 -9.442 1.00 96.94 350 SER A CA 1
ATOM 2783 C C . SER A 1 350 ? 11.944 -22.722 -10.642 1.00 96.94 350 SER A C 1
ATOM 2785 O O . SER A 1 350 ? 12.192 -23.280 -11.705 1.00 96.94 350 SER A O 1
ATOM 2787 N N . GLY A 1 351 ? 12.081 -21.400 -10.486 1.00 96.44 351 GLY A N 1
ATOM 2788 C CA . GLY A 1 351 ? 12.585 -20.501 -11.526 1.00 96.44 351 GLY A CA 1
ATOM 2789 C C . GLY A 1 351 ? 11.524 -19.972 -12.493 1.00 96.44 351 GLY A C 1
ATOM 2790 O O . GLY A 1 351 ? 11.884 -19.450 -13.546 1.00 96.44 351 GLY A O 1
ATOM 2791 N N . MET A 1 352 ? 10.227 -20.071 -12.170 1.00 97.81 352 MET A N 1
ATOM 2792 C CA . MET A 1 352 ? 9.172 -19.515 -13.023 1.00 97.81 352 MET A CA 1
ATOM 2793 C C . MET A 1 352 ? 9.277 -17.978 -13.060 1.00 97.81 352 MET A C 1
ATOM 2795 O O . MET A 1 352 ? 9.087 -17.333 -12.018 1.00 97.81 352 MET A O 1
ATOM 2799 N N . PRO A 1 353 ? 9.536 -17.362 -14.230 1.00 97.19 353 PRO A N 1
ATOM 2800 C CA . PRO A 1 353 ? 9.638 -15.915 -14.336 1.00 97.19 353 PRO A CA 1
ATOM 2801 C C . PRO A 1 353 ? 8.251 -15.272 -14.271 1.00 97.19 353 PRO A C 1
ATOM 2803 O O . PRO A 1 353 ? 7.245 -15.859 -14.670 1.00 97.19 353 PRO A O 1
ATOM 2806 N N . ARG A 1 354 ? 8.181 -14.039 -13.774 1.00 95.62 354 ARG A N 1
ATOM 2807 C CA . ARG A 1 354 ? 6.947 -13.244 -13.749 1.00 95.62 354 ARG A CA 1
ATOM 2808 C C . ARG A 1 354 ? 6.680 -12.593 -15.111 1.00 95.62 354 ARG A C 1
ATOM 2810 O O . ARG A 1 354 ? 7.602 -12.354 -15.883 1.00 95.62 354 ARG A O 1
ATOM 2817 N N . ARG A 1 355 ? 5.428 -12.181 -15.352 1.00 92.62 355 ARG A N 1
ATOM 2818 C CA . ARG A 1 355 ? 4.986 -11.424 -16.554 1.00 92.62 355 ARG A CA 1
ATOM 2819 C C . ARG A 1 355 ? 5.072 -12.206 -17.870 1.00 92.62 355 ARG A C 1
ATOM 2821 O O . ARG A 1 355 ? 5.269 -11.603 -18.924 1.00 92.62 355 ARG A O 1
ATOM 2828 N N . ILE A 1 356 ? 4.892 -13.517 -17.799 1.00 94.06 356 ILE A N 1
ATOM 2829 C CA . ILE A 1 356 ? 4.710 -14.384 -18.961 1.00 94.06 356 ILE A CA 1
ATOM 2830 C C . ILE A 1 356 ? 3.221 -14.741 -19.085 1.00 94.06 356 ILE A C 1
ATOM 2832 O O . ILE A 1 356 ? 2.591 -15.022 -18.065 1.00 94.06 356 ILE A O 1
ATOM 2836 N N . PRO A 1 357 ? 2.628 -14.673 -20.289 1.00 94.19 357 PRO A N 1
ATOM 2837 C CA . PRO A 1 357 ? 1.233 -15.063 -20.494 1.00 94.19 357 PRO A CA 1
ATOM 2838 C C . PRO A 1 357 ? 1.048 -16.585 -20.567 1.00 94.19 357 PRO A C 1
ATOM 2840 O O . PRO A 1 357 ? -0.065 -17.061 -20.384 1.00 94.19 357 PRO A O 1
ATOM 2843 N N . ASP A 1 358 ? 2.126 -17.325 -20.831 1.00 95.62 358 ASP A N 1
ATOM 2844 C CA . ASP A 1 358 ? 2.142 -18.777 -20.990 1.00 95.62 358 ASP A CA 1
ATOM 2845 C C . ASP A 1 358 ? 3.404 -19.363 -20.341 1.00 95.62 358 ASP A C 1
ATOM 2847 O O . ASP A 1 358 ? 4.397 -18.645 -20.169 1.00 95.62 358 ASP A O 1
ATOM 2851 N N . TYR A 1 359 ? 3.362 -20.635 -19.945 1.00 96.88 359 TYR A N 1
ATOM 2852 C CA . TYR A 1 359 ? 4.411 -21.287 -19.164 1.00 96.88 359 TYR A CA 1
ATOM 2853 C C . TYR A 1 359 ? 4.546 -22.785 -19.486 1.00 96.88 359 TYR A C 1
ATOM 2855 O O . TYR A 1 359 ? 3.567 -23.433 -19.835 1.00 96.88 359 TYR A O 1
ATOM 2863 N N . PRO A 1 360 ? 5.745 -23.374 -19.312 1.00 97.12 360 PRO A N 1
ATOM 2864 C CA . PRO A 1 360 ? 5.934 -24.817 -19.449 1.00 97.12 360 PRO A CA 1
ATOM 2865 C C . PRO A 1 360 ? 5.023 -25.647 -18.532 1.00 97.12 360 PRO A C 1
ATOM 2867 O O . PRO A 1 360 ? 4.820 -25.289 -17.368 1.00 97.12 360 PRO A O 1
ATOM 2870 N N . ASP A 1 361 ? 4.591 -26.818 -19.010 1.00 96.69 361 ASP A N 1
ATOM 2871 C CA . ASP A 1 361 ? 3.677 -27.737 -18.305 1.00 96.69 361 ASP A CA 1
ATOM 2872 C C . ASP A 1 361 ? 4.138 -28.123 -16.890 1.00 96.69 361 ASP A C 1
ATOM 2874 O O . ASP A 1 361 ? 3.319 -28.387 -16.010 1.00 96.69 361 ASP A O 1
ATOM 2878 N N . ALA A 1 362 ? 5.450 -28.091 -16.629 1.00 96.94 362 ALA A N 1
ATOM 2879 C CA . ALA A 1 362 ? 6.028 -28.332 -15.307 1.00 96.94 362 ALA A CA 1
ATOM 2880 C C . ALA A 1 362 ? 5.469 -27.393 -14.216 1.00 96.94 362 ALA A C 1
ATOM 2882 O O . ALA A 1 362 ? 5.424 -27.767 -13.043 1.00 96.94 362 ALA A O 1
ATOM 2883 N N . TYR A 1 363 ? 5.010 -26.193 -14.586 1.00 97.62 363 TYR A N 1
ATOM 2884 C CA . TYR A 1 363 ? 4.432 -25.217 -13.660 1.00 97.62 363 TYR A CA 1
ATOM 2885 C C . TYR A 1 363 ? 2.902 -25.317 -13.536 1.00 97.62 363 TYR A C 1
ATOM 2887 O O . TYR A 1 363 ? 2.312 -24.611 -12.710 1.00 97.62 363 TYR A O 1
ATOM 2895 N N . ALA A 1 364 ? 2.238 -26.170 -14.323 1.00 97.38 364 ALA A N 1
ATOM 2896 C CA . ALA A 1 364 ? 0.778 -26.188 -14.433 1.00 97.38 364 ALA A CA 1
ATOM 2897 C C . ALA A 1 364 ? 0.072 -26.528 -13.113 1.00 97.38 364 ALA A C 1
ATOM 2899 O O . ALA A 1 364 ? -0.918 -25.885 -12.771 1.00 97.38 364 ALA A O 1
ATOM 2900 N N . GLY A 1 365 ? 0.596 -27.478 -12.330 1.00 97.69 365 GLY A N 1
ATOM 2901 C CA . GLY A 1 365 ? -0.033 -27.902 -11.071 1.00 97.69 365 GLY A CA 1
ATOM 2902 C C . GLY A 1 365 ? -0.166 -26.765 -10.051 1.00 97.69 365 GLY A C 1
ATOM 2903 O O . GLY A 1 365 ? -1.260 -26.490 -9.554 1.00 97.69 365 GLY A O 1
ATOM 2904 N N . TRP A 1 366 ? 0.931 -26.053 -9.778 1.00 98.00 366 TRP A N 1
ATOM 2905 C CA . TRP A 1 366 ? 0.908 -24.921 -8.850 1.00 98.00 366 TRP A CA 1
ATOM 2906 C C . TRP A 1 366 ? 0.124 -23.729 -9.400 1.00 98.00 366 TRP A C 1
ATOM 2908 O O . TRP A 1 366 ? -0.612 -23.102 -8.640 1.00 98.00 366 TRP A O 1
ATOM 2918 N N . ASN A 1 367 ? 0.202 -23.451 -10.707 1.00 98.06 367 ASN A N 1
ATOM 2919 C CA . ASN A 1 367 ? -0.609 -22.397 -11.323 1.00 98.06 367 ASN A CA 1
ATOM 2920 C C . ASN A 1 367 ? -2.112 -22.701 -11.259 1.00 98.06 367 ASN A C 1
ATOM 2922 O O . ASN A 1 367 ? -2.904 -21.795 -10.990 1.00 98.06 367 ASN A O 1
ATOM 2926 N N . ALA A 1 368 ? -2.521 -23.958 -11.450 1.00 97.88 368 ALA A N 1
ATOM 2927 C CA . ALA A 1 368 ? -3.915 -24.373 -11.318 1.00 97.88 368 ALA A CA 1
ATOM 2928 C C . ALA A 1 368 ? -4.422 -24.173 -9.882 1.00 97.88 368 ALA A C 1
ATOM 2930 O O . ALA A 1 368 ? -5.508 -23.624 -9.683 1.00 97.88 368 ALA A O 1
ATOM 2931 N N . LEU A 1 369 ? -3.613 -24.536 -8.878 1.00 97.94 369 LEU A N 1
ATOM 2932 C CA . LEU A 1 369 ? -3.951 -24.311 -7.471 1.00 97.94 369 LEU A CA 1
ATOM 2933 C C . LEU A 1 369 ? -4.051 -22.813 -7.137 1.00 97.94 369 LEU A C 1
ATOM 2935 O O . LEU A 1 369 ? -5.042 -22.387 -6.539 1.00 97.94 369 LEU A O 1
ATOM 2939 N N . SER A 1 370 ? -3.081 -22.009 -7.585 1.00 97.88 370 SER A N 1
ATOM 2940 C CA . SER A 1 370 ? -3.113 -20.549 -7.441 1.00 97.88 370 SER A CA 1
ATOM 2941 C C . SER A 1 370 ? -4.354 -19.931 -8.096 1.00 97.88 370 SER A C 1
ATOM 2943 O O . SER A 1 370 ? -5.008 -19.068 -7.509 1.00 97.88 370 SER A O 1
ATOM 2945 N N . SER A 1 371 ? -4.724 -20.405 -9.288 1.00 97.88 371 SER A N 1
ATOM 2946 C CA . SER A 1 371 ? -5.911 -19.939 -10.015 1.00 97.88 371 SER A CA 1
ATOM 2947 C C . SER A 1 371 ? -7.198 -20.291 -9.272 1.00 97.88 371 SER A C 1
ATOM 2949 O O . SER A 1 371 ? -8.071 -19.436 -9.114 1.00 97.88 371 SER A O 1
ATOM 2951 N N . PHE A 1 372 ? -7.294 -21.509 -8.734 1.00 98.25 372 PHE A N 1
ATOM 2952 C CA . PHE A 1 372 ? -8.422 -21.930 -7.905 1.00 98.25 372 PHE A CA 1
ATOM 2953 C C . PHE A 1 372 ? -8.570 -21.068 -6.644 1.00 98.25 372 PHE A C 1
ATOM 2955 O O . PHE A 1 372 ? -9.670 -20.596 -6.345 1.00 98.25 372 PHE A O 1
ATOM 2962 N N . GLY A 1 373 ? -7.461 -20.788 -5.951 1.00 98.00 373 GLY A N 1
ATOM 2963 C CA . GLY A 1 373 ? -7.443 -19.854 -4.824 1.00 98.00 373 GLY A CA 1
ATOM 2964 C C . GLY A 1 373 ? -8.009 -18.481 -5.194 1.00 98.00 373 GLY A C 1
ATOM 2965 O O . GLY A 1 373 ? -8.809 -17.918 -4.444 1.00 98.00 373 GLY A O 1
ATOM 2966 N N . SER A 1 374 ? -7.668 -17.975 -6.384 1.00 96.56 374 SER A N 1
ATOM 2967 C CA . SER A 1 374 ? -8.099 -16.645 -6.824 1.00 96.56 374 SER A CA 1
ATOM 2968 C C . SER A 1 374 ? -9.619 -16.562 -7.006 1.00 96.56 374 SER A C 1
ATOM 2970 O O . SER A 1 374 ? -10.238 -15.566 -6.623 1.00 96.56 374 SER A O 1
ATOM 2972 N N . TYR A 1 375 ? -10.255 -17.639 -7.481 1.00 97.75 375 TYR A N 1
ATOM 2973 C CA . TYR A 1 375 ? -11.713 -17.720 -7.565 1.00 97.75 375 TYR A CA 1
ATOM 2974 C C . TYR A 1 375 ? -12.371 -17.695 -6.181 1.00 97.75 375 TYR A C 1
ATOM 2976 O O . TYR A 1 375 ? -13.393 -17.028 -6.006 1.00 97.75 375 TYR A O 1
ATOM 2984 N N . ILE A 1 376 ? -11.770 -18.342 -5.175 1.00 98.12 376 ILE A N 1
ATOM 2985 C CA . ILE A 1 376 ? -12.247 -18.261 -3.785 1.00 98.12 376 ILE A CA 1
ATOM 2986 C C . ILE A 1 376 ? -12.139 -16.816 -3.274 1.00 98.12 376 ILE A C 1
ATOM 2988 O O . ILE A 1 376 ? -13.086 -16.301 -2.677 1.00 98.12 376 ILE A O 1
ATOM 2992 N N . SER A 1 377 ? -11.038 -16.116 -3.564 1.00 95.06 377 SER A N 1
ATOM 2993 C CA . SER A 1 377 ? -10.886 -14.701 -3.201 1.00 95.06 377 SER A CA 1
ATOM 2994 C C . SER A 1 377 ? -11.939 -13.800 -3.862 1.00 95.06 377 SER A C 1
ATOM 2996 O O . SER A 1 377 ? -12.444 -12.886 -3.210 1.00 95.06 377 SER A O 1
ATOM 2998 N N . VAL A 1 378 ? -12.350 -14.080 -5.107 1.00 96.44 378 VAL A N 1
ATOM 2999 C CA . VAL A 1 378 ? -13.468 -13.369 -5.762 1.00 96.44 378 VAL A CA 1
ATOM 3000 C C . VAL A 1 378 ? -14.784 -13.576 -5.004 1.00 96.44 378 VAL A C 1
ATOM 3002 O O . VAL A 1 378 ? -15.548 -12.622 -4.833 1.00 96.44 378 VAL A O 1
ATOM 3005 N N . VAL A 1 379 ? -15.051 -14.787 -4.504 1.00 98.00 379 VAL A N 1
ATOM 3006 C CA . VAL A 1 379 ? -16.216 -15.047 -3.637 1.00 98.00 379 VAL A CA 1
ATOM 3007 C C . VAL A 1 379 ? -16.116 -14.240 -2.337 1.00 98.00 379 VAL A C 1
ATOM 3009 O O . VAL A 1 379 ? -17.114 -13.651 -1.915 1.00 98.00 379 VAL A O 1
ATOM 3012 N N . GLY A 1 380 ? -14.921 -14.132 -1.749 1.00 96.94 380 GLY A N 1
ATOM 3013 C CA . GLY A 1 380 ? -14.656 -13.286 -0.578 1.00 96.94 380 GLY A CA 1
ATOM 3014 C C . GLY A 1 380 ? -14.999 -11.814 -0.827 1.00 96.94 380 GLY A C 1
ATOM 3015 O O . GLY A 1 380 ? -15.775 -11.226 -0.074 1.00 96.94 380 GLY A O 1
ATOM 3016 N N . ILE A 1 381 ? -14.531 -11.245 -1.942 1.00 95.56 381 ILE A N 1
ATOM 3017 C CA . ILE A 1 381 ? -14.836 -9.857 -2.340 1.00 95.56 381 ILE A CA 1
ATOM 3018 C C . ILE A 1 381 ? -16.344 -9.652 -2.549 1.00 95.56 381 ILE A C 1
ATOM 3020 O O . ILE A 1 381 ? -16.903 -8.642 -2.120 1.00 95.56 381 ILE A O 1
ATOM 3024 N N . ARG A 1 382 ? -17.042 -10.609 -3.172 1.00 97.12 382 ARG A N 1
ATOM 3025 C CA . ARG A 1 382 ? -18.508 -10.534 -3.309 1.00 97.12 382 ARG A CA 1
ATOM 3026 C C . ARG A 1 382 ? -19.198 -10.545 -1.945 1.00 97.12 382 ARG A C 1
ATOM 3028 O O . ARG A 1 382 ? -20.105 -9.748 -1.722 1.00 97.12 382 ARG A O 1
ATOM 3035 N N . CYS A 1 383 ? -18.746 -11.400 -1.026 1.00 97.25 383 CYS A N 1
ATOM 3036 C CA . CYS A 1 383 ? -19.252 -11.446 0.346 1.00 97.25 383 CYS A CA 1
ATOM 3037 C C . CYS A 1 383 ? -19.062 -10.096 1.059 1.00 97.25 383 CYS A C 1
ATOM 3039 O O . CYS A 1 383 ? -20.005 -9.593 1.670 1.00 97.25 383 CYS A O 1
ATOM 3041 N N . PHE A 1 384 ? -17.899 -9.455 0.900 1.00 96.88 384 PHE A N 1
ATOM 3042 C CA . PHE A 1 384 ? -17.644 -8.112 1.426 1.00 96.88 384 PHE A CA 1
ATOM 3043 C C . PHE A 1 384 ? -18.672 -7.084 0.939 1.00 96.88 384 PHE A C 1
ATOM 3045 O O . PHE A 1 384 ? -19.284 -6.397 1.756 1.00 96.88 384 PHE A O 1
ATOM 3052 N N . PHE A 1 385 ? -18.922 -7.003 -0.372 1.00 96.12 385 PHE A N 1
ATOM 3053 C CA . PHE A 1 385 ? -19.900 -6.054 -0.913 1.00 96.12 385 PHE A CA 1
ATOM 3054 C C . PHE A 1 385 ? -21.335 -6.347 -0.463 1.00 96.12 385 PHE A C 1
ATOM 3056 O O . PHE A 1 385 ? -22.101 -5.408 -0.250 1.00 96.12 385 PHE A O 1
ATOM 3063 N N . VAL A 1 386 ? -21.695 -7.616 -0.246 1.00 95.12 386 VAL A N 1
ATOM 3064 C CA . VAL A 1 386 ? -22.979 -7.975 0.379 1.00 95.12 386 VAL A CA 1
ATOM 3065 C C . VAL A 1 386 ? -23.058 -7.424 1.805 1.00 95.12 386 VAL A C 1
ATOM 3067 O O . VAL A 1 386 ? -24.072 -6.830 2.169 1.00 95.12 386 VAL A O 1
ATOM 3070 N N . VAL A 1 387 ? -21.989 -7.544 2.600 1.00 94.00 387 VAL A N 1
ATOM 3071 C CA . VAL A 1 387 ? -21.947 -6.956 3.949 1.00 94.00 387 VAL A CA 1
ATOM 3072 C C . VAL A 1 387 ? -22.078 -5.433 3.895 1.00 94.00 387 VAL A C 1
ATOM 3074 O O . VAL A 1 387 ? -22.878 -4.872 4.644 1.00 94.00 387 VAL A O 1
ATOM 3077 N N . VAL A 1 388 ? -21.363 -4.764 2.986 1.00 93.62 388 VAL A N 1
ATOM 3078 C CA . VAL A 1 388 ? -21.474 -3.308 2.774 1.00 93.62 388 VAL A CA 1
ATOM 3079 C C . VAL A 1 388 ? -22.911 -2.919 2.417 1.00 93.62 388 VAL A C 1
ATOM 3081 O O . VAL A 1 388 ? -23.461 -2.005 3.028 1.00 93.62 388 VAL A O 1
ATOM 3084 N N . ALA A 1 389 ? -23.541 -3.628 1.478 1.00 92.25 389 ALA A N 1
ATOM 3085 C CA . ALA A 1 389 ? -24.908 -3.359 1.044 1.00 92.25 389 ALA A CA 1
ATOM 3086 C C . ALA A 1 389 ? -25.929 -3.560 2.174 1.00 92.25 389 ALA A C 1
ATOM 3088 O O . ALA A 1 389 ? -26.805 -2.720 2.361 1.00 92.25 389 ALA A O 1
ATOM 3089 N N . ILE A 1 390 ? -25.814 -4.629 2.969 1.00 89.69 390 ILE A N 1
ATOM 3090 C CA . ILE A 1 390 ? -26.706 -4.869 4.119 1.00 89.69 390 ILE A CA 1
ATOM 3091 C C . ILE A 1 390 ? -26.522 -3.787 5.189 1.00 89.69 390 ILE A C 1
ATOM 3093 O O . ILE A 1 390 ? -27.500 -3.336 5.786 1.00 89.69 390 ILE A O 1
ATOM 3097 N N . THR A 1 391 ? -25.279 -3.364 5.422 1.00 88.62 391 THR A N 1
ATOM 3098 C CA . THR A 1 391 ? -24.943 -2.351 6.433 1.00 88.62 391 THR A CA 1
ATOM 3099 C C . THR A 1 391 ? -25.418 -0.955 6.026 1.00 88.62 391 THR A C 1
ATOM 3101 O O . THR A 1 391 ? -25.757 -0.163 6.894 1.00 88.62 391 THR A O 1
ATOM 3104 N N . SER A 1 392 ? -25.476 -0.643 4.726 1.00 85.50 392 SER A N 1
ATOM 3105 C CA . SER A 1 392 ? -25.923 0.668 4.233 1.00 85.50 392 SER A CA 1
ATOM 3106 C C . SER A 1 392 ? -27.428 0.755 3.948 1.00 85.50 392 SER A C 1
ATOM 3108 O O . SER A 1 392 ? -28.012 1.825 4.104 1.00 85.50 392 SER A O 1
ATOM 3110 N N . SER A 1 393 ? -28.069 -0.342 3.529 1.00 80.31 393 SER A N 1
ATOM 3111 C CA . SER A 1 393 ? -29.463 -0.333 3.045 1.00 80.31 393 SER A CA 1
ATOM 3112 C C . SER A 1 393 ? -30.526 -0.595 4.115 1.00 80.31 393 SER A C 1
ATOM 3114 O O . SER A 1 393 ? -31.698 -0.269 3.918 1.00 80.31 393 SER A O 1
ATOM 3116 N N . SER A 1 394 ? -30.167 -1.196 5.249 1.00 59.28 394 SER A N 1
ATOM 3117 C CA . SER A 1 394 ? -31.168 -1.741 6.162 1.00 59.28 394 SER A CA 1
ATOM 3118 C C . SER A 1 394 ? -31.586 -0.738 7.240 1.00 59.28 394 SER A C 1
ATOM 3120 O O . SER A 1 394 ? -31.015 -0.677 8.325 1.00 59.28 394 SER A O 1
ATOM 3122 N N . GLY A 1 395 ? -32.704 -0.042 7.010 1.00 52.22 395 GLY A N 1
ATOM 3123 C CA . GLY A 1 395 ? -33.438 0.696 8.055 1.00 52.22 395 GLY A CA 1
ATOM 3124 C C . GLY A 1 395 ? -33.994 -0.184 9.195 1.00 52.22 395 GLY A C 1
ATOM 3125 O O . GLY A 1 395 ? -34.642 0.329 10.102 1.00 52.22 395 GLY A O 1
ATOM 3126 N N . LYS A 1 396 ? -33.757 -1.505 9.150 1.00 51.16 396 LYS A N 1
ATOM 3127 C CA . LYS A 1 396 ? -34.086 -2.487 10.197 1.00 51.16 396 LYS A CA 1
ATOM 3128 C C . LYS A 1 396 ? -32.864 -2.951 11.001 1.00 51.16 396 LYS A C 1
ATOM 3130 O O . LYS A 1 396 ? -33.035 -3.724 11.944 1.00 51.16 396 LYS A O 1
ATOM 3135 N N . ASN A 1 397 ? -31.645 -2.531 10.648 1.00 59.91 397 ASN A N 1
ATOM 3136 C CA . ASN A 1 397 ? -30.468 -2.862 11.448 1.00 59.91 397 ASN A CA 1
ATOM 3137 C C . ASN A 1 397 ? -30.537 -2.143 12.796 1.00 59.91 397 ASN A C 1
ATOM 3139 O O . ASN A 1 397 ? -31.012 -1.010 12.897 1.00 59.91 397 ASN A O 1
ATOM 3143 N N . LYS A 1 398 ? -30.064 -2.819 13.849 1.00 64.06 398 LYS A N 1
ATOM 3144 C CA . LYS A 1 398 ? -29.996 -2.230 15.186 1.00 64.06 398 LYS A CA 1
ATOM 3145 C C . LYS A 1 398 ? -29.155 -0.960 15.099 1.00 64.06 398 LYS A C 1
ATOM 3147 O O . LYS A 1 398 ? -28.005 -1.004 14.660 1.00 64.06 398 LYS A O 1
ATOM 3152 N N . ARG A 1 399 ? -29.746 0.169 15.506 1.00 69.75 399 ARG A N 1
ATOM 3153 C CA . ARG A 1 399 ? -29.013 1.425 15.655 1.00 69.75 399 ARG A CA 1
ATOM 3154 C C . ARG A 1 399 ? -27.806 1.143 16.542 1.00 69.75 399 ARG A C 1
ATOM 3156 O O . ARG A 1 399 ? -27.956 0.559 17.617 1.00 69.75 399 ARG A O 1
ATOM 3163 N N . CYS A 1 400 ? -26.628 1.497 16.050 1.00 72.00 400 CYS A N 1
ATOM 3164 C CA . CYS A 1 400 ? -25.395 1.261 16.776 1.00 72.00 400 CYS A CA 1
ATOM 3165 C C . CYS A 1 400 ? -25.421 2.031 18.105 1.00 72.00 400 CYS A C 1
ATOM 3167 O O . CYS A 1 400 ? -25.913 3.161 18.163 1.00 72.00 400 CYS A O 1
ATOM 3169 N N . ALA A 1 401 ? -24.873 1.434 19.165 1.00 70.81 401 ALA A N 1
ATOM 3170 C CA . ALA A 1 401 ? -24.578 2.169 20.390 1.00 70.81 401 ALA A CA 1
ATOM 3171 C C . ALA A 1 401 ? -23.582 3.310 20.095 1.00 70.81 401 ALA A C 1
ATOM 3173 O O . ALA A 1 401 ? -22.831 3.261 19.117 1.00 70.81 401 ALA A O 1
ATOM 3174 N N . GLU A 1 402 ? -23.529 4.339 20.940 1.00 66.12 402 GLU A N 1
ATOM 3175 C CA . GLU A 1 402 ? -22.558 5.436 20.766 1.00 66.12 402 GLU A CA 1
ATOM 3176 C C . GLU A 1 402 ? -21.106 4.913 20.742 1.00 66.12 402 GLU A C 1
ATOM 3178 O O . GLU A 1 402 ? -20.286 5.356 19.930 1.00 66.12 402 GLU A O 1
ATOM 3183 N N . SER A 1 403 ? -20.846 3.872 21.543 1.00 69.56 403 SER A N 1
ATOM 3184 C CA . SER A 1 403 ? -19.615 3.080 21.561 1.00 69.56 403 SER A CA 1
ATOM 3185 C C . SER A 1 403 ? -19.910 1.605 21.216 1.00 69.56 403 SER A C 1
ATOM 3187 O O . SER A 1 403 ? -20.230 0.826 22.117 1.00 69.56 403 SER A O 1
ATOM 3189 N N . PRO A 1 404 ? -19.825 1.185 19.933 1.00 69.94 404 PRO A N 1
ATOM 3190 C CA . PRO A 1 404 ? -20.118 -0.194 19.508 1.00 69.94 404 PRO A CA 1
ATOM 3191 C C . PRO A 1 404 ? -19.251 -1.247 20.196 1.00 69.94 404 PRO A C 1
ATOM 3193 O O . PRO A 1 404 ? -19.706 -2.356 20.465 1.00 69.94 404 PRO A O 1
ATOM 3196 N N . TRP A 1 405 ? -18.000 -0.897 20.498 1.00 77.94 405 TRP A N 1
ATOM 3197 C CA . TRP A 1 405 ? -17.026 -1.814 21.091 1.00 77.94 405 TRP A CA 1
ATOM 3198 C C . TRP A 1 405 ? -16.983 -1.754 22.621 1.00 77.94 405 TRP A C 1
ATOM 3200 O O . TRP A 1 405 ? -16.121 -2.393 23.218 1.00 77.94 405 TRP A O 1
ATOM 3210 N N . ALA A 1 406 ? -17.922 -1.018 23.235 1.00 56.38 406 ALA A N 1
ATOM 3211 C CA . ALA A 1 406 ? -18.230 -0.999 24.664 1.00 56.38 406 ALA A CA 1
ATOM 3212 C C . ALA A 1 406 ? -16.997 -1.156 25.575 1.00 56.38 406 ALA A C 1
ATOM 3214 O O . ALA A 1 406 ? -16.819 -2.167 26.257 1.00 56.38 406 ALA A O 1
ATOM 3215 N N . ILE A 1 407 ? -16.151 -0.123 25.625 1.00 55.31 407 ILE A N 1
ATOM 3216 C CA . ILE A 1 407 ? -15.297 0.105 26.797 1.00 55.31 407 ILE A CA 1
ATOM 3217 C C . ILE A 1 407 ? -16.045 1.102 27.688 1.00 55.31 407 ILE A C 1
ATOM 3219 O O . ILE A 1 407 ? -15.695 2.278 27.743 1.00 55.31 407 ILE A O 1
ATOM 3223 N N . GLU A 1 408 ? -17.119 0.643 28.340 1.00 41.88 408 GLU A N 1
ATOM 3224 C CA . GLU A 1 408 ? -18.065 1.478 29.113 1.00 41.88 408 GLU A CA 1
ATOM 3225 C C . GLU A 1 408 ? -17.411 2.305 30.235 1.00 41.88 408 GLU A C 1
ATOM 3227 O O . GLU A 1 408 ? -18.016 3.246 30.741 1.00 41.88 408 GLU A O 1
ATOM 3232 N N . HIS A 1 409 ? -16.159 2.014 30.601 1.00 44.16 409 HIS A N 1
ATOM 3233 C CA . HIS A 1 409 ? -15.488 2.688 31.712 1.00 44.16 409 HIS A CA 1
ATOM 3234 C C . HIS A 1 409 ? -14.196 3.435 31.360 1.00 44.16 409 HIS A C 1
ATOM 3236 O O . HIS A 1 409 ? -13.713 4.182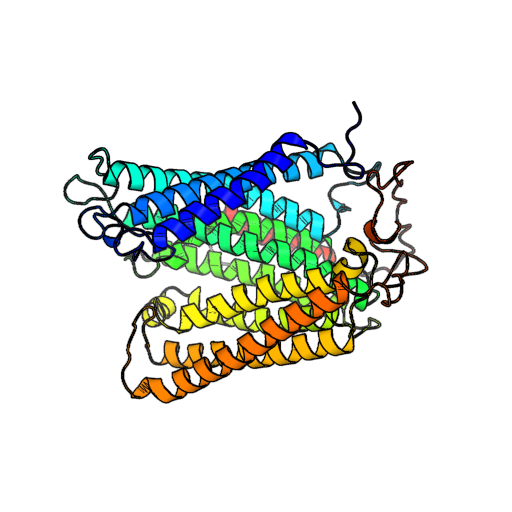 32.209 1.00 44.16 409 HIS A O 1
ATOM 3242 N N . ASN A 1 410 ? -13.625 3.280 30.154 1.00 50.69 410 ASN A N 1
ATOM 3243 C CA . ASN A 1 410 ? -12.427 4.038 29.754 1.00 50.69 410 ASN A CA 1
ATOM 3244 C C . ASN A 1 410 ? -12.090 3.863 28.255 1.00 50.69 410 ASN A C 1
ATOM 3246 O O . ASN A 1 410 ? -11.226 3.049 27.915 1.00 50.69 410 ASN A O 1
ATOM 3250 N N . PRO A 1 411 ? -12.754 4.574 27.324 1.00 57.59 411 PRO A N 1
ATOM 3251 C CA . PRO A 1 411 ? -12.364 4.506 25.921 1.00 57.59 411 PRO A CA 1
ATOM 3252 C C . PRO A 1 411 ? -10.900 4.947 25.787 1.00 57.59 411 PRO A C 1
ATOM 3254 O O . PRO A 1 411 ? -10.526 6.045 26.196 1.00 57.59 411 PRO A O 1
ATOM 3257 N N . THR A 1 412 ? -10.055 4.082 25.221 1.00 66.31 412 THR A N 1
ATOM 3258 C CA . THR A 1 412 ? -8.619 4.361 25.041 1.00 66.31 412 THR A CA 1
ATOM 3259 C C . THR A 1 412 ? -8.367 5.522 24.078 1.00 66.31 412 THR A C 1
ATOM 3261 O O . THR A 1 412 ? -7.262 6.061 24.031 1.00 66.31 412 THR A O 1
ATOM 3264 N N . THR A 1 413 ? -9.375 5.892 23.284 1.00 79.25 413 THR A N 1
ATOM 3265 C CA . THR A 1 413 ? -9.290 6.858 22.192 1.00 79.25 413 THR A CA 1
ATOM 3266 C C . THR A 1 413 ? -10.599 7.648 22.045 1.00 79.25 413 THR A C 1
ATOM 3268 O O . THR A 1 413 ? -11.674 7.190 22.435 1.00 79.25 413 THR A O 1
ATOM 3271 N N . LEU A 1 414 ? -10.504 8.878 21.526 1.00 84.50 414 LEU A N 1
ATOM 3272 C CA . LEU A 1 414 ? -11.600 9.858 21.538 1.00 84.50 414 LEU A CA 1
ATOM 3273 C C . LEU A 1 414 ? -12.718 9.559 20.531 1.00 84.50 414 LEU A C 1
ATOM 3275 O O . LEU A 1 414 ? -13.817 10.077 20.689 1.00 84.50 414 LEU A O 1
ATOM 3279 N N . GLU A 1 415 ? -12.487 8.742 19.504 1.00 84.06 415 GLU A N 1
ATOM 3280 C CA . GLU A 1 415 ? -13.521 8.452 18.505 1.00 84.06 415 GLU A CA 1
ATOM 3281 C C . GLU A 1 415 ? -14.745 7.745 19.108 1.00 84.06 415 GLU A C 1
ATOM 3283 O O . GLU A 1 415 ? -15.856 7.911 18.611 1.00 84.06 415 GLU A O 1
ATOM 3288 N N . TRP A 1 416 ? -14.578 7.015 20.213 1.00 83.38 416 TRP A N 1
ATOM 3289 C CA . TRP A 1 416 ? -15.659 6.272 20.868 1.00 83.38 416 TRP A CA 1
ATOM 3290 C C . TRP A 1 416 ? -16.425 7.078 21.922 1.00 83.38 416 TRP A C 1
ATOM 3292 O O . TRP A 1 416 ? -17.355 6.542 22.516 1.00 83.38 416 TRP A O 1
ATOM 3302 N N . SER A 1 417 ? -16.060 8.343 22.166 1.00 80.12 417 SER A N 1
ATOM 3303 C CA . SER A 1 417 ? -16.724 9.202 23.163 1.00 80.12 417 SER A CA 1
ATOM 3304 C C . SER A 1 417 ? -17.868 10.052 22.602 1.00 80.12 417 SER A C 1
ATOM 3306 O O . SER A 1 417 ? -18.461 10.845 23.328 1.00 80.12 417 SER A O 1
ATOM 3308 N N . VAL A 1 418 ? -18.164 9.915 21.309 1.00 83.06 418 VAL A N 1
ATOM 3309 C CA . VAL A 1 418 ? -19.182 10.704 20.599 1.00 83.06 418 VAL A CA 1
ATOM 3310 C C . VAL A 1 418 ? -20.283 9.805 20.046 1.00 83.06 418 VAL A C 1
ATOM 3312 O O . VAL A 1 418 ? -20.122 8.591 20.012 1.00 83.06 418 VAL A O 1
ATOM 3315 N N . GLN A 1 419 ? -21.385 10.378 19.565 1.00 83.50 419 GLN A N 1
ATOM 3316 C CA . GLN A 1 419 ? -22.482 9.619 18.950 1.00 83.50 419 GLN A CA 1
ATOM 3317 C C . GLN A 1 419 ? -22.103 8.952 17.611 1.00 83.50 419 GLN A C 1
ATOM 3319 O O . GLN A 1 419 ? -21.061 9.252 17.017 1.00 83.50 419 GLN A O 1
ATOM 3324 N N . SER A 1 420 ? -22.950 8.033 17.141 1.00 84.88 420 SER A N 1
ATOM 3325 C CA . SER A 1 420 ? -22.796 7.304 15.873 1.00 84.88 420 SER A CA 1
ATOM 3326 C C . SER A 1 420 ? -24.055 7.493 15.004 1.00 84.88 420 SER A C 1
ATOM 3328 O O . SER A 1 420 ? -25.132 7.060 15.425 1.00 84.88 420 SER A O 1
ATOM 3330 N N . PRO A 1 421 ? -23.971 8.115 13.810 1.00 88.25 421 PRO A N 1
ATOM 3331 C CA . PRO A 1 421 ? -22.801 8.778 13.227 1.00 88.25 421 PRO A CA 1
ATOM 3332 C C . PRO A 1 421 ? -22.387 10.056 13.982 1.00 88.25 421 PRO A C 1
ATOM 3334 O O . PRO A 1 421 ? -23.241 10.689 14.608 1.00 88.25 421 PRO A O 1
ATOM 3337 N N . PRO A 1 422 ? -21.107 10.475 13.921 1.00 86.00 422 PRO A N 1
ATOM 3338 C CA . PRO A 1 422 ? -20.663 11.736 14.509 1.00 86.00 422 PRO A CA 1
ATOM 3339 C C . PRO A 1 422 ? -21.395 12.954 13.924 1.00 86.00 422 PRO A C 1
ATOM 3341 O O . PRO A 1 422 ? -21.725 12.990 12.740 1.00 86.00 422 PRO A O 1
ATOM 3344 N N . ALA A 1 423 ? -21.599 13.988 14.746 1.00 84.81 423 ALA A N 1
ATOM 3345 C CA . ALA A 1 423 ? -22.108 15.276 14.269 1.00 84.81 423 ALA A CA 1
ATOM 3346 C C . ALA A 1 423 ? -21.079 15.994 13.380 1.00 84.81 423 ALA A C 1
ATOM 3348 O O . ALA A 1 423 ? -19.871 15.816 13.559 1.00 84.81 423 ALA A O 1
ATOM 3349 N N . PHE A 1 424 ? -21.567 16.880 12.500 1.00 82.31 424 PHE A N 1
ATOM 3350 C CA . PHE A 1 424 ? -20.734 17.707 11.615 1.00 82.31 424 PHE A CA 1
ATOM 3351 C C . PHE A 1 424 ? -19.657 18.497 12.380 1.00 82.31 424 PHE A C 1
ATOM 3353 O O . PHE A 1 424 ? -18.513 18.566 11.945 1.00 82.31 424 PHE A O 1
ATOM 3360 N N . HIS A 1 425 ? -20.004 19.022 13.559 1.00 83.19 425 HIS A N 1
ATOM 3361 C CA . HIS A 1 425 ? -19.046 19.525 14.542 1.00 83.19 425 HIS A CA 1
ATOM 3362 C C . HIS A 1 425 ? -19.058 18.603 15.757 1.00 83.19 425 HIS A C 1
ATOM 3364 O O . HIS A 1 425 ? -20.023 18.568 16.517 1.00 83.19 425 HIS A O 1
ATOM 3370 N N . THR A 1 426 ? -18.004 17.799 15.883 1.00 80.69 426 THR A N 1
ATOM 3371 C CA . THR A 1 426 ? -18.010 16.605 16.733 1.00 80.69 426 THR A CA 1
ATOM 3372 C C . THR A 1 426 ? -17.867 16.909 18.225 1.00 80.69 426 THR A C 1
ATOM 3374 O O . THR A 1 426 ? -18.560 16.299 19.035 1.00 80.69 426 THR A O 1
ATOM 3377 N N . PHE A 1 427 ? -17.011 17.861 18.602 1.00 79.75 427 PHE A N 1
ATOM 3378 C CA . PHE A 1 427 ? -16.822 18.270 19.996 1.00 79.75 427 PHE A CA 1
ATOM 3379 C C . PHE A 1 427 ? -17.292 19.714 20.190 1.00 79.75 427 PHE A C 1
ATOM 3381 O O . PHE A 1 427 ? -16.821 20.607 19.488 1.00 79.75 427 PHE A O 1
ATOM 3388 N N . GLY A 1 428 ? -18.203 19.938 21.146 1.00 72.56 428 GLY A N 1
ATOM 3389 C CA . GLY A 1 428 ? -18.601 21.280 21.585 1.00 72.56 428 GLY A CA 1
ATOM 3390 C C . GLY A 1 428 ? -17.466 21.939 22.379 1.00 72.56 428 GLY A C 1
ATOM 3391 O O . GLY A 1 428 ? -16.676 22.691 21.808 1.00 72.56 428 GLY A O 1
ATOM 3392 N N . PRO A 1 429 ? -17.317 21.637 23.684 1.00 77.19 429 PRO A N 1
ATOM 3393 C CA . PRO A 1 429 ? -16.079 21.913 24.403 1.00 77.19 429 PRO A CA 1
ATOM 3394 C C . PRO A 1 429 ? -15.009 20.876 24.037 1.00 77.19 429 PRO A C 1
ATOM 3396 O O . PRO A 1 429 ? -15.285 19.681 23.917 1.00 77.19 429 PRO A O 1
ATOM 3399 N N . LEU A 1 430 ? -13.761 21.327 23.888 1.00 76.88 430 LEU A N 1
ATOM 3400 C CA . LEU A 1 430 ? -12.651 20.422 23.598 1.00 76.88 430 LEU A CA 1
ATOM 3401 C C . LEU A 1 430 ? -12.406 19.484 24.791 1.00 76.88 430 LEU A C 1
ATOM 3403 O O . LEU A 1 430 ? -12.225 19.971 25.914 1.00 76.88 430 LEU A O 1
ATOM 3407 N N . PRO A 1 431 ? -12.338 18.157 24.575 1.00 75.25 431 PRO A N 1
ATOM 3408 C CA . PRO A 1 431 ? -12.001 17.224 25.636 1.00 75.25 431 PRO A CA 1
ATOM 3409 C C . PRO A 1 431 ? -10.589 17.522 26.144 1.00 75.25 431 PRO A C 1
ATOM 3411 O O . PRO A 1 431 ? -9.617 17.524 25.386 1.00 75.25 431 PRO A O 1
ATOM 3414 N N . THR A 1 432 ? -10.469 17.775 27.446 1.00 69.62 432 THR A N 1
ATOM 3415 C CA . THR A 1 432 ? -9.162 17.879 28.097 1.00 69.62 432 THR A CA 1
ATOM 3416 C C . THR A 1 432 ? -8.705 16.476 28.467 1.00 69.62 432 THR A C 1
ATOM 3418 O O . THR A 1 432 ? -9.337 15.815 29.290 1.00 69.62 432 THR A O 1
ATOM 3421 N N . ILE A 1 433 ? -7.602 16.018 27.876 1.00 67.38 433 ILE A N 1
ATOM 3422 C CA . ILE A 1 433 ? -7.026 14.714 28.214 1.00 67.38 433 ILE A CA 1
ATOM 3423 C C . ILE A 1 433 ? -6.416 14.822 29.620 1.00 67.38 433 ILE A C 1
ATOM 3425 O O . ILE A 1 433 ? -5.462 15.577 29.832 1.00 67.38 433 ILE A O 1
ATOM 3429 N N . LYS A 1 434 ? -6.998 14.112 30.597 1.00 56.56 434 LYS A N 1
ATOM 3430 C CA . LYS A 1 434 ? -6.427 13.984 31.946 1.00 56.56 434 LYS A CA 1
ATOM 3431 C C . LYS A 1 434 ? -5.158 13.137 31.884 1.00 56.56 434 LYS A C 1
ATOM 3433 O O . LYS A 1 434 ? -5.062 12.207 31.086 1.00 56.56 434 LYS A O 1
ATOM 3438 N N . GLU A 1 435 ? -4.181 13.459 32.727 1.00 50.22 435 GLU A N 1
ATOM 3439 C CA . GLU A 1 435 ? -3.043 12.565 32.923 1.00 50.22 435 GLU A CA 1
ATOM 3440 C C . GLU A 1 435 ? -3.556 11.237 33.472 1.00 50.22 435 GLU A C 1
ATOM 3442 O O . GLU A 1 435 ? -4.340 11.223 34.422 1.00 50.22 435 GLU A O 1
ATOM 3447 N N . MET A 1 436 ? -3.138 10.121 32.871 1.00 44.47 436 MET A N 1
ATOM 3448 C CA . MET A 1 436 ? -3.289 8.845 33.552 1.00 44.47 436 MET A CA 1
ATOM 3449 C C . MET A 1 436 ? -2.363 8.889 34.761 1.00 44.47 436 MET A C 1
ATOM 3451 O O . MET A 1 436 ? -1.142 8.842 34.615 1.00 44.47 436 MET A O 1
ATOM 3455 N N . GLU A 1 437 ? -2.952 9.031 35.944 1.00 31.80 437 GLU A N 1
ATOM 3456 C CA . GLU A 1 437 ? -2.267 8.782 37.200 1.00 31.80 437 GLU A CA 1
ATOM 3457 C C . GLU A 1 437 ? -1.769 7.337 37.134 1.00 31.80 437 GLU A C 1
ATOM 3459 O O . GLU A 1 437 ? -2.550 6.383 37.117 1.00 31.80 437 GLU A O 1
ATOM 3464 N N . ASN A 1 438 ? -0.458 7.187 36.968 1.00 34.94 438 ASN A N 1
ATOM 3465 C CA . ASN A 1 438 ? 0.200 5.902 36.820 1.00 34.94 438 ASN A CA 1
ATOM 3466 C C . ASN A 1 438 ? 0.179 5.228 38.201 1.00 34.94 438 ASN A C 1
ATOM 3468 O O . ASN A 1 438 ? 1.174 5.246 38.924 1.00 34.94 438 ASN A O 1
ATOM 3472 N N . LYS A 1 439 ? -0.980 4.699 38.621 1.00 29.75 439 LYS A N 1
ATOM 3473 C CA . LYS A 1 439 ? -1.075 3.857 39.817 1.00 29.75 439 LYS A CA 1
ATOM 3474 C C . LYS A 1 439 ? -0.159 2.668 39.572 1.00 29.75 439 LYS A C 1
ATOM 3476 O O . LYS A 1 439 ? -0.396 1.867 38.673 1.00 29.75 439 LYS A O 1
ATOM 3481 N N . GLY A 1 440 ? 0.954 2.670 40.299 1.00 31.42 440 GLY A N 1
ATOM 3482 C CA . GLY A 1 440 ? 2.172 1.960 39.950 1.00 31.42 440 GLY A CA 1
ATOM 3483 C C . GLY A 1 440 ? 1.954 0.495 39.606 1.00 31.42 440 GLY A C 1
ATOM 3484 O O . GLY A 1 440 ? 1.813 -0.345 40.486 1.00 31.42 440 GLY A O 1
ATOM 3485 N N . ILE A 1 441 ? 2.061 0.179 38.321 1.00 30.12 441 ILE A N 1
ATOM 3486 C CA . ILE A 1 441 ? 2.629 -1.095 37.909 1.00 30.12 441 ILE A CA 1
ATOM 3487 C C . ILE A 1 441 ? 4.099 -0.788 37.643 1.00 30.12 441 ILE A C 1
ATOM 3489 O O . ILE A 1 441 ? 4.448 -0.201 36.617 1.00 30.12 441 ILE A O 1
ATOM 3493 N N . LYS A 1 442 ? 4.964 -1.136 38.604 1.00 33.00 442 LYS A N 1
ATOM 3494 C CA . LYS A 1 442 ? 6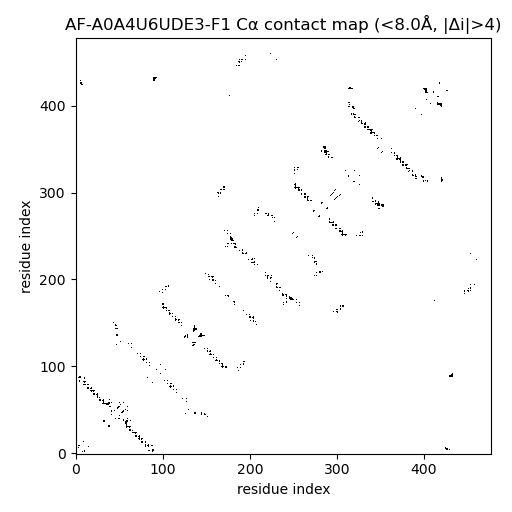.411 -1.232 38.382 1.00 33.00 442 LYS A CA 1
ATOM 3495 C C . LYS A 1 442 ? 6.650 -2.335 37.343 1.00 33.00 442 LYS A C 1
ATOM 3497 O O . LYS A 1 442 ? 6.909 -3.480 37.688 1.00 33.00 442 LYS A O 1
ATOM 3502 N N . LEU A 1 443 ? 6.515 -2.006 36.061 1.00 33.00 443 LEU A N 1
ATOM 3503 C CA . LEU A 1 443 ? 7.100 -2.799 34.986 1.00 33.00 443 LEU A CA 1
ATOM 3504 C C . LEU A 1 443 ? 8.592 -2.463 34.972 1.00 33.00 443 LEU A C 1
ATOM 3506 O O . LEU A 1 443 ? 9.002 -1.434 34.436 1.00 33.00 443 LEU A O 1
ATOM 3510 N N . ASN A 1 444 ? 9.369 -3.307 35.650 1.00 35.47 444 ASN A N 1
ATOM 3511 C CA . ASN A 1 444 ? 10.825 -3.254 35.712 1.00 35.47 444 ASN A CA 1
ATOM 3512 C C . ASN A 1 444 ? 11.431 -3.066 34.303 1.00 35.47 444 ASN A C 1
ATOM 3514 O O . ASN A 1 444 ? 11.153 -3.848 33.399 1.00 35.47 444 ASN A O 1
ATOM 3518 N N . GLU A 1 445 ? 12.221 -2.001 34.140 1.00 39.28 445 GLU A N 1
ATOM 3519 C CA . GLU A 1 445 ? 13.410 -1.804 33.276 1.00 39.28 445 GLU A CA 1
ATOM 3520 C C . GLU A 1 445 ? 13.434 -2.202 31.775 1.00 39.28 445 GLU A C 1
ATOM 3522 O O . GLU A 1 445 ? 14.381 -1.849 31.065 1.00 39.28 445 GLU A O 1
ATOM 3527 N N . HIS A 1 446 ? 12.403 -2.822 31.204 1.00 45.25 446 HIS A N 1
ATOM 3528 C CA . HIS A 1 446 ? 12.400 -3.250 29.796 1.00 45.25 446 HIS A CA 1
ATOM 3529 C C . HIS A 1 446 ? 12.194 -2.164 28.709 1.00 45.25 446 HIS A C 1
ATOM 3531 O O . HIS A 1 446 ? 12.698 -2.363 27.598 1.00 45.25 446 HIS A O 1
ATOM 3537 N N . PRO A 1 447 ? 11.544 -0.998 28.940 1.00 45.25 447 PRO A N 1
ATOM 3538 C CA . PRO A 1 447 ? 11.412 0.036 27.902 1.00 45.25 447 PRO A CA 1
ATOM 3539 C C . PRO A 1 447 ? 12.761 0.647 27.491 1.00 45.25 447 PRO A C 1
ATOM 3541 O O . PRO A 1 447 ? 12.916 1.149 26.376 1.00 45.25 447 PRO A O 1
ATOM 3544 N N . THR A 1 448 ? 13.748 0.603 28.388 1.00 47.91 448 THR A N 1
ATOM 3545 C CA . THR A 1 448 ? 15.098 1.134 28.179 1.00 47.91 448 THR A CA 1
ATOM 3546 C C . THR A 1 448 ? 15.892 0.323 27.165 1.00 47.91 448 THR A C 1
ATOM 3548 O O . THR A 1 448 ? 16.645 0.913 26.397 1.00 47.91 448 THR A O 1
ATOM 3551 N N . VAL A 1 449 ? 15.697 -0.997 27.107 1.00 48.72 449 VAL A N 1
ATOM 3552 C CA . VAL A 1 449 ? 16.409 -1.879 26.168 1.00 48.72 449 VAL A CA 1
ATOM 3553 C C . VAL A 1 449 ? 15.916 -1.655 24.742 1.00 48.72 449 VAL A C 1
ATOM 3555 O O . VAL A 1 449 ? 16.726 -1.367 23.872 1.00 48.72 449 VAL A O 1
ATOM 3558 N N . LEU A 1 450 ? 14.598 -1.661 24.505 1.00 43.94 450 LEU A N 1
ATOM 3559 C CA . LEU A 1 450 ? 14.0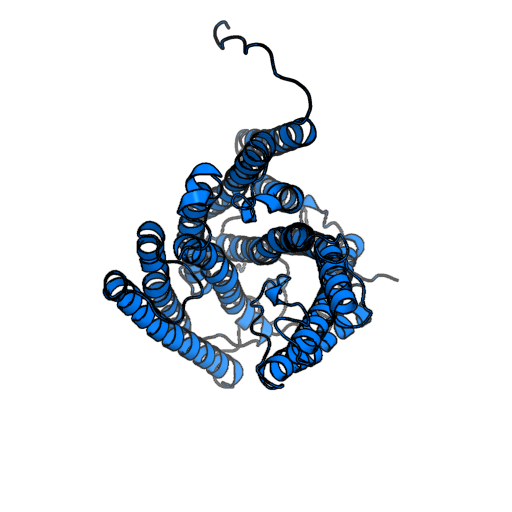35 -1.412 23.167 1.00 43.94 450 LEU A CA 1
ATOM 3560 C C . LEU A 1 450 ? 14.374 -0.006 22.651 1.00 43.94 450 LEU A C 1
ATOM 3562 O O . LEU A 1 450 ? 14.694 0.175 21.479 1.00 43.94 450 LEU A O 1
ATOM 3566 N N . ARG A 1 451 ? 14.353 0.995 23.542 1.00 48.88 451 ARG A N 1
ATOM 3567 C CA . ARG A 1 451 ? 14.766 2.363 23.211 1.00 48.88 451 ARG A CA 1
ATOM 3568 C C . ARG A 1 451 ? 16.257 2.436 22.880 1.00 48.88 451 ARG A C 1
ATOM 3570 O O . ARG A 1 451 ? 16.601 3.069 21.889 1.00 48.88 451 ARG A O 1
ATOM 3577 N N . LYS A 1 452 ? 17.125 1.802 23.679 1.00 52.31 452 LYS A N 1
ATOM 3578 C CA . LYS A 1 452 ? 18.574 1.738 23.421 1.00 52.31 452 LYS A CA 1
ATOM 3579 C C . LYS A 1 452 ? 18.869 1.008 22.115 1.00 52.31 452 LYS A C 1
ATOM 3581 O O . LYS A 1 452 ? 19.666 1.515 21.348 1.00 52.31 452 LYS A O 1
ATOM 3586 N N . ILE A 1 453 ? 18.182 -0.097 21.831 1.00 54.50 453 ILE A N 1
ATOM 3587 C CA . ILE A 1 453 ? 18.271 -0.835 20.565 1.00 54.50 453 ILE A CA 1
ATOM 3588 C C . ILE A 1 453 ? 17.919 0.096 19.399 1.00 54.50 453 ILE A C 1
ATOM 3590 O O . ILE A 1 453 ? 18.790 0.370 18.580 1.00 54.50 453 ILE A O 1
ATOM 3594 N N . CYS A 1 454 ? 16.715 0.682 19.356 1.00 46.62 454 CYS A N 1
ATOM 3595 C CA . CYS A 1 454 ? 16.327 1.567 18.248 1.00 46.62 454 CYS A CA 1
ATOM 3596 C C . CYS A 1 454 ? 17.289 2.755 18.070 1.00 46.62 454 CYS A C 1
ATOM 3598 O O . CYS A 1 454 ? 17.650 3.080 16.943 1.00 46.62 454 CYS A O 1
ATOM 3600 N N . LEU A 1 455 ? 17.731 3.389 19.164 1.00 52.59 455 LEU A N 1
ATOM 3601 C CA . LEU A 1 455 ? 18.632 4.544 19.093 1.00 52.59 455 LEU A CA 1
ATOM 3602 C C . LEU A 1 455 ? 20.054 4.154 18.665 1.00 52.59 455 LEU A C 1
ATOM 3604 O O . LEU A 1 455 ? 20.675 4.877 17.894 1.00 52.59 455 LEU A O 1
ATOM 3608 N N . HIS A 1 456 ? 20.565 3.022 19.154 1.00 56.62 456 HIS A N 1
ATOM 3609 C CA . HIS A 1 456 ? 21.901 2.523 18.832 1.00 56.62 456 HIS A CA 1
ATOM 3610 C C . HIS A 1 456 ? 21.972 2.026 17.386 1.00 56.62 456 HIS A C 1
ATOM 3612 O O . HIS A 1 456 ? 22.935 2.334 16.693 1.00 56.62 456 HIS A O 1
ATOM 3618 N N . PHE A 1 457 ? 20.926 1.354 16.891 1.00 54.22 457 PHE A N 1
ATOM 3619 C CA . PHE A 1 457 ? 20.824 0.960 15.483 1.00 54.22 457 PHE A CA 1
ATOM 3620 C C . PHE A 1 457 ? 20.693 2.169 14.547 1.00 54.22 457 PHE A C 1
ATOM 3622 O O . PHE A 1 457 ? 21.363 2.211 13.517 1.00 54.22 457 PHE A O 1
ATOM 3629 N N . LEU A 1 458 ? 19.905 3.184 14.922 1.00 47.81 458 LEU A N 1
ATOM 3630 C CA . LEU A 1 458 ? 19.815 4.432 14.157 1.00 47.81 458 LEU A CA 1
ATOM 3631 C C . LEU A 1 458 ? 21.168 5.170 14.122 1.00 47.81 458 LEU A C 1
ATOM 3633 O O . LEU A 1 458 ? 21.559 5.674 13.072 1.00 47.81 458 LEU A O 1
ATOM 3637 N N . LEU A 1 459 ? 21.913 5.187 15.237 1.00 52.12 459 LEU A N 1
ATOM 3638 C CA . LEU A 1 459 ? 23.267 5.754 15.288 1.00 52.12 459 LEU A CA 1
ATOM 3639 C C . LEU A 1 459 ? 24.263 4.962 14.431 1.00 52.12 459 LEU A C 1
ATOM 3641 O O . LEU A 1 459 ? 25.046 5.572 13.714 1.00 52.12 459 LEU A O 1
ATOM 3645 N N . LEU A 1 460 ? 24.234 3.628 14.486 1.00 54.16 460 LEU A N 1
ATOM 3646 C CA . LEU A 1 460 ? 25.117 2.758 13.699 1.00 54.16 460 LEU A CA 1
ATOM 3647 C C . LEU A 1 460 ? 24.927 2.948 12.189 1.00 54.16 460 LEU A C 1
ATOM 3649 O O . LEU A 1 460 ? 25.897 2.872 11.447 1.00 54.16 460 LEU A O 1
ATOM 3653 N N . LEU A 1 461 ? 23.705 3.236 11.740 1.00 47.75 461 LEU A N 1
ATOM 3654 C CA . LEU A 1 461 ? 23.401 3.522 10.334 1.00 47.75 461 LEU A CA 1
ATOM 3655 C C . LEU A 1 461 ? 23.808 4.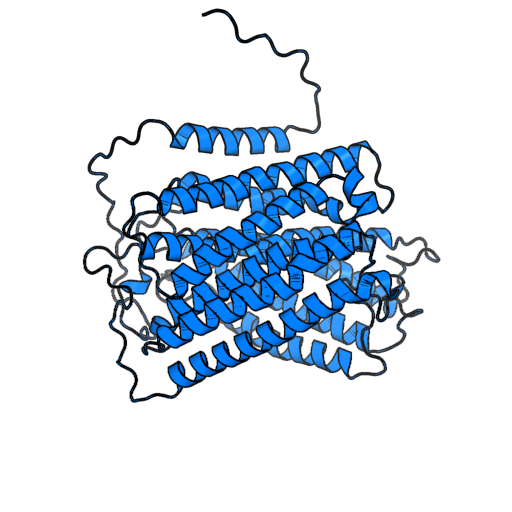938 9.914 1.00 47.75 461 LEU A C 1
ATOM 3657 O O . LEU A 1 461 ? 24.332 5.117 8.820 1.00 47.75 461 LEU A O 1
ATOM 3661 N N . LEU A 1 462 ? 23.609 5.935 10.782 1.00 45.19 462 LEU A N 1
ATOM 3662 C CA . LEU A 1 462 ? 24.012 7.320 10.508 1.00 45.19 462 LEU A CA 1
ATOM 3663 C C . LEU A 1 462 ? 25.535 7.520 10.571 1.00 45.19 462 LEU A C 1
ATOM 3665 O O . LEU A 1 462 ? 26.065 8.402 9.903 1.00 45.19 462 LEU A O 1
ATOM 3669 N N . LEU A 1 463 ? 26.236 6.710 11.367 1.00 46.12 463 LEU A N 1
ATOM 3670 C CA . LEU A 1 463 ? 27.695 6.750 11.529 1.00 46.12 463 LEU A CA 1
ATOM 3671 C C . LEU A 1 463 ? 28.416 5.681 10.683 1.00 46.12 463 LEU A C 1
ATOM 3673 O O . LEU A 1 463 ? 29.643 5.671 10.596 1.00 46.12 463 LEU A O 1
ATOM 3677 N N . GLY A 1 464 ? 27.666 4.782 10.045 1.00 43.22 464 GLY A N 1
ATOM 3678 C CA . GLY A 1 464 ? 28.157 3.620 9.305 1.00 43.22 464 GLY A CA 1
ATOM 3679 C C . GLY A 1 464 ? 28.521 3.911 7.852 1.00 43.22 464 GLY A C 1
ATOM 3680 O O . GLY A 1 464 ? 27.996 3.263 6.955 1.00 43.22 464 GLY A O 1
ATOM 3681 N N . ALA A 1 465 ? 29.428 4.862 7.625 1.00 43.50 465 ALA A N 1
ATOM 3682 C CA . ALA A 1 465 ? 30.163 5.013 6.362 1.00 43.50 465 ALA A CA 1
ATOM 3683 C C . ALA A 1 465 ? 31.608 5.503 6.592 1.00 43.50 465 ALA A C 1
ATOM 3685 O O . ALA A 1 465 ? 32.178 6.212 5.768 1.00 43.50 465 ALA A O 1
ATOM 3686 N N . GLY A 1 466 ? 32.215 5.151 7.730 1.00 39.19 466 GLY A N 1
ATOM 3687 C CA . GLY A 1 466 ? 33.596 5.537 8.003 1.00 39.19 466 GLY A CA 1
ATOM 3688 C C . GLY A 1 466 ? 34.102 5.080 9.362 1.00 39.19 466 GLY A C 1
ATOM 3689 O O . GLY A 1 466 ? 34.128 5.872 10.295 1.00 39.19 466 GLY A O 1
ATOM 3690 N N . ASN A 1 467 ? 34.482 3.802 9.462 1.00 39.22 467 ASN A N 1
ATOM 3691 C CA . ASN A 1 467 ? 35.636 3.277 10.212 1.00 39.22 467 ASN A CA 1
ATOM 3692 C C . ASN A 1 467 ? 35.390 1.829 10.650 1.00 39.22 467 ASN A C 1
ATOM 3694 O O . ASN A 1 467 ? 34.457 1.527 11.390 1.00 39.22 467 ASN A O 1
ATOM 3698 N N . HIS A 1 468 ? 36.289 0.937 10.232 1.00 37.16 468 HIS A N 1
ATOM 3699 C CA . HIS A 1 468 ? 36.420 -0.403 10.793 1.00 37.16 468 HIS A CA 1
ATOM 3700 C C . HIS A 1 468 ? 36.638 -0.328 12.315 1.00 37.16 468 HIS A C 1
ATOM 3702 O O . HIS A 1 468 ? 37.610 0.301 12.747 1.00 37.16 468 HIS A O 1
ATOM 3708 N N . PRO A 1 469 ? 35.834 -1.009 13.150 1.00 37.03 469 PRO A N 1
ATOM 3709 C CA . PRO A 1 469 ? 36.191 -1.181 14.544 1.00 37.03 469 PRO A CA 1
ATOM 3710 C C . PRO A 1 469 ? 37.263 -2.272 14.649 1.00 37.03 469 PRO A C 1
ATOM 3712 O O . PRO A 1 469 ? 37.041 -3.440 14.326 1.00 37.03 469 PRO A O 1
ATOM 3715 N N . LYS A 1 470 ? 38.456 -1.875 15.104 1.00 39.91 470 LYS A N 1
ATOM 3716 C CA . LYS A 1 470 ? 39.470 -2.795 15.631 1.00 39.91 470 LYS A CA 1
ATOM 3717 C C . LYS A 1 470 ? 38.846 -3.597 16.787 1.00 39.91 470 LYS A C 1
ATOM 3719 O O . LYS A 1 470 ? 38.201 -3.003 17.638 1.00 39.91 470 LYS A O 1
ATOM 3724 N N . ARG A 1 471 ? 39.051 -4.923 16.759 1.00 35.41 471 ARG A N 1
ATOM 3725 C CA . ARG A 1 471 ? 38.819 -5.957 17.799 1.00 35.41 471 ARG A CA 1
ATOM 3726 C C . ARG A 1 471 ? 37.980 -5.542 19.025 1.00 35.41 471 ARG A C 1
ATOM 3728 O O . ARG A 1 471 ? 38.435 -4.762 19.854 1.00 35.41 471 ARG A O 1
ATOM 3735 N N . MET A 1 472 ? 36.822 -6.188 19.193 1.00 32.50 472 MET A N 1
ATOM 3736 C CA . MET A 1 472 ? 36.092 -6.238 20.469 1.00 32.50 472 MET A CA 1
ATOM 3737 C C . MET A 1 472 ? 36.982 -6.811 21.592 1.00 32.50 472 MET A C 1
ATOM 3739 O O . MET A 1 472 ? 37.641 -7.827 21.352 1.00 32.50 472 MET A O 1
ATOM 3743 N N . PRO A 1 473 ? 36.980 -6.232 22.808 1.00 34.03 473 PRO A N 1
ATOM 3744 C CA . PRO A 1 473 ? 37.435 -6.929 24.004 1.00 34.03 473 PRO A CA 1
ATOM 3745 C C . PRO A 1 473 ? 36.375 -7.953 24.436 1.00 34.03 473 PRO A C 1
ATOM 3747 O O . PRO A 1 473 ? 35.174 -7.702 24.323 1.00 34.03 473 PRO A O 1
ATOM 3750 N N . SER A 1 474 ? 36.836 -9.111 24.903 1.00 30.89 474 SER A N 1
ATOM 3751 C CA . SER A 1 474 ? 36.016 -10.176 25.479 1.00 30.89 474 SER A CA 1
ATOM 3752 C C . SER A 1 474 ? 35.271 -9.693 26.722 1.00 30.89 474 SER A C 1
ATOM 3754 O O . SER A 1 474 ? 35.846 -9.014 27.568 1.00 30.89 474 SER A O 1
ATOM 3756 N N . PHE A 1 475 ? 33.999 -10.077 26.828 1.00 37.16 475 PHE A N 1
ATOM 3757 C CA . PHE A 1 475 ? 33.238 -10.032 28.073 1.00 37.16 475 PHE A CA 1
ATOM 3758 C C . PHE A 1 475 ? 33.729 -11.164 28.973 1.00 37.16 475 PHE A C 1
ATOM 3760 O O . PHE A 1 475 ? 33.182 -12.253 28.899 1.00 37.16 475 PHE A O 1
ATOM 3767 N N . ASP A 1 476 ? 34.768 -10.908 29.756 1.00 41.31 476 ASP A N 1
ATOM 3768 C CA . ASP A 1 476 ? 35.059 -11.620 30.999 1.00 41.31 476 ASP A CA 1
ATOM 3769 C C . ASP A 1 476 ? 35.847 -10.662 31.908 1.00 41.31 476 ASP A C 1
ATOM 3771 O O . ASP A 1 476 ? 36.724 -9.938 31.431 1.00 41.31 476 ASP A O 1
ATOM 3775 N N . ASP A 1 477 ? 35.495 -10.704 33.195 1.00 30.38 477 ASP A N 1
ATOM 3776 C CA . ASP A 1 477 ? 36.036 -10.005 34.374 1.00 30.38 477 ASP A CA 1
ATOM 3777 C C . ASP A 1 477 ? 35.362 -8.681 34.823 1.00 30.38 477 ASP A C 1
ATOM 3779 O O . ASP A 1 477 ? 34.926 -7.876 34.000 1.00 30.38 477 ASP A O 1
ATOM 3783 N N . PRO A 1 478 ? 35.217 -8.499 36.158 1.00 41.47 478 PRO A N 1
ATOM 3784 C CA . PRO A 1 478 ? 33.917 -8.463 36.854 1.00 41.47 478 PRO A CA 1
ATOM 3785 C C . PRO A 1 478 ? 33.262 -7.088 37.045 1.00 41.47 478 PRO A C 1
ATOM 3787 O O . PRO A 1 478 ? 33.979 -6.061 37.085 1.00 41.47 478 PRO A O 1
#